Protein 9GVA (pdb70)

Sequence (518 aa):
KMALIQSVRGFTPIIGEDTFLAENATIVGDVVMGKGCSVWFNAVLRGDVNSIRIGDNVNIQDGSILHTLYQKSTIEIGDNVSVGHNVVIHGAKICDYALIGMGAVVLDHVVVGEGAIVAAGSVVLTGTQIEPNSIYAGAPARFIKKVDPEQSREMNFRIAHNYRMYASWFKDEKMALIQSVRGFTPIIGEDTFLAENATIVGDVVMGKGCSVWFNAVLRGDVNSIRIGDNVNIQDGSILHTLYQKSTIEIGDNVSVGHNVVIHGAKICDYALIGMGAVVLDHVVVGEGAIVAAGSVVLTGTQIEPNSIYAGAPARFIKKVDPEQSREMNFRIAHNYRMYASWFKKMALIQSVRGFTPIIGEDTFLAENATIVGDVVMGKGCSVWFNAVLRGDVNSIRIGDNVNIQDGSILHTLYQKSTIEIGDNVSVGHNVVIHGAKICDYALIGMGAVVLDHVVVGEGAIVAAGSVVLTGTQIEPNSIYAGAPARFIKKVDPEQSREMNFRIAHNYRMYASWFKDES

Foldseek 3Di:
DAEAWEAEPRAGEAEEECEAEPRDEYAYGAEYAYYQEYAEACEYHYCHQHHAYYYYNEYHYHLEYEEEPRVPAYEAEYYCEYEAHNEYEYREYEYAQEYEAALEYEYHLEYHAHLEYEAHNEYDDHNHHHYHQFYWFADPTDTLGGQPPVDDSVVSRVVSHDCVSCPPHRDTD/DAEAFEAEPNAGEAEEELEAGPRDEYAYHQEYEYHLEYEEHNEYHYCHQHHAYYYYLEYAYAQEYEEEDHVAAYEAHYYLEYEAHNEYHYREYEYALEYEAALEYEYHLEYHAALEYEHHNEYDDHNHHHYHQFYWYHHPTDTDGGHDNVVSNVVSNVVSVVVSVVSVVVD/DAEAWEAAPNAGEAEAELEFGHRQEYEYHAEYEHHLEYEEHNEYEYCHQHHEYYYHLEYHYALEYEEEDHVAAYEAYEYLEYEAHNEYEYREYEYALEYEAHLEYAYHCEYHAALEYEHHNEYDDHPDHHHHQFYWYHDPTDTDGGHPPVCRSVVSNVVSVVVSVVSCCVVVVD

Secondary structure (P-SEA, 3-state):
ccccccccccbbbbbbccccccccbbbccbbbbccbbbbccccccccccbbbbbbcccccccbbbbcccccccbbbbbcbbbbcccccccbbbbccbbbbccbbbbbccbbbccbbbbccbbbbcccccccccbbbbcccbbbcccccccccaaaaaaaaacccccccccccc/ccccccccccbbbbbbccccccccbbbbcbbbbbcbbbbccccccccccbbbbbbcccccccbbbbccccccbbbbbbcbbbbccbbbbcbbbbccbbbbcccbbbbccbbbccbbbbccbbbbccccccccbbbbbcccbbbcccccaaaaaaaaaaaaaaaaaaaaaac/ccccccccccbbbbbcccccccccbbbbcbbbbbccbbbccccccccccbbbbbbcccccccbbbbcccccccbbbbbcbbbbccbbbbcbbbbccbbbbccbbbbbccbbbccccccccbbbbcccccccccbbbbccccccccccccccaaaaaaaaaaaaaaaaaaccccc

Structure (mmCIF, N/CA/C/O backbone):
data_9GVA
#
_entry.id   9GVA
#
_cell.length_a   120.752
_cell.length_b   120.752
_cell.length_c   91.310
_cell.angle_alpha   90.000
_cell.angle_beta   90.000
_cell.angle_gamma   120.000
#
_symmetry.space_group_name_H-M   'P 65'
#
loop_
_entity.id
_entity.type
_entity.pdbx_description
1 polymer 'Hexapeptide transferase family protein'
2 non-polymer 'ZINC ION'
3 water water
#
loop_
_atom_site.group_PDB
_atom_site.id
_atom_site.type_symbol
_atom_site.label_atom_id
_atom_site.label_alt_id
_atom_site.label_comp_id
_atom_site.label_asym_id
_atom_site.label_entity_id
_atom_site.label_seq_id
_atom_site.pdbx_PDB_ins_code
_atom_site.Cartn_x
_atom_site.Cartn_y
_atom_site.Cartn_z
_atom_site.occupancy
_atom_site.B_iso_or_equiv
_atom_site.auth_seq_id
_atom_site.auth_comp_id
_atom_site.auth_asym_id
_atom_site.auth_atom_id
_atom_site.pdbx_PDB_model_num
ATOM 1 N N . LYS A 1 13 ? -33.419 -10.505 -12.200 1.000 82.161 13 LYS AAA N 1
ATOM 2 C CA . LYS A 1 13 ? -32.033 -10.746 -11.687 1.000 92.217 13 LYS AAA CA 1
ATOM 3 C C . LYS A 1 13 ? -32.008 -10.587 -10.161 1.000 88.263 13 LYS AAA C 1
ATOM 4 O O . LYS A 1 13 ? -31.755 -11.615 -9.493 1.000 74.340 13 LYS AAA O 1
ATOM 10 N N . MET A 1 14 ? -32.195 -9.360 -9.631 1.000 72.740 14 MET AAA N 1
ATOM 11 C CA . MET A 1 14 ? -31.954 -9.078 -8.188 1.000 63.902 14 MET AAA CA 1
ATOM 12 C C . MET A 1 14 ? -32.958 -8.054 -7.605 1.000 54.722 14 MET AAA C 1
ATOM 13 O O . MET A 1 14 ? -33.589 -7.285 -8.347 1.000 46.364 14 MET AAA O 1
ATOM 18 N N . ALA A 1 15 ? -33.105 -8.047 -6.279 1.000 45.228 15 ALA AAA N 1
ATOM 19 C CA . ALA A 1 15 ? -33.952 -7.094 -5.523 1.000 39.805 15 ALA AAA CA 1
ATOM 20 C C . ALA A 1 15 ? -33.642 -5.664 -5.973 1.000 40.598 15 ALA AAA C 1
ATOM 21 O O . ALA A 1 15 ? -32.480 -5.362 -6.178 1.000 45.453 15 ALA AAA O 1
ATOM 23 N N . LEU A 1 16 ? -34.668 -4.819 -6.072 1.000 38.981 16 LEU AAA N 1
ATOM 24 C CA . LEU A 1 16 ? -34.541 -3.368 -6.290 1.000 36.921 16 LEU AAA CA 1
ATOM 25 C C . LEU A 1 16 ? -34.009 -2.725 -4.999 1.000 40.143 16 LEU AAA C 1
ATOM 26 O O . LEU A 1 16 ? -34.708 -2.737 -3.956 1.000 41.258 16 LEU AAA O 1
ATOM 31 N N . ILE A 1 17 ? -32.772 -2.258 -5.030 1.000 40.398 17 ILE AAA N 1
ATOM 32 C CA . ILE A 1 17 ? -32.131 -1.551 -3.890 1.000 42.214 17 ILE AAA CA 1
ATOM 33 C C . ILE A 1 17 ? -31.792 -0.154 -4.373 1.000 42.680 17 ILE AAA C 1
ATOM 34 O O . ILE A 1 17 ? -31.391 -0.021 -5.507 1.000 43.964 17 ILE AAA O 1
ATOM 39 N N . GLN A 1 18 ? -32.037 0.863 -3.566 1.000 43.190 18 GLN AAA N 1
ATOM 40 C CA . GLN A 1 18 ? -32.052 2.228 -4.106 1.000 44.569 18 GLN AAA CA 1
ATOM 41 C C . GLN A 1 18 ? -31.753 3.230 -2.995 1.000 43.217 18 GLN AAA C 1
ATOM 42 O O . GLN A 1 18 ? -32.170 3.036 -1.862 1.000 44.355 18 GLN AAA O 1
ATOM 48 N N . SER A 1 19 ? -30.970 4.233 -3.345 1.000 41.885 19 SER AAA N 1
ATOM 49 C CA . SER A 1 19 ? -30.626 5.370 -2.479 1.000 45.355 19 SER AAA CA 1
ATOM 50 C C . SER A 1 19 ? -31.761 6.358 -2.575 1.000 37.715 19 SER AAA C 1
ATOM 51 O O . SER A 1 19 ? -32.417 6.353 -3.611 1.000 41.677 19 SER AAA O 1
ATOM 54 N N . VAL A 1 20 ? -31.948 7.161 -1.540 1.000 37.816 20 VAL AAA N 1
ATOM 55 C CA . VAL A 1 20 ? -32.849 8.351 -1.575 1.000 44.263 20 VAL AAA CA 1
ATOM 56 C C . VAL A 1 20 ? -32.330 9.344 -0.527 1.000 43.227 20 VAL AAA C 1
ATOM 57 O O . VAL A 1 20 ? -31.984 8.889 0.600 1.000 44.493 20 VAL AAA O 1
ATOM 61 N N . ARG A 1 21 ? -32.226 10.627 -0.921 1.000 43.921 21 ARG AAA N 1
ATOM 62 C CA . ARG A 1 21 ? -31.674 11.734 -0.106 1.000 45.463 21 ARG AAA CA 1
ATOM 63 C C . ARG A 1 21 ? -30.297 11.272 0.430 1.000 47.091 21 ARG AAA C 1
ATOM 64 O O . ARG A 1 21 ? -29.995 11.492 1.628 1.000 45.909 21 ARG AAA O 1
ATOM 72 N N . GLY A 1 22 ? -29.540 10.510 -0.362 1.000 43.596 22 GLY AAA N 1
ATOM 73 C CA . GLY A 1 22 ? -28.192 10.033 0.015 1.000 53.478 22 GLY AAA CA 1
ATOM 74 C C . GLY A 1 22 ? -28.146 8.836 0.970 1.000 54.726 22 GLY AAA C 1
ATOM 75 O O . GLY A 1 22 ? -27.025 8.360 1.250 1.000 56.545 22 GLY AAA O 1
ATOM 76 N N . PHE A 1 23 ? -29.277 8.308 1.444 1.000 50.601 23 PHE AAA N 1
ATOM 77 C CA . PHE A 1 23 ? -29.282 7.098 2.307 1.000 44.992 23 PHE AAA CA 1
ATOM 78 C C . PHE A 1 23 ? -29.378 5.865 1.430 1.000 39.640 23 PHE AAA C 1
ATOM 79 O O . PHE A 1 23 ? -30.251 5.831 0.577 1.000 41.426 23 PHE AAA O 1
ATOM 87 N N . THR A 1 24 ? -28.532 4.880 1.707 1.000 35.171 24 THR AAA N 1
ATOM 88 C CA . THR A 1 24 ? -28.413 3.617 0.963 1.000 38.884 24 THR AAA CA 1
ATOM 89 C C . THR A 1 24 ? -28.701 2.502 1.940 1.000 37.281 24 THR AAA C 1
ATOM 90 O O . THR A 1 24 ? -28.151 2.529 3.026 1.000 36.083 24 THR AAA O 1
ATOM 94 N N . PRO A 1 25 ? -29.571 1.522 1.611 1.000 35.489 25 PRO AAA N 1
ATOM 95 C CA . PRO A 1 25 ? -29.830 0.405 2.517 1.000 35.415 25 PRO AAA CA 1
ATOM 96 C C . PRO A 1 25 ? -28.551 -0.337 2.927 1.000 37.652 25 PRO AAA C 1
ATOM 97 O O . PRO A 1 25 ? -27.714 -0.511 2.097 1.000 37.606 25 PRO AAA O 1
ATOM 101 N N . ILE A 1 26 ? -28.451 -0.738 4.194 1.000 38.627 26 ILE AAA N 1
ATOM 102 C CA . ILE A 1 26 ? -27.369 -1.586 4.749 1.000 36.503 26 ILE AAA CA 1
ATOM 103 C C . ILE A 1 26 ? -27.998 -2.914 5.142 1.000 38.750 26 ILE AAA C 1
ATOM 104 O O . ILE A 1 26 ? -28.818 -2.903 6.066 1.000 43.844 26 ILE AAA O 1
ATOM 109 N N . ILE A 1 27 ? -27.631 -3.997 4.464 1.000 41.048 27 ILE AAA N 1
ATOM 110 C CA . ILE A 1 27 ? -28.153 -5.382 4.656 1.000 39.992 27 ILE AAA CA 1
ATOM 111 C C . ILE A 1 27 ? -27.061 -6.231 5.303 1.000 42.454 27 ILE AAA C 1
ATOM 112 O O . ILE A 1 27 ? -26.039 -6.333 4.688 1.000 43.785 27 ILE AAA O 1
ATOM 117 N N . GLY A 1 28 ? -27.307 -6.940 6.404 1.000 48.360 28 GLY AAA N 1
ATOM 118 C CA . GLY A 1 28 ? -26.273 -7.796 7.032 1.000 42.597 28 GLY AAA CA 1
ATOM 119 C C . GLY A 1 28 ? -25.987 -9.036 6.209 1.000 43.662 28 GLY AAA C 1
ATOM 120 O O . GLY A 1 28 ? -26.691 -9.227 5.213 1.000 51.210 28 GLY AAA O 1
ATOM 121 N N . GLU A 1 29 ? -25.060 -9.880 6.667 1.000 46.719 29 GLU AAA N 1
ATOM 122 C CA . GLU A 1 29 ? -24.640 -11.162 6.024 1.000 50.092 29 GLU AAA CA 1
ATOM 123 C C . GLU A 1 29 ? -25.741 -12.218 6.188 1.000 46.805 29 GLU AAA C 1
ATOM 124 O O . GLU A 1 29 ? -26.519 -12.137 7.138 1.000 47.012 29 GLU AAA O 1
ATOM 130 N N . ASP A 1 30 ? -25.753 -13.213 5.309 1.000 44.148 30 ASP AAA N 1
ATOM 131 C CA . ASP A 1 30 ? -26.731 -14.330 5.250 1.000 51.717 30 ASP AAA CA 1
ATOM 132 C C . ASP A 1 30 ? -28.149 -13.767 5.153 1.000 46.471 30 ASP AAA C 1
ATOM 133 O O . ASP A 1 30 ? -29.049 -14.386 5.704 1.000 46.817 30 ASP AAA O 1
ATOM 138 N N . THR A 1 31 ? -28.361 -12.613 4.538 1.000 44.666 31 THR AAA N 1
ATOM 139 C CA . THR A 1 31 ? -29.741 -12.103 4.405 1.000 44.337 31 THR AAA CA 1
ATOM 140 C C . THR A 1 31 ? -30.201 -12.539 3.024 1.000 38.813 31 THR AAA C 1
ATOM 141 O O . THR A 1 31 ? -29.457 -12.325 2.111 1.000 38.620 31 THR AAA O 1
ATOM 145 N N . PHE A 1 32 ? -31.319 -13.247 2.929 1.000 34.643 32 PHE AAA N 1
ATOM 146 C CA . PHE A 1 32 ? -31.997 -13.527 1.649 1.000 35.362 32 PHE AAA CA 1
ATOM 147 C C . PHE A 1 32 ? -32.919 -12.343 1.256 1.000 34.218 32 PHE AAA C 1
ATOM 148 O O . PHE A 1 32 ? -33.756 -11.889 2.062 1.000 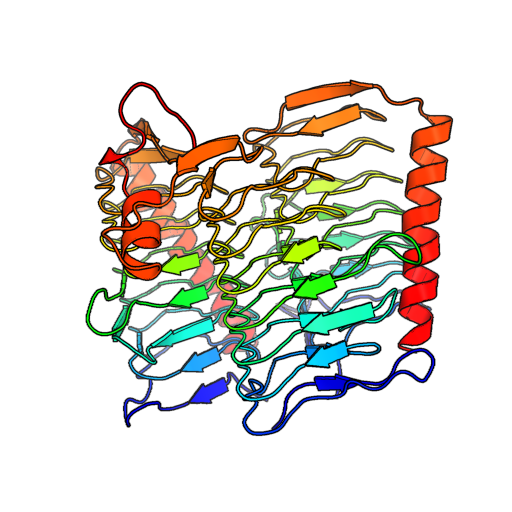32.711 32 PHE AAA O 1
ATOM 156 N N . LEU A 1 33 ? -32.747 -11.817 0.049 1.000 33.468 33 LEU AAA N 1
ATOM 157 C CA . LEU A 1 33 ? -33.658 -10.828 -0.587 1.000 35.764 33 LEU AAA CA 1
ATOM 158 C C . LEU A 1 33 ? -34.295 -11.444 -1.831 1.000 36.210 33 LEU AAA C 1
ATOM 159 O O . LEU A 1 33 ? -33.567 -11.711 -2.765 1.000 40.905 33 LEU AAA O 1
ATOM 164 N N . ALA A 1 34 ? -35.609 -11.627 -1.873 1.000 36.242 34 ALA AAA N 1
ATOM 165 C CA . ALA A 1 34 ? -36.278 -12.091 -3.106 1.000 35.327 34 ALA AAA CA 1
ATOM 166 C C . ALA A 1 34 ? -35.942 -11.122 -4.261 1.000 36.423 34 ALA AAA C 1
ATOM 167 O O . ALA A 1 34 ? -35.696 -9.901 -4.033 1.000 38.590 34 ALA AAA O 1
ATOM 169 N N . GLU A 1 35 ? -35.921 -11.671 -5.468 1.000 37.165 35 GLU AAA N 1
ATOM 170 C CA . GLU A 1 35 ? -35.630 -11.001 -6.767 1.000 42.950 35 GLU AAA CA 1
ATOM 171 C C . GLU A 1 35 ? -36.490 -9.765 -6.985 1.000 41.340 35 GLU AAA C 1
ATOM 172 O O . GLU A 1 35 ? -36.004 -8.902 -7.695 1.000 36.397 35 GLU AAA O 1
ATOM 178 N N . ASN A 1 36 ? -37.738 -9.756 -6.491 1.000 36.014 36 ASN AAA N 1
ATOM 179 C CA . ASN A 1 36 ? -38.739 -8.691 -6.748 1.000 32.344 36 ASN AAA CA 1
ATOM 180 C C . ASN A 1 36 ? -39.087 -8.012 -5.410 1.000 33.740 36 ASN AAA C 1
ATOM 181 O O . ASN A 1 36 ? -40.156 -7.393 -5.300 1.000 30.751 36 ASN AAA O 1
ATOM 186 N N . ALA A 1 37 ? -38.232 -8.151 -4.400 1.000 31.248 37 ALA AAA N 1
ATOM 187 C CA . ALA A 1 37 ? -38.321 -7.344 -3.169 1.000 32.625 37 ALA AAA CA 1
ATOM 188 C C . ALA A 1 37 ? -37.821 -5.930 -3.465 1.000 30.804 37 ALA AAA C 1
ATOM 189 O O . ALA A 1 37 ? -37.060 -5.728 -4.407 1.000 32.704 37 ALA AAA O 1
ATOM 191 N N . THR A 1 38 ? -38.217 -4.966 -2.653 1.000 31.526 38 THR AAA N 1
ATOM 192 C CA . THR A 1 38 ? -37.792 -3.563 -2.808 1.000 30.980 38 THR AAA CA 1
ATOM 193 C C . THR A 1 38 ? -37.282 -3.083 -1.468 1.000 28.991 38 THR AAA C 1
ATOM 194 O O . THR A 1 38 ? -38.050 -3.156 -0.500 1.000 29.352 38 THR AAA O 1
ATOM 198 N N . ILE A 1 39 ? -36.056 -2.576 -1.432 1.000 32.278 39 ILE AAA N 1
ATOM 199 C CA . ILE A 1 39 ? -35.469 -1.922 -0.229 1.000 33.495 39 ILE AAA CA 1
ATOM 200 C C . ILE A 1 39 ? -34.884 -0.581 -0.680 1.000 34.482 39 ILE AAA C 1
ATOM 201 O O . ILE A 1 39 ? -34.030 -0.540 -1.550 1.000 33.291 39 ILE AAA O 1
ATOM 206 N N . VAL A 1 40 ? -35.245 0.472 0.008 1.000 34.629 40 VAL AAA N 1
ATOM 207 C CA . VAL A 1 40 ? -35.069 1.829 -0.523 1.000 33.375 40 VAL AAA CA 1
ATOM 208 C C . VAL A 1 40 ? -34.776 2.789 0.640 1.000 32.015 40 VAL AAA C 1
ATOM 209 O O . VAL A 1 40 ? -35.448 2.718 1.672 1.000 35.597 40 VAL AAA O 1
ATOM 213 N N . GLY A 1 41 ? -33.687 3.552 0.513 1.000 33.190 41 GLY AAA N 1
ATOM 214 C CA . GLY A 1 41 ? -33.247 4.596 1.454 1.000 35.436 41 GLY AAA CA 1
ATOM 215 C C . GLY A 1 41 ? -32.770 4.083 2.804 1.000 33.101 41 GLY AAA C 1
ATOM 216 O O . GLY A 1 41 ? -31.917 3.178 2.835 1.000 31.310 41 GLY AAA O 1
ATOM 217 N N . ASP A 1 42 ? -33.294 4.696 3.872 1.000 31.953 42 ASP AAA N 1
ATOM 218 C CA . ASP A 1 42 ? -32.759 4.661 5.263 1.000 32.065 42 ASP AAA CA 1
ATOM 219 C C . ASP A 1 42 ? -33.216 3.384 5.976 1.000 30.543 42 ASP AAA C 1
ATOM 220 O O . ASP A 1 42 ? -34.095 3.448 6.868 1.000 30.248 42 ASP AAA O 1
ATOM 225 N N . VAL A 1 43 ? -32.657 2.256 5.554 1.000 32.849 43 VAL AAA N 1
ATOM 226 C CA . VAL A 1 43 ? -32.997 0.877 6.016 1.000 32.719 43 VAL AAA CA 1
ATOM 227 C C . VAL A 1 43 ? -31.706 0.220 6.473 1.000 34.761 43 VAL AAA C 1
ATOM 228 O O . VAL A 1 43 ? -30.728 0.274 5.683 1.000 33.865 43 VAL AAA O 1
ATOM 232 N N . VAL A 1 44 ? -31.699 -0.338 7.688 1.000 36.842 44 VAL AAA N 1
ATOM 233 C CA . VAL A 1 44 ? -30.644 -1.266 8.169 1.000 33.227 44 VAL AAA CA 1
ATOM 234 C C . VAL A 1 44 ? -31.306 -2.580 8.555 1.000 34.640 44 VAL AAA C 1
ATOM 235 O O . VAL A 1 44 ? -32.210 -2.551 9.388 1.000 36.963 44 VAL AAA O 1
ATOM 239 N N . MET A 1 45 ? -30.832 -3.677 7.982 1.000 36.890 45 MET AAA N 1
ATOM 240 C CA . MET A 1 45 ? -31.192 -5.060 8.358 1.000 42.168 45 MET AAA CA 1
ATOM 241 C C . MET A 1 45 ? -29.961 -5.727 8.966 1.000 39.523 45 MET AAA C 1
ATOM 242 O O . MET A 1 45 ? -28.846 -5.507 8.434 1.000 37.318 45 MET AAA O 1
ATOM 247 N N . GLY A 1 46 ? -30.172 -6.605 9.952 1.000 41.878 46 GLY AAA N 1
ATOM 248 C CA . GLY A 1 46 ? -29.097 -7.434 10.530 1.000 39.271 46 GLY AAA CA 1
ATOM 249 C C . GLY A 1 46 ? -28.861 -8.691 9.701 1.000 43.129 46 GLY AAA C 1
ATOM 250 O O . GLY A 1 46 ? -29.201 -8.727 8.464 1.000 37.553 46 GLY AAA O 1
ATOM 251 N N . LYS A 1 47 ? -28.308 -9.706 10.354 1.000 40.196 47 LYS AAA N 1
ATOM 252 C CA . LYS A 1 47 ? -27.819 -10.924 9.688 1.000 41.603 47 LYS AAA CA 1
ATOM 253 C C . LYS A 1 47 ? -28.960 -11.934 9.745 1.000 34.678 47 LYS AAA C 1
ATOM 254 O O . LYS A 1 47 ? -29.800 -11.835 10.647 1.000 36.504 47 LYS AAA O 1
ATOM 260 N N . GLY A 1 48 ? -29.025 -12.806 8.747 1.000 33.564 48 GLY AAA N 1
ATOM 261 C CA . GLY A 1 48 ? -29.943 -13.959 8.745 1.000 35.484 48 GLY AAA CA 1
ATOM 262 C C . GLY A 1 48 ? -31.391 -13.559 8.483 1.000 36.141 48 GLY AAA C 1
ATOM 263 O O . GLY A 1 48 ? -32.247 -14.387 8.708 1.000 35.266 48 GLY AAA O 1
ATOM 264 N N . CYS A 1 49 ? -31.668 -12.350 7.990 1.000 35.706 49 CYS AAA N 1
ATOM 265 C CA . CYS A 1 49 ? -33.047 -11.928 7.632 1.000 41.064 49 CYS AAA CA 1
ATOM 266 C C . CYS A 1 49 ? -33.463 -12.563 6.307 1.000 39.356 49 CYS AAA C 1
ATOM 267 O O . CYS A 1 49 ? -32.571 -12.929 5.524 1.000 39.397 49 CYS AAA O 1
ATOM 270 N N . SER A 1 50 ? -34.766 -12.720 6.091 1.000 36.715 50 SER AAA N 1
ATOM 271 C CA . SER A 1 50 ? -35.318 -12.964 4.735 1.000 40.229 50 SER AAA CA 1
ATOM 272 C C . SER A 1 50 ? -36.442 -11.976 4.405 1.000 33.565 50 SER AAA C 1
ATOM 273 O O . SER A 1 50 ? -37.241 -11.604 5.274 1.000 33.223 50 SER AAA O 1
ATOM 276 N N . VAL A 1 51 ? -36.408 -11.517 3.169 1.000 30.019 51 VAL AAA N 1
ATOM 277 C CA . VAL A 1 51 ? -37.354 -10.535 2.596 1.000 29.662 51 VAL AAA CA 1
ATOM 278 C C . VAL A 1 51 ? -37.927 -11.209 1.362 1.000 30.523 51 VAL AAA C 1
ATOM 279 O O . VAL A 1 51 ? -37.219 -11.409 0.373 1.000 32.877 51 VAL AAA O 1
ATOM 283 N N . TRP A 1 52 ? -39.199 -11.524 1.441 1.000 32.451 52 TRP AAA N 1
ATOM 284 C CA . TRP A 1 52 ? -39.877 -12.389 0.469 1.000 30.210 52 TRP AAA CA 1
ATOM 285 C C . TRP A 1 52 ? -40.455 -11.568 -0.680 1.000 29.154 52 TRP AAA C 1
ATOM 286 O O . TRP A 1 52 ? -40.189 -10.358 -0.779 1.000 25.457 52 TRP AAA O 1
ATOM 297 N N . PHE A 1 53 ? -41.113 -12.285 -1.583 1.000 29.591 53 PHE AAA N 1
ATOM 298 C CA . PHE A 1 53 ? -41.550 -11.795 -2.901 1.000 29.157 53 PHE AAA CA 1
ATOM 299 C C . PHE A 1 53 ? -42.405 -10.546 -2.704 1.000 28.978 53 PHE AAA C 1
ATOM 300 O O . PHE A 1 53 ? -43.363 -10.575 -1.907 1.000 30.037 53 PHE AAA O 1
ATOM 308 N N . ASN A 1 54 ? -42.059 -9.480 -3.418 1.000 27.872 54 ASN AAA N 1
ATOM 309 C CA . ASN A 1 54 ? -42.859 -8.232 -3.537 1.000 27.620 54 ASN AAA CA 1
ATOM 310 C C . ASN A 1 54 ? -42.927 -7.491 -2.211 1.000 27.604 54 ASN AAA C 1
ATOM 311 O O . ASN A 1 54 ? -43.691 -6.525 -2.159 1.000 33.409 54 ASN AAA O 1
ATOM 316 N N . ALA A 1 55 ? -42.151 -7.862 -1.193 1.000 27.204 55 ALA AAA N 1
ATOM 317 C CA . ALA A 1 55 ? -42.117 -7.063 0.045 1.000 26.950 55 ALA AAA CA 1
ATOM 318 C C . ALA A 1 55 ? -41.449 -5.721 -0.284 1.000 27.836 55 ALA AAA C 1
ATOM 319 O O . ALA A 1 55 ? -40.620 -5.653 -1.206 1.000 29.802 55 ALA AAA O 1
ATOM 321 N N . VAL A 1 56 ? -41.873 -4.671 0.400 1.000 28.433 56 VAL AAA N 1
ATOM 322 C CA . VAL A 1 56 ? -41.368 -3.285 0.204 1.000 27.864 56 VAL AAA CA 1
ATOM 323 C C . VAL A 1 56 ? -40.941 -2.717 1.558 1.000 27.414 56 VAL AAA C 1
ATOM 324 O O . VAL A 1 56 ? -41.792 -2.610 2.430 1.000 24.876 56 VAL AAA O 1
ATOM 328 N N . LEU A 1 57 ? -39.651 -2.421 1.706 1.000 29.275 57 LEU AAA N 1
ATOM 329 C CA . LEU A 1 57 ? -39.070 -1.700 2.860 1.000 33.064 57 LEU AAA CA 1
ATOM 330 C C . LEU A 1 57 ? -38.744 -0.287 2.353 1.000 34.656 57 LEU AAA C 1
ATOM 331 O O . LEU A 1 57 ? -37.689 -0.102 1.701 1.000 32.615 57 LEU AAA O 1
ATOM 336 N N . ARG A 1 58 ? -39.675 0.640 2.563 1.000 28.703 58 ARG AAA N 1
ATOM 337 C CA . ARG A 1 58 ? -39.598 1.993 1.980 1.000 33.223 58 ARG AAA CA 1
ATOM 338 C C . ARG A 1 58 ? -39.054 2.972 3.030 1.000 27.870 58 ARG AAA C 1
ATOM 339 O O . ARG A 1 58 ? -39.828 3.468 3.824 1.000 28.928 58 ARG AAA O 1
ATOM 347 N N . GLY A 1 59 ? -37.746 3.204 3.050 1.000 29.607 59 GLY AAA N 1
ATOM 348 C CA . GLY A 1 59 ? -37.092 4.124 4.019 1.000 32.028 59 GLY AAA CA 1
ATOM 349 C C . GLY A 1 59 ? -36.857 5.513 3.446 1.000 29.198 59 GLY AAA C 1
ATOM 350 O O . GLY A 1 59 ? -35.813 6.051 3.633 1.000 33.678 59 GLY AAA O 1
ATOM 351 N N . ASP A 1 60 ? -37.833 6.086 2.776 1.000 31.153 60 ASP AAA N 1
ATOM 352 C CA . ASP A 1 60 ? -37.685 7.372 2.073 1.000 33.256 60 ASP AAA CA 1
ATOM 353 C C . ASP A 1 60 ? -37.930 8.522 3.055 1.000 34.656 60 ASP AAA C 1
ATOM 354 O O . ASP A 1 60 ? -37.169 9.472 2.985 1.000 42.742 60 ASP AAA O 1
ATOM 359 N N . VAL A 1 61 ? -38.939 8.450 3.928 1.000 32.251 61 VAL AAA N 1
ATOM 360 C CA . VAL A 1 61 ? -39.369 9.627 4.752 1.000 31.362 61 VAL AAA CA 1
ATOM 361 C C . VAL A 1 61 ? -38.869 9.522 6.193 1.000 30.850 61 VAL AAA C 1
ATOM 362 O O . VAL A 1 61 ? -38.978 10.509 6.899 1.000 31.431 61 VAL AAA O 1
ATOM 366 N N . ASN A 1 62 ? -38.349 8.382 6.623 1.000 28.919 62 ASN AAA N 1
ATOM 367 C CA . ASN A 1 62 ? -37.877 8.211 8.017 1.000 30.954 62 ASN AAA CA 1
ATOM 368 C C . ASN A 1 62 ? -37.295 6.802 8.129 1.000 31.738 62 ASN AAA C 1
ATOM 369 O O . ASN A 1 62 ? -37.340 6.075 7.143 1.000 29.379 62 ASN AAA O 1
ATOM 374 N N . SER A 1 63 ? -36.708 6.445 9.261 1.000 31.032 63 SER AAA N 1
ATOM 375 C CA . SER A 1 63 ? -35.709 5.352 9.254 1.000 32.919 63 SER AAA CA 1
ATOM 376 C C . SER A 1 63 ? -36.418 4.035 9.545 1.000 29.594 63 SER AAA C 1
ATOM 377 O O . SER A 1 63 ? -37.479 4.053 10.237 1.000 29.075 63 SER AAA O 1
ATOM 380 N N . ILE A 1 64 ? -35.862 2.964 8.994 1.000 28.323 64 ILE AAA N 1
ATOM 381 C CA . ILE A 1 64 ? -36.285 1.568 9.269 1.000 30.033 64 ILE AAA CA 1
ATOM 382 C C . ILE A 1 64 ? -35.060 0.822 9.817 1.000 30.734 64 ILE AAA C 1
ATOM 383 O O . ILE A 1 64 ? -34.085 0.721 9.105 1.000 31.617 64 ILE AAA O 1
ATOM 388 N N . ARG A 1 65 ? -35.149 0.270 11.024 1.000 31.540 65 ARG AAA N 1
ATOM 389 C CA . ARG A 1 65 ? -34.083 -0.554 11.645 1.000 32.898 65 ARG AAA CA 1
ATOM 390 C C . ARG A 1 65 ? -34.666 -1.922 11.962 1.000 32.567 65 ARG AAA C 1
ATOM 391 O O . ARG A 1 65 ? -35.664 -2.006 12.692 1.000 33.683 65 ARG AAA O 1
ATOM 399 N N . ILE A 1 66 ? -34.041 -2.944 11.415 1.000 34.243 66 ILE AAA N 1
ATOM 400 C CA . ILE A 1 66 ? -34.474 -4.356 11.533 1.000 34.586 66 ILE AAA CA 1
ATOM 401 C C . ILE A 1 66 ? -33.291 -5.132 12.098 1.000 32.329 66 ILE AAA C 1
ATOM 402 O O . ILE A 1 66 ? -32.182 -4.890 11.644 1.000 32.092 66 ILE AAA O 1
ATOM 407 N N . GLY A 1 67 ? -33.524 -5.993 13.079 1.000 31.036 67 GLY AAA N 1
ATOM 408 C CA . GLY A 1 67 ? -32.458 -6.761 13.737 1.000 28.910 67 GLY AAA CA 1
ATOM 409 C C . GLY A 1 67 ? -32.163 -8.030 12.963 1.000 33.955 67 GLY AAA C 1
ATOM 410 O O . GLY A 1 67 ? -32.157 -7.951 11.681 1.000 39.469 67 GLY AAA O 1
ATOM 411 N N . ASP A 1 68 ? -31.917 -9.140 13.683 1.000 32.559 68 ASP AAA N 1
ATOM 412 C CA . ASP A 1 68 ? -31.298 -10.382 13.143 1.000 35.435 68 ASP AAA CA 1
ATOM 413 C C . ASP A 1 68 ? -32.387 -11.426 13.005 1.000 33.949 68 ASP AAA C 1
ATOM 414 O O . ASP A 1 68 ? -33.288 -11.432 13.846 1.000 34.272 68 ASP AAA O 1
ATOM 419 N N . ASN A 1 69 ? -32.326 -12.265 11.982 1.000 35.469 69 ASN AAA N 1
ATOM 420 C CA . ASN A 1 69 ? -33.230 -13.448 11.871 1.000 34.139 69 ASN AAA CA 1
ATOM 421 C C . ASN A 1 69 ? -34.687 -12.977 11.777 1.000 33.894 69 ASN AAA C 1
ATOM 422 O O . ASN A 1 69 ? -35.596 -13.657 12.278 1.000 37.579 69 ASN AAA O 1
ATOM 427 N N . VAL A 1 70 ? -34.919 -11.841 11.136 1.000 32.241 70 VAL AAA N 1
ATOM 428 C CA . VAL A 1 70 ? -36.280 -11.329 10.838 1.000 29.490 70 VAL AAA CA 1
ATOM 429 C C . VAL A 1 70 ? -36.716 -11.863 9.477 1.000 29.767 70 VAL AAA C 1
ATOM 430 O O . VAL A 1 70 ? -35.938 -11.773 8.516 1.000 34.394 70 VAL AAA O 1
ATOM 434 N N . ASN A 1 71 ? -37.945 -12.355 9.435 1.000 28.801 71 ASN AAA N 1
ATOM 435 C CA . ASN A 1 71 ? -38.696 -12.817 8.246 1.000 32.570 71 ASN AAA CA 1
ATOM 436 C C . ASN A 1 71 ? -39.772 -11.775 7.875 1.000 30.184 71 ASN AAA C 1
ATOM 437 O O . ASN A 1 71 ? -40.746 -11.628 8.658 1.000 28.155 71 ASN AAA O 1
ATOM 442 N N . ILE A 1 72 ? -39.599 -11.074 6.746 1.000 29.492 72 ILE AAA N 1
ATOM 443 C CA . ILE A 1 72 ? -40.577 -10.134 6.132 1.000 28.824 72 ILE AAA CA 1
ATOM 444 C C . ILE A 1 72 ? -41.223 -10.870 4.958 1.000 27.845 72 ILE AAA C 1
ATOM 445 O O . ILE A 1 72 ? -40.594 -10.981 3.927 1.000 30.374 72 ILE AAA O 1
ATOM 450 N N . GLN A 1 73 ? -42.475 -11.269 5.092 1.000 25.607 73 GLN AAA N 1
ATOM 451 C CA . GLN A 1 73 ? -43.146 -12.173 4.151 1.000 30.308 73 GLN AAA CA 1
ATOM 452 C C . GLN A 1 73 ? -43.733 -11.426 2.949 1.000 30.190 73 GLN AAA C 1
ATOM 453 O O . GLN A 1 73 ? -43.629 -10.211 2.864 1.000 26.388 73 GLN AAA O 1
ATOM 459 N N . ASP A 1 74 ? -44.216 -12.194 1.985 1.000 28.410 74 ASP AAA N 1
ATOM 460 C CA . ASP A 1 74 ? -44.541 -11.715 0.628 1.000 29.588 74 ASP AAA CA 1
ATOM 461 C C . ASP A 1 74 ? -45.540 -10.574 0.753 1.000 26.357 74 ASP AAA C 1
ATOM 462 O O . ASP A 1 74 ? -46.490 -10.701 1.548 1.000 27.211 74 ASP AAA O 1
ATOM 467 N N . GLY A 1 75 ? -45.317 -9.518 -0.013 1.000 27.317 75 GLY AAA N 1
ATOM 468 C CA . GLY A 1 75 ? -46.267 -8.410 -0.229 1.000 28.763 75 GLY AAA CA 1
ATOM 469 C C . GLY A 1 75 ? -46.403 -7.479 0.959 1.000 28.072 75 GLY AAA C 1
ATOM 470 O O . GLY A 1 75 ? -47.282 -6.610 0.899 1.000 27.317 75 GLY AAA O 1
ATOM 471 N N . SER A 1 76 ? -45.587 -7.656 2.006 1.000 28.939 76 SER AAA N 1
ATOM 472 C CA . SER A 1 76 ? -45.554 -6.778 3.194 1.000 28.913 76 SER AAA CA 1
ATOM 473 C C . SER A 1 76 ? -44.965 -5.419 2.809 1.000 26.668 76 SER AAA C 1
ATOM 474 O O . SER A 1 76 ? -44.099 -5.342 1.953 1.000 26.278 76 SER AAA O 1
ATOM 477 N N . ILE A 1 77 ? -45.466 -4.382 3.441 1.000 24.791 77 ILE AAA N 1
ATOM 478 C CA . ILE A 1 77 ? -45.055 -2.982 3.229 1.000 23.819 77 ILE AAA CA 1
ATOM 479 C C . ILE A 1 77 ? -44.623 -2.456 4.576 1.000 25.115 77 ILE AAA C 1
ATOM 480 O O . ILE A 1 77 ? -45.456 -2.546 5.517 1.000 24.682 77 ILE AAA O 1
ATOM 485 N N . LEU A 1 78 ? -43.401 -1.922 4.623 1.000 25.483 78 LEU AAA N 1
ATOM 486 C CA . LEU A 1 78 ? -42.828 -1.229 5.789 1.000 26.499 78 LEU AAA CA 1
ATOM 487 C C . LEU A 1 78 ? -42.643 0.231 5.401 1.000 27.149 78 LEU AAA C 1
ATOM 488 O O . LEU A 1 78 ? -41.955 0.534 4.398 1.000 26.329 78 LEU AAA O 1
ATOM 493 N N . HIS A 1 79 ? -43.325 1.111 6.120 1.000 25.575 79 HIS AAA N 1
ATOM 494 C CA . HIS A 1 79 ? -43.231 2.557 5.867 1.000 26.059 79 HIS AAA CA 1
ATOM 495 C C . HIS A 1 79 ? -43.355 3.299 7.185 1.000 27.407 79 HIS AAA C 1
ATOM 496 O O . HIS A 1 79 ? -43.577 2.646 8.207 1.000 26.960 79 HIS AAA O 1
ATOM 503 N N . THR A 1 80 ? -43.190 4.624 7.124 1.000 28.181 80 THR AAA N 1
ATOM 504 C CA . THR A 1 80 ? -43.126 5.546 8.282 1.000 28.042 80 THR AAA CA 1
ATOM 505 C C . THR A 1 80 ? -43.837 6.839 7.909 1.000 26.291 80 THR AAA C 1
ATOM 506 O O . THR A 1 80 ? -44.013 7.068 6.728 1.000 27.149 80 THR AAA O 1
ATOM 510 N N . LEU A 1 81 ? -44.197 7.652 8.883 1.000 27.189 81 LEU AAA N 1
ATOM 511 C CA . LEU A 1 81 ? -44.615 9.065 8.649 1.000 29.599 81 LEU AAA CA 1
ATOM 512 C C . LEU A 1 81 ? -43.377 9.986 8.657 1.000 28.787 81 LEU AAA C 1
ATOM 513 O O . LEU A 1 81 ? -42.595 9.916 9.597 1.000 30.178 81 LEU AAA O 1
ATOM 518 N N . TYR A 1 82 ? -43.197 10.789 7.614 1.000 29.752 82 TYR AAA N 1
ATOM 519 C CA . TYR A 1 82 ? -42.138 11.830 7.488 1.000 31.705 82 TYR AAA CA 1
ATOM 520 C C . TYR A 1 82 ? -41.964 12.649 8.770 1.000 30.296 82 TYR AAA C 1
ATOM 521 O O . TYR A 1 82 ? -42.929 13.342 9.210 1.000 27.618 82 TYR AAA O 1
ATOM 530 N N . GLN A 1 83 ? -40.780 12.524 9.379 1.000 31.888 83 GLN AAA N 1
ATOM 531 C CA . GLN A 1 83 ? -40.368 13.244 10.626 1.000 35.232 83 GLN AAA CA 1
ATOM 532 C C . GLN A 1 83 ? -41.342 13.009 11.791 1.000 38.829 83 GLN AAA C 1
ATOM 533 O O . GLN A 1 83 ? -41.360 13.871 12.687 1.000 38.579 83 GLN AAA O 1
ATOM 539 N N . LYS A 1 84 ? -42.186 11.966 11.774 1.000 40.390 84 LYS AAA N 1
ATOM 540 C CA . LYS A 1 84 ? -43.126 11.678 12.897 1.000 37.769 84 LYS AAA CA 1
ATOM 541 C C . LYS A 1 84 ? -42.939 10.252 13.429 1.000 35.668 84 LYS AAA C 1
ATOM 542 O O . LYS A 1 84 ? -43.135 10.034 14.627 1.000 35.373 84 LYS AAA O 1
ATOM 548 N N . SER A 1 85 ? -42.625 9.263 12.600 1.000 32.642 85 SER AAA N 1
ATOM 549 C CA . SER A 1 85 ? -42.634 7.859 13.085 1.000 32.635 85 SER AAA CA 1
ATOM 550 C C . SER A 1 85 ? -41.474 7.124 12.443 1.000 31.183 85 SER AAA C 1
ATOM 551 O O . SER A 1 85 ? -41.108 7.545 11.337 1.000 30.850 85 SER AAA O 1
ATOM 554 N N . THR A 1 86 ? -40.960 6.094 13.134 1.000 30.916 86 THR AAA N 1
ATOM 555 C CA . THR A 1 86 ? -39.881 5.195 12.674 1.000 27.955 86 THR AAA CA 1
ATOM 556 C C . THR A 1 86 ? -40.293 3.730 12.865 1.000 26.859 86 THR AAA C 1
ATOM 557 O O . THR A 1 86 ? -41.286 3.446 13.508 1.000 22.952 86 THR AAA O 1
ATOM 561 N N . ILE A 1 87 ? -39.552 2.832 12.233 1.000 28.865 87 ILE AAA N 1
ATOM 562 C CA . ILE A 1 87 ? -39.693 1.368 12.431 1.000 32.562 87 ILE AAA CA 1
ATOM 563 C C . ILE A 1 87 ? -38.428 0.868 13.122 1.000 30.619 87 ILE AAA C 1
ATOM 564 O O . ILE A 1 87 ? -37.306 1.137 12.627 1.000 31.659 87 ILE AAA O 1
ATOM 569 N N . GLU A 1 88 ? -38.620 0.205 14.250 1.000 33.362 88 GLU AAA N 1
ATOM 570 C CA . GLU A 1 88 ? -37.589 -0.579 14.963 1.000 34.616 88 GLU AAA CA 1
ATOM 571 C C . GLU A 1 88 ? -38.177 -1.962 15.118 1.000 28.745 88 GLU AAA C 1
ATOM 572 O O . GLU A 1 88 ? -39.197 -2.100 15.813 1.000 29.474 88 GLU AAA O 1
ATOM 578 N N . ILE A 1 89 ? -37.618 -2.926 14.414 1.000 28.205 89 ILE AAA N 1
ATOM 579 C CA . ILE A 1 89 ? -37.990 -4.355 14.599 1.000 31.162 89 ILE AAA CA 1
ATOM 580 C C . ILE A 1 89 ? -36.796 -5.028 15.255 1.000 30.765 89 ILE AAA C 1
ATOM 581 O O . ILE A 1 89 ? -35.694 -4.896 14.721 1.000 32.157 89 ILE AAA O 1
ATOM 586 N N . GLY A 1 90 ? -37.011 -5.719 16.364 1.000 29.818 90 GLY AAA N 1
ATOM 587 C CA . GLY A 1 90 ? -35.955 -6.534 17.008 1.000 33.851 90 GLY AAA CA 1
ATOM 588 C C . GLY A 1 90 ? -35.712 -7.909 16.345 1.000 35.495 90 GLY AAA C 1
ATOM 589 O O . GLY A 1 90 ? -36.129 -8.127 15.174 1.000 37.288 90 GLY AAA O 1
ATOM 590 N N . ASP A 1 91 ? -35.092 -8.825 17.090 1.000 29.878 91 ASP AAA N 1
ATOM 591 C CA . ASP A 1 91 ? -34.527 -10.082 16.544 1.000 34.944 91 ASP AAA CA 1
ATOM 592 C C . ASP A 1 91 ? -35.639 -11.132 16.532 1.000 33.853 91 ASP AAA C 1
ATOM 593 O O . ASP A 1 91 ? -36.494 -11.111 17.421 1.000 34.071 91 ASP AAA O 1
ATOM 598 N N . ASN A 1 92 ? -35.625 -11.998 15.526 1.000 31.560 92 ASN AAA N 1
ATOM 599 C CA . ASN A 1 92 ? -36.435 -13.224 15.499 1.000 34.529 92 ASN AAA CA 1
ATOM 600 C C . ASN A 1 92 ? -37.896 -12.848 15.343 1.000 36.471 92 ASN AAA C 1
ATOM 601 O O . ASN A 1 92 ? -38.714 -13.595 15.842 1.000 38.713 92 ASN AAA O 1
ATOM 606 N N . VAL A 1 93 ? -38.187 -11.755 14.639 1.000 33.356 93 VAL AAA N 1
ATOM 607 C CA . VAL A 1 93 ? -39.579 -11.304 14.395 1.000 33.297 93 VAL AAA CA 1
ATOM 608 C C . VAL A 1 93 ? -40.046 -11.915 13.068 1.000 32.328 93 VAL AAA C 1
ATOM 609 O O . VAL A 1 93 ? -39.237 -12.083 12.137 1.000 28.823 93 VAL AAA O 1
ATOM 613 N N . SER A 1 94 ? -41.327 -12.226 12.990 1.000 28.703 94 SER AAA N 1
ATOM 614 C CA . SER A 1 94 ? -42.004 -12.700 11.763 1.000 30.856 94 SER AAA CA 1
ATOM 615 C C . SER A 1 94 ? -43.091 -11.700 11.373 1.000 29.113 94 SER AAA C 1
ATOM 616 O O . SER A 1 94 ? -43.950 -11.418 12.206 1.000 26.928 94 SER AAA O 1
ATOM 619 N N . VAL A 1 95 ? -42.995 -11.130 10.184 1.000 29.179 95 VAL AAA N 1
ATOM 620 C CA . VAL A 1 95 ? -44.012 -10.193 9.631 1.000 31.868 95 VAL AAA CA 1
ATOM 621 C C . VAL A 1 95 ? -44.738 -10.958 8.516 1.000 33.080 95 VAL AAA C 1
ATOM 622 O O . VAL A 1 95 ? -44.096 -11.239 7.503 1.000 33.787 95 VAL AAA O 1
ATOM 626 N N . GLY A 1 96 ? -46.017 -11.286 8.716 1.000 29.769 96 GLY AAA N 1
ATOM 627 C CA . GLY A 1 96 ? -46.786 -12.168 7.826 1.000 26.897 96 GLY AAA CA 1
ATOM 628 C C . GLY A 1 96 ? -47.057 -11.542 6.469 1.000 26.601 96 GLY AAA C 1
ATOM 629 O O . GLY A 1 96 ? -46.753 -10.369 6.273 1.000 26.868 96 GLY AAA O 1
ATOM 630 N N . HIS A 1 97 ? -47.634 -12.325 5.565 1.000 26.136 97 HIS AAA N 1
ATOM 631 C CA . HIS A 1 97 ? -47.901 -11.955 4.162 1.000 25.765 97 HIS AAA CA 1
ATOM 632 C C . HIS A 1 97 ? -48.834 -10.743 4.119 1.000 26.299 97 HIS AAA C 1
ATOM 633 O O . HIS A 1 97 ? -49.793 -10.710 4.910 1.000 25.994 97 HIS AAA O 1
ATOM 640 N N . ASN A 1 98 ? -48.623 -9.835 3.175 1.000 23.255 98 ASN AAA N 1
ATOM 641 C CA . ASN A 1 98 ? -49.522 -8.674 2.944 1.000 24.816 98 ASN AAA CA 1
ATOM 642 C C . ASN A 1 98 ? -49.778 -7.901 4.252 1.000 25.555 98 ASN AAA C 1
ATOM 643 O O . ASN A 1 98 ? -50.840 -7.380 4.394 1.000 30.511 98 ASN AAA O 1
ATOM 648 N N . VAL A 1 99 ? -48.820 -7.824 5.168 1.000 25.067 99 VAL AAA N 1
ATOM 649 C CA . VAL A 1 99 ? -48.890 -6.964 6.379 1.000 27.616 99 VAL AAA CA 1
ATOM 650 C C . VAL A 1 99 ? -48.466 -5.528 6.024 1.000 25.894 99 VAL AAA C 1
ATOM 651 O O . VAL A 1 99 ? -47.526 -5.345 5.249 1.000 25.473 99 VAL AAA O 1
ATOM 655 N N . VAL A 1 100 ? -49.100 -4.516 6.598 1.000 25.655 100 VAL AAA N 1
ATOM 656 C CA . VAL A 1 100 ? -48.527 -3.136 6.580 1.000 24.135 100 VAL AAA CA 1
ATOM 657 C C . VAL A 1 100 ? -48.010 -2.790 7.972 1.000 23.645 100 VAL AAA C 1
ATOM 658 O O . VAL A 1 100 ? -48.751 -2.964 8.930 1.000 23.170 100 VAL AAA O 1
ATOM 662 N N . ILE A 1 101 ? -46.719 -2.482 8.079 1.000 25.070 101 ILE AAA N 1
ATOM 663 C CA . ILE A 1 101 ? -46.120 -1.935 9.322 1.000 27.171 101 ILE AAA CA 1
ATOM 664 C C . ILE A 1 101 ? -45.803 -0.472 9.041 1.000 26.552 101 ILE AAA C 1
ATOM 665 O O . ILE A 1 101 ? -45.005 -0.198 8.149 1.000 24.742 101 ILE AAA O 1
ATOM 670 N N . HIS A 1 102 ? -46.469 0.416 9.749 1.000 23.198 102 HIS AAA N 1
ATOM 671 C CA . HIS A 1 102 ? -46.322 1.873 9.565 1.000 27.027 102 HIS AAA CA 1
ATOM 672 C C . HIS A 1 102 ? -45.834 2.496 10.877 1.000 26.586 102 HIS AAA C 1
ATOM 673 O O . HIS A 1 102 ? -46.645 2.669 11.753 1.000 26.946 102 HIS AAA O 1
ATOM 680 N N . GLY A 1 103 ? -44.547 2.834 10.976 1.000 28.367 103 GLY AAA N 1
ATOM 681 C CA . GLY A 1 103 ? -43.969 3.610 12.090 1.000 27.921 103 GLY AAA CA 1
ATOM 682 C C . GLY A 1 103 ? -44.128 2.896 13.432 1.000 28.143 103 GLY AAA C 1
ATOM 683 O O . GLY A 1 103 ? -44.400 3.565 14.407 1.000 31.084 103 GLY AAA O 1
ATOM 684 N N . ALA A 1 104 ? -44.026 1.568 13.482 1.000 27.637 104 ALA AAA N 1
ATOM 685 C CA . ALA A 1 104 ? -44.210 0.755 14.704 1.000 25.298 104 ALA AAA CA 1
ATOM 686 C C . ALA A 1 104 ? -42.871 0.205 15.193 1.000 27.487 104 ALA AAA C 1
ATOM 687 O O . ALA A 1 104 ? -41.893 0.099 14.409 1.000 32.604 104 ALA AAA O 1
ATOM 689 N N . LYS A 1 105 ? -42.816 -0.027 16.501 1.000 29.662 105 LYS AAA N 1
ATOM 690 C CA . LYS A 1 105 ? -41.723 -0.738 17.181 1.000 32.369 105 LYS AAA CA 1
ATOM 691 C C . LYS A 1 105 ? -42.187 -2.190 17.392 1.000 31.653 105 LYS AAA C 1
ATOM 692 O O . LYS A 1 105 ? -43.272 -2.398 17.939 1.000 28.052 105 LYS AAA O 1
ATOM 698 N N . ILE A 1 106 ? -41.452 -3.177 16.895 1.000 31.721 106 ILE AAA N 1
ATOM 699 C CA . ILE A 1 106 ? -41.831 -4.603 17.135 1.000 32.086 106 ILE AAA CA 1
ATOM 700 C C . ILE A 1 106 ? -40.662 -5.265 17.874 1.000 31.923 106 ILE AAA C 1
ATOM 701 O O . ILE A 1 106 ? -39.571 -5.341 17.306 1.000 32.781 106 ILE AAA O 1
ATOM 706 N N . CYS A 1 107 ? -40.887 -5.697 19.109 1.000 33.548 107 CYS AAA N 1
ATOM 707 C CA . CYS A 1 107 ? -39.859 -6.326 19.972 1.000 33.958 107 CYS AAA CA 1
ATOM 708 C C . CYS A 1 107 ? -39.585 -7.787 19.552 1.000 34.951 107 CYS AAA C 1
ATOM 709 O O . CYS A 1 107 ? -40.393 -8.418 18.796 1.000 30.909 107 CYS AAA O 1
ATOM 712 N N . ASP A 1 108 ? -38.419 -8.280 19.987 1.000 34.904 108 ASP AAA N 1
ATOM 713 C CA . ASP A 1 108 ? -37.920 -9.656 19.790 1.000 34.094 108 ASP AAA CA 1
ATOM 714 C C . ASP A 1 108 ? -39.042 -10.685 19.860 1.000 31.454 108 ASP AAA C 1
ATOM 715 O O . ASP A 1 108 ? -39.882 -10.614 20.769 1.000 34.559 108 ASP AAA O 1
ATOM 720 N N . TYR A 1 109 ? -39.047 -11.597 18.903 1.000 32.830 109 TYR AAA N 1
ATOM 721 C CA . TYR A 1 109 ? -39.867 -12.834 18.891 1.000 36.732 109 TYR AAA CA 1
ATOM 722 C C . TYR A 1 109 ? -41.324 -12.549 18.563 1.000 33.935 109 TYR AAA C 1
ATOM 723 O O . TYR A 1 109 ? -42.108 -13.478 18.588 1.000 35.739 109 TYR AAA O 1
ATOM 732 N N . ALA A 1 110 ? -41.710 -11.305 18.319 1.000 33.651 110 ALA AAA N 1
ATOM 733 C CA . ALA A 1 110 ? -43.138 -11.018 18.081 1.000 31.868 110 ALA AAA CA 1
ATOM 734 C C . ALA A 1 110 ? -43.490 -11.596 16.710 1.000 32.727 110 ALA AAA C 1
ATOM 735 O O . ALA A 1 110 ? -42.595 -11.652 15.849 1.000 28.547 110 ALA AAA O 1
ATOM 737 N N . LEU A 1 111 ? -44.742 -12.025 16.542 1.000 31.407 111 LEU AAA N 1
ATOM 738 C CA . LEU A 1 111 ? -45.313 -12.486 15.261 1.000 32.922 111 LEU AAA CA 1
ATOM 739 C C . LEU A 1 111 ? -46.455 -11.529 14.879 1.000 31.397 111 LEU AAA C 1
ATOM 740 O O . LEU A 1 111 ? -47.369 -11.314 15.723 1.000 29.002 111 LEU AAA O 1
ATOM 745 N N . ILE A 1 112 ? -46.433 -11.026 13.648 1.000 27.686 112 ILE AAA N 1
ATOM 746 C CA . ILE A 1 112 ? -47.542 -10.237 13.051 1.000 32.008 112 ILE AAA CA 1
ATOM 747 C C . ILE A 1 112 ? -48.230 -11.103 11.999 1.000 28.510 112 ILE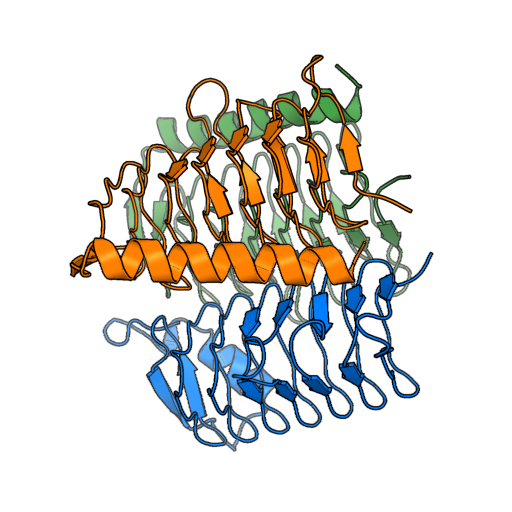 AAA C 1
ATOM 748 O O . ILE A 1 112 ? -47.653 -11.351 10.949 1.000 28.369 112 ILE AAA O 1
ATOM 753 N N . GLY A 1 113 ? -49.466 -11.452 12.269 1.000 30.088 113 GLY AAA N 1
ATOM 754 C CA . GLY A 1 113 ? -50.350 -12.252 11.408 1.000 29.232 113 GLY AAA CA 1
ATOM 755 C C . GLY A 1 113 ? -50.561 -11.627 10.040 1.000 32.840 113 GLY AAA C 1
ATOM 756 O O . GLY A 1 113 ? -50.727 -10.375 9.920 1.000 30.742 113 GLY AAA O 1
ATOM 757 N N . MET A 1 114 ? -50.622 -12.494 9.035 1.000 33.314 114 MET AAA N 1
ATOM 758 C CA . MET A 1 114 ? -50.879 -12.117 7.634 1.000 32.907 114 MET AAA CA 1
ATOM 759 C C . MET A 1 114 ? -52.086 -11.184 7.556 1.000 27.611 114 MET AAA C 1
ATOM 760 O O . MET A 1 114 ? -53.087 -11.409 8.226 1.000 26.430 114 MET AAA O 1
ATOM 765 N N . GLY A 1 115 ? -51.957 -10.153 6.751 1.000 27.028 115 GLY AAA N 1
ATOM 766 C CA . GLY A 1 115 ? -53.030 -9.208 6.433 1.000 27.340 115 GLY AAA CA 1
ATOM 767 C C . GLY A 1 115 ? -53.175 -8.153 7.522 1.000 25.640 115 GLY AAA C 1
ATOM 768 O O . GLY A 1 115 ? -54.017 -7.305 7.389 1.000 31.749 115 GLY AAA O 1
ATOM 769 N N . ALA A 1 116 ? -52.438 -8.198 8.622 1.000 26.651 116 ALA AAA N 1
ATOM 770 C CA . ALA A 1 116 ? -52.624 -7.214 9.696 1.000 24.943 116 ALA AAA CA 1
ATOM 771 C C . ALA A 1 116 ? -52.148 -5.844 9.214 1.000 27.286 116 ALA AAA C 1
ATOM 772 O O . ALA A 1 116 ? -51.270 -5.782 8.327 1.000 26.549 116 ALA AAA O 1
ATOM 774 N N . VAL A 1 117 ? -52.641 -4.787 9.860 1.000 26.784 117 VAL AAA N 1
ATOM 775 C CA . VAL A 1 117 ? -52.118 -3.408 9.687 1.000 27.638 117 VAL AAA CA 1
ATOM 776 C C . VAL A 1 117 ? -51.696 -2.917 11.064 1.000 27.381 117 VAL AAA C 1
ATOM 777 O O . VAL A 1 117 ? -52.524 -2.990 11.964 1.000 27.671 117 VAL AAA O 1
ATOM 781 N N . VAL A 1 118 ? -50.455 -2.461 11.210 1.000 27.727 118 VAL AAA N 1
ATOM 782 C CA . VAL A 1 118 ? -49.924 -1.964 12.505 1.000 27.404 118 VAL AAA CA 1
ATOM 783 C C . VAL A 1 118 ? -49.549 -0.500 12.289 1.000 29.887 118 VAL AAA C 1
ATOM 784 O O . VAL A 1 118 ? -48.619 -0.207 11.480 1.000 29.427 118 VAL AAA O 1
ATOM 788 N N . LEU A 1 119 ? -50.309 0.391 12.928 1.000 27.792 119 LEU AAA N 1
ATOM 789 C CA . LEU A 1 119 ? -50.188 1.849 12.719 1.000 27.807 119 LEU AAA CA 1
ATOM 790 C C . LEU A 1 119 ? -49.087 2.462 13.593 1.000 27.715 119 LEU AAA C 1
ATOM 791 O O . LEU A 1 119 ? -48.387 1.735 14.366 1.000 27.348 119 LEU AAA O 1
ATOM 796 N N . ASP A 1 120 ? -48.866 3.758 13.407 1.000 27.672 120 ASP AAA N 1
ATOM 797 C CA . ASP A 1 120 ? -47.683 4.466 13.959 1.000 29.713 120 ASP AAA CA 1
ATOM 798 C C . ASP A 1 120 ? -47.745 4.502 15.494 1.000 29.089 120 ASP AAA C 1
ATOM 799 O O . ASP A 1 120 ? -48.857 4.497 16.067 1.000 29.299 120 ASP AAA O 1
ATOM 804 N N . HIS A 1 121 ? -46.557 4.538 16.113 1.000 29.845 121 HIS AAA N 1
ATOM 805 C CA . HIS A 1 121 ? -46.289 4.619 17.585 1.000 31.922 121 HIS AAA CA 1
ATOM 806 C C . HIS A 1 121 ? -46.865 3.413 18.346 1.000 29.407 121 HIS AAA C 1
ATOM 807 O O . HIS A 1 121 ? -46.943 3.496 19.559 1.000 29.835 121 HIS AAA O 1
ATOM 814 N N . VAL A 1 122 ? -47.284 2.358 17.645 1.000 29.488 122 VAL AAA N 1
ATOM 815 C CA . VAL A 1 122 ? -47.610 1.043 18.266 1.000 28.750 122 VAL AAA CA 1
ATOM 816 C C . VAL A 1 122 ? -46.293 0.452 18.755 1.000 30.873 122 VAL AAA C 1
ATOM 817 O O . VAL A 1 122 ? -45.270 0.622 18.054 1.000 29.441 122 VAL AAA O 1
ATOM 821 N N . VAL A 1 123 ? -46.329 -0.143 19.947 1.000 28.661 123 VAL AAA N 1
ATOM 822 C CA . VAL A 1 123 ? -45.249 -1.002 20.494 1.000 29.266 123 VAL AAA CA 1
ATOM 823 C C . VAL A 1 123 ? -45.812 -2.417 20.634 1.000 31.277 123 VAL AAA C 1
ATOM 824 O O . VAL A 1 123 ? -46.747 -2.580 21.383 1.000 30.918 123 VAL AAA O 1
ATOM 828 N N . VAL A 1 124 ? -45.241 -3.393 19.924 1.000 32.561 124 VAL AAA N 1
ATOM 829 C CA . VAL A 1 124 ? -45.531 -4.848 20.107 1.000 32.971 124 VAL AAA CA 1
ATOM 830 C C . VAL A 1 124 ? -44.412 -5.424 20.980 1.000 32.676 124 VAL AAA C 1
ATOM 831 O O . VAL A 1 124 ? -43.247 -5.490 20.527 1.000 33.242 124 VAL AAA O 1
ATOM 835 N N . GLY A 1 125 ? -44.757 -5.772 22.215 1.000 32.598 125 GLY AAA N 1
ATOM 836 C CA . GLY A 1 125 ? -43.840 -6.314 23.237 1.000 30.085 125 GLY AAA CA 1
ATOM 837 C C . GLY A 1 125 ? -43.268 -7.669 22.839 1.000 31.503 125 GLY AAA C 1
ATOM 838 O O . GLY A 1 125 ? -43.832 -8.351 21.939 1.000 30.094 125 GLY AAA O 1
ATOM 839 N N . GLU A 1 126 ? -42.162 -8.020 23.484 1.000 35.884 126 GLU AAA N 1
ATOM 840 C CA . GLU A 1 126 ? -41.380 -9.266 23.291 1.000 36.114 126 GLU AAA CA 1
ATOM 841 C C . GLU A 1 126 ? -42.346 -10.446 23.267 1.000 32.247 126 GLU AAA C 1
ATOM 842 O O . GLU A 1 126 ? -43.188 -10.538 24.159 1.000 34.777 126 GLU AAA O 1
ATOM 848 N N . GLY A 1 127 ? -42.294 -11.254 22.213 1.000 31.149 127 GLY AAA N 1
ATOM 849 C CA . GLY A 1 127 ? -43.032 -12.518 22.110 1.000 27.771 127 GLY AAA CA 1
ATOM 850 C C . GLY A 1 127 ? -44.525 -12.357 21.960 1.000 29.307 127 GLY AAA C 1
ATOM 851 O O . GLY A 1 127 ? -45.266 -13.360 22.097 1.000 31.150 127 GLY AAA O 1
ATOM 852 N N . ALA A 1 128 ? -45.020 -11.165 21.668 1.000 32.016 128 ALA AAA N 1
ATOM 853 C CA . ALA A 1 128 ? -46.481 -10.953 21.522 1.000 30.546 128 ALA AAA CA 1
ATOM 854 C C . ALA A 1 128 ? -46.925 -11.415 20.124 1.000 29.435 128 ALA AAA C 1
ATOM 855 O O . ALA A 1 128 ? -46.101 -11.549 19.206 1.000 27.674 128 ALA AAA O 1
ATOM 857 N N . ILE A 1 129 ? -48.221 -11.595 19.963 1.000 30.125 129 ILE AAA N 1
ATOM 858 C CA . ILE A 1 129 ? -48.852 -12.012 18.693 1.000 33.477 129 ILE AAA CA 1
ATOM 859 C C . ILE A 1 129 ? -49.960 -11.013 18.300 1.000 31.905 129 ILE AAA C 1
ATOM 860 O O . ILE A 1 129 ? -50.872 -10.772 19.109 1.000 31.279 129 ILE AAA O 1
ATOM 865 N N . VAL A 1 130 ? -49.903 -10.522 17.060 1.000 28.094 130 VAL AAA N 1
ATOM 866 C CA . VAL A 1 130 ? -51.007 -9.778 16.388 1.000 29.407 130 VAL AAA CA 1
ATOM 867 C C . VAL A 1 130 ? -51.683 -10.758 15.426 1.000 28.517 130 VAL AAA C 1
ATOM 868 O O . VAL A 1 130 ? -51.042 -11.234 14.508 1.000 30.323 130 VAL AAA O 1
ATOM 872 N N . ALA A 1 131 ? -52.940 -11.100 15.656 1.000 28.892 131 ALA AAA N 1
ATOM 873 C CA . ALA A 1 131 ? -53.645 -12.090 14.831 1.000 29.689 131 ALA AAA CA 1
ATOM 874 C C . ALA A 1 131 ? -53.816 -11.573 13.393 1.000 32.424 131 ALA AAA C 1
ATOM 875 O O . ALA A 1 131 ? -53.774 -10.347 13.150 1.000 32.409 131 ALA AAA O 1
ATOM 877 N N . ALA A 1 132 ? -54.022 -12.500 12.456 1.000 32.051 132 ALA AAA N 1
ATOM 878 C CA . ALA A 1 132 ? -54.194 -12.225 11.019 1.000 29.483 132 ALA AAA CA 1
ATOM 879 C C . ALA A 1 132 ? -55.306 -11.183 10.851 1.000 28.964 132 ALA AAA C 1
ATOM 880 O O . ALA A 1 132 ? -56.289 -11.283 11.556 1.000 27.413 132 ALA AAA O 1
ATOM 882 N N . GLY A 1 133 ? -55.127 -10.190 9.982 1.000 29.048 133 GLY AAA N 1
ATOM 883 C CA . GLY A 1 133 ? -56.205 -9.247 9.607 1.000 29.866 133 GLY AAA CA 1
ATOM 884 C C . GLY A 1 133 ? -56.487 -8.201 10.667 1.000 29.026 133 GLY AAA C 1
ATOM 885 O O . GLY A 1 133 ? -57.425 -7.434 10.487 1.000 36.581 133 GLY AAA O 1
ATOM 886 N N . SER A 1 134 ? -55.761 -8.182 11.776 1.000 28.526 134 SER AAA N 1
ATOM 887 C CA . SER A 1 134 ? -55.980 -7.188 12.845 1.000 28.486 134 SER AAA CA 1
ATOM 888 C C . SER A 1 134 ? -55.674 -5.790 12.287 1.000 27.329 134 SER AAA C 1
ATOM 889 O O . SER A 1 134 ? -54.833 -5.669 11.407 1.000 28.669 134 SER AAA O 1
ATOM 892 N N . VAL A 1 135 ? -56.279 -4.757 12.839 1.000 27.982 135 VAL AAA N 1
ATOM 893 C CA . VAL A 1 135 ? -55.824 -3.350 12.647 1.000 27.824 135 VAL AAA CA 1
ATOM 894 C C . VAL A 1 135 ? -55.467 -2.769 14.016 1.000 28.016 135 VAL AAA C 1
ATOM 895 O O . VAL A 1 135 ? -56.369 -2.680 14.851 1.000 28.276 135 VAL AAA O 1
ATOM 899 N N . VAL A 1 136 ? -54.186 -2.486 14.253 1.000 26.141 136 VAL AAA N 1
ATOM 900 C CA . VAL A 1 136 ? -53.688 -2.015 15.568 1.000 29.055 136 VAL AAA CA 1
ATOM 901 C C . VAL A 1 136 ? -53.651 -0.489 15.507 1.000 27.927 136 VAL AAA C 1
ATOM 902 O O . VAL A 1 136 ? -52.871 0.025 14.724 1.000 25.057 136 VAL AAA O 1
ATOM 906 N N . LEU A 1 137 ? -54.498 0.175 16.294 1.000 27.131 137 LEU AAA N 1
ATOM 907 C CA . LEU A 1 137 ? -54.694 1.639 16.250 1.000 26.893 137 LEU AAA CA 1
ATOM 908 C C . LEU A 1 137 ? -53.399 2.296 16.633 1.000 29.326 137 LEU AAA C 1
ATOM 909 O O . LEU A 1 137 ? -52.671 1.697 17.456 1.000 28.734 137 LEU AAA O 1
ATOM 914 N N . THR A 1 138 ? -53.195 3.510 16.119 1.000 29.954 138 THR AAA N 1
ATOM 915 C CA . THR A 1 138 ? -52.052 4.390 16.489 1.000 31.098 138 THR AAA CA 1
ATOM 916 C C . THR A 1 138 ? -51.840 4.387 18.009 1.000 28.789 138 THR AAA C 1
ATOM 917 O O . THR A 1 138 ? -52.777 4.592 18.677 1.000 31.328 138 THR AAA O 1
ATOM 921 N N . GLY A 1 139 ? -50.639 4.135 18.496 1.000 29.586 139 GLY AAA N 1
ATOM 922 C CA . GLY A 1 139 ? -50.246 4.312 19.896 1.000 28.207 139 GLY AAA CA 1
ATOM 923 C C . GLY A 1 139 ? -50.592 3.135 20.783 1.000 29.455 139 GLY AAA C 1
ATOM 924 O O . GLY A 1 139 ? -50.284 3.227 21.985 1.000 31.318 139 GLY AAA O 1
ATOM 925 N N . THR A 1 140 ? -51.245 2.089 20.272 1.000 28.354 140 THR AAA N 1
ATOM 926 C CA . THR A 1 140 ? -51.560 0.877 21.073 1.000 28.729 140 THR AAA CA 1
ATOM 927 C C . THR A 1 140 ? -50.263 0.247 21.620 1.000 29.325 140 THR AAA C 1
ATOM 928 O O . THR A 1 140 ? -49.311 -0.007 20.846 1.000 27.109 140 THR AAA O 1
ATOM 932 N N . GLN A 1 141 ? -50.207 0.005 22.921 1.000 30.772 141 GLN AAA N 1
ATOM 933 C CA . GLN A 1 141 ? -49.046 -0.649 23.597 1.000 33.526 141 GLN AAA CA 1
ATOM 934 C C . GLN A 1 141 ? -49.415 -2.108 23.850 1.000 31.465 141 GLN AAA C 1
ATOM 935 O O . GLN A 1 141 ? -50.297 -2.378 24.633 1.000 32.489 141 GLN AAA O 1
ATOM 941 N N . ILE A 1 142 ? -48.826 -3.015 23.115 1.000 33.120 142 ILE AAA N 1
ATOM 942 C CA . ILE A 1 142 ? -49.159 -4.459 23.199 1.000 34.653 142 ILE AAA CA 1
ATOM 943 C C . ILE A 1 142 ? -48.119 -5.042 24.147 1.000 33.172 142 ILE AAA C 1
ATOM 944 O O . ILE A 1 142 ? -46.940 -4.909 23.872 1.000 30.313 142 ILE AAA O 1
ATOM 949 N N . GLU A 1 143 ? -48.587 -5.588 25.256 1.000 35.359 143 GLU AAA N 1
ATOM 950 C CA . GLU A 1 143 ? -47.769 -6.194 26.335 1.000 37.103 143 GLU AAA CA 1
ATOM 951 C C . GLU A 1 143 ? -46.962 -7.353 25.779 1.000 35.240 143 GLU AAA C 1
ATOM 952 O O . GLU A 1 143 ? -47.406 -8.084 24.898 1.000 30.115 143 GLU AAA O 1
ATOM 958 N N . PRO A 1 144 ? -45.781 -7.596 26.351 1.000 36.348 144 PRO AAA N 1
ATOM 959 C CA . PRO A 1 144 ? -45.043 -8.829 26.076 1.000 40.580 144 PRO AAA CA 1
ATOM 960 C C . PRO A 1 144 ? -45.936 -10.064 26.264 1.000 37.068 144 PRO AAA C 1
ATOM 961 O O . PRO A 1 144 ? -46.659 -10.106 27.229 1.000 35.583 144 PRO AAA O 1
ATOM 965 N N . ASN A 1 145 ? -45.884 -11.023 25.340 1.000 35.735 145 ASN AAA N 1
ATOM 966 C CA . ASN A 1 145 ? -46.443 -12.376 25.584 1.000 36.409 145 ASN AAA CA 1
ATOM 967 C C . ASN A 1 145 ? -47.960 -12.285 25.694 1.000 37.084 145 ASN AAA C 1
ATOM 968 O O . ASN A 1 145 ? -48.559 -13.140 26.360 1.000 39.618 145 ASN AAA O 1
ATOM 973 N N . SER A 1 146 ? -48.565 -11.355 24.978 1.000 36.821 146 SER AAA N 1
ATOM 974 C CA . SER A 1 146 ? -50.039 -11.245 24.853 1.000 39.166 146 SER AAA CA 1
ATOM 975 C C . SER A 1 146 ? -50.459 -11.556 23.415 1.000 37.686 146 SER AAA C 1
ATOM 976 O O . SER A 1 146 ? -49.631 -11.474 22.512 1.000 34.681 146 SER AAA O 1
ATOM 979 N N . ILE A 1 147 ? -51.733 -11.839 23.217 1.000 33.485 147 ILE AAA N 1
ATOM 980 C CA . ILE A 1 147 ? -52.331 -11.961 21.874 1.000 32.838 147 ILE AAA CA 1
ATOM 981 C C . ILE A 1 147 ? -53.345 -10.833 21.718 1.000 30.003 147 ILE AAA C 1
ATOM 982 O O . ILE A 1 147 ? -54.157 -10.634 22.633 1.000 29.674 147 ILE AAA O 1
ATOM 987 N N . TYR A 1 148 ? -53.241 -10.087 20.630 1.000 27.540 148 TYR AAA N 1
ATOM 988 C CA . TYR A 1 148 ? -54.220 -9.056 20.205 1.000 28.061 148 TYR AAA CA 1
ATOM 989 C C . TYR A 1 148 ? -54.812 -9.458 18.867 1.000 26.906 148 TYR AAA C 1
ATOM 990 O O . TYR A 1 148 ? -54.119 -10.086 18.061 1.000 32.439 148 TYR AAA O 1
ATOM 999 N N . ALA A 1 149 ? -56.072 -9.147 18.681 1.000 24.413 149 ALA AAA N 1
ATOM 1000 C CA . ALA A 1 149 ? -56.815 -9.568 17.485 1.000 29.374 149 ALA AAA CA 1
ATOM 1001 C C . ALA A 1 149 ? -57.947 -8.588 17.269 1.000 29.488 149 ALA AAA C 1
ATOM 1002 O O . ALA A 1 149 ? -58.417 -8.046 18.277 1.000 33.817 149 ALA AAA O 1
ATOM 1004 N N . GLY A 1 150 ? -58.361 -8.429 16.012 1.000 28.546 150 GLY AAA N 1
ATOM 1005 C CA . GLY A 1 150 ? -59.538 -7.650 15.596 1.000 26.534 150 GLY AAA CA 1
ATOM 1006 C C . GLY A 1 150 ? -59.165 -6.286 15.013 1.000 27.636 150 GLY AAA C 1
ATOM 1007 O O . GLY A 1 150 ? -57.987 -5.936 14.894 1.000 27.306 150 GLY AAA O 1
ATOM 1008 N N . ALA A 1 151 ? -60.189 -5.526 14.683 1.000 29.041 151 ALA AAA N 1
ATOM 1009 C CA . ALA A 1 151 ? -60.137 -4.232 13.999 1.000 30.085 151 ALA AAA CA 1
ATOM 1010 C C . ALA A 1 151 ? -61.190 -3.381 14.674 1.000 29.262 151 ALA AAA C 1
ATOM 1011 O O . ALA A 1 151 ? -62.349 -3.489 14.291 1.000 31.031 151 ALA AAA O 1
ATOM 1013 N N . PRO A 1 152 ? -60.864 -2.591 15.717 1.000 28.971 152 PRO AAA N 1
ATOM 1014 C CA . PRO A 1 152 ? -59.497 -2.420 16.210 1.000 28.348 152 PRO AAA CA 1
ATOM 1015 C C . PRO A 1 152 ? -58.988 -3.593 17.059 1.000 29.963 152 PRO AAA C 1
ATOM 1016 O O . PRO A 1 152 ? -59.794 -4.326 17.627 1.000 31.405 152 PRO AAA O 1
ATOM 1020 N N . ALA A 1 153 ? -57.664 -3.723 17.158 1.000 29.095 153 ALA AAA N 1
ATOM 1021 C CA . ALA A 1 153 ? -56.990 -4.884 17.792 1.000 31.899 153 ALA AAA CA 1
ATOM 1022 C C . ALA A 1 153 ? -57.145 -4.751 19.313 1.000 28.731 153 ALA AAA C 1
ATOM 1023 O O . ALA A 1 153 ? -56.831 -3.662 19.851 1.000 23.665 153 ALA AAA O 1
ATOM 1025 N N . ARG A 1 154 ? -57.684 -5.791 19.958 1.000 27.359 154 ARG AAA N 1
ATOM 1026 C CA . ARG A 1 154 ? -57.906 -5.765 21.436 1.000 30.472 154 ARG AAA CA 1
ATOM 1027 C C . ARG A 1 154 ? -57.170 -6.934 22.105 1.000 28.975 154 ARG AAA C 1
ATOM 1028 O O . ARG A 1 154 ? -56.860 -7.911 21.430 1.000 28.335 154 ARG AAA O 1
ATOM 1036 N N . PHE A 1 155 ? -56.865 -6.820 23.390 1.000 30.003 155 PHE AAA N 1
ATOM 1037 C CA . PHE A 1 155 ? -56.279 -7.920 24.202 1.000 31.090 155 PHE AAA CA 1
ATOM 1038 C C . PHE A 1 155 ? -57.195 -9.149 24.215 1.000 30.399 155 PHE AAA C 1
ATOM 1039 O O . PHE A 1 155 ? -58.378 -9.025 24.568 1.000 26.226 155 PHE AAA O 1
ATOM 1047 N N . ILE A 1 156 ? -56.681 -10.303 23.779 1.000 32.630 156 ILE AAA N 1
ATOM 1048 C CA . ILE A 1 156 ? -57.421 -11.601 23.844 1.000 35.618 156 ILE AAA CA 1
ATOM 1049 C C . ILE A 1 156 ? -56.927 -12.395 25.063 1.000 34.235 156 ILE AAA C 1
ATOM 1050 O O . ILE A 1 156 ? -57.689 -12.658 25.935 1.000 36.058 156 ILE AAA O 1
ATOM 1055 N N . LYS A 1 157 ? -55.659 -12.715 25.159 1.000 38.629 157 LYS AAA N 1
ATOM 1056 C CA . LYS A 1 157 ? -55.156 -13.444 26.344 1.000 41.494 157 LYS AAA CA 1
ATOM 1057 C C . LYS A 1 157 ? -53.638 -13.466 26.362 1.000 37.541 157 LYS AAA C 1
ATOM 1058 O O . LYS A 1 157 ? -53.018 -13.027 25.405 1.000 40.654 157 LYS AAA O 1
ATOM 1064 N N . LYS A 1 158 ? -53.078 -13.911 27.476 1.000 46.035 158 LYS AAA N 1
ATOM 1065 C CA . LYS A 1 158 ? -51.620 -14.116 27.606 1.000 47.475 158 LYS AAA CA 1
ATOM 1066 C C . LYS A 1 158 ? -51.308 -15.284 26.686 1.000 43.046 158 LYS AAA C 1
ATOM 1067 O O . LYS A 1 158 ? -52.197 -16.085 26.388 1.000 43.188 158 LYS AAA O 1
ATOM 1073 N N . VAL A 1 159 ? -50.145 -15.219 26.078 1.000 46.207 159 VAL AAA N 1
ATOM 1074 C CA . VAL A 1 159 ? -49.528 -16.351 25.338 1.000 47.168 159 VAL AAA CA 1
ATOM 1075 C C . VAL A 1 159 ? -49.370 -17.478 26.359 1.000 49.240 159 VAL AAA C 1
ATOM 1076 O O . VAL A 1 159 ? -48.936 -17.198 27.502 1.000 49.660 159 VAL AAA O 1
ATOM 1080 N N . ASP A 1 160 ? -49.783 -18.694 26.011 1.000 53.121 160 ASP AAA N 1
ATOM 1081 C CA . ASP A 1 160 ? -49.535 -19.871 26.883 1.000 54.771 160 ASP AAA CA 1
ATOM 1082 C C . ASP A 1 160 ? -48.034 -20.114 26.908 1.000 50.763 160 ASP AAA C 1
ATOM 1083 O O . ASP A 1 160 ? -47.480 -20.441 25.862 1.000 48.772 160 ASP AAA O 1
ATOM 1088 N N . PRO A 1 161 ? -47.349 -19.985 28.076 1.000 50.595 161 PRO AAA N 1
ATOM 1089 C CA . PRO A 1 161 ? -45.910 -20.278 28.159 1.000 52.470 161 PRO AAA CA 1
ATOM 1090 C C . PRO A 1 161 ? -45.592 -21.773 27.939 1.000 55.514 161 PRO AAA C 1
ATOM 1091 O O . PRO A 1 161 ? -44.533 -22.085 27.412 1.000 53.575 161 PRO AAA O 1
ATOM 1095 N N . GLU A 1 162 ? -46.535 -22.670 28.255 1.000 56.484 162 GLU AAA N 1
ATOM 1096 C CA . GLU A 1 162 ? -46.340 -24.137 28.098 1.000 58.994 162 GLU AAA CA 1
ATOM 1097 C C . GLU A 1 162 ? -46.362 -24.481 26.607 1.000 57.575 162 GLU AAA C 1
ATOM 1098 O O . GLU A 1 162 ? -46.113 -25.647 26.282 1.000 59.601 162 GLU AAA O 1
ATOM 1104 N N . GLN A 1 163 ? -46.615 -23.531 25.704 1.000 50.363 163 GLN AAA N 1
ATOM 1105 C CA . GLN A 1 163 ? -46.615 -23.877 24.263 1.000 46.835 163 GLN AAA CA 1
ATOM 1106 C C . GLN A 1 163 ? -45.643 -22.985 23.506 1.000 45.769 163 GLN AAA C 1
ATOM 1107 O O . GLN A 1 163 ? -45.294 -21.931 24.025 1.000 56.187 163 GLN AAA O 1
ATOM 1113 N N . SER A 1 164 ? -45.227 -23.412 22.312 1.000 49.505 164 SER AAA N 1
ATOM 1114 C CA . SER A 1 164 ? -44.301 -22.666 21.419 1.000 49.799 164 SER AAA CA 1
ATOM 1115 C C . SER A 1 164 ? -45.001 -21.448 20.798 1.000 57.978 164 SER AAA C 1
ATOM 1116 O O . SER A 1 164 ? -46.274 -21.403 20.826 1.000 51.281 164 SER AAA O 1
ATOM 1119 N N . ARG A 1 165 ? -44.218 -20.511 20.238 1.000 61.764 165 ARG AAA N 1
ATOM 1120 C CA . ARG A 1 165 ? -44.744 -19.297 19.540 1.000 69.924 165 ARG AAA CA 1
ATOM 1121 C C . ARG A 1 165 ? -45.728 -19.722 18.441 1.000 64.814 165 ARG AAA C 1
ATOM 1122 O O . ARG A 1 165 ? -46.856 -19.189 18.403 1.000 64.729 165 ARG AAA O 1
ATOM 1130 N N . GLU A 1 166 ? -45.307 -20.685 17.619 1.000 59.729 166 GLU AAA N 1
ATOM 1131 C CA . GLU A 1 166 ? -46.021 -21.189 16.420 1.000 60.632 166 GLU AAA CA 1
ATOM 1132 C C . GLU A 1 166 ? -47.359 -21.841 16.829 1.000 57.573 166 GLU AAA C 1
ATOM 1133 O O . GLU A 1 166 ? -48.364 -21.638 16.097 1.000 57.381 166 GLU AAA O 1
ATOM 1139 N N . MET A 1 167 ? -47.406 -22.586 17.938 1.000 51.583 167 MET AAA N 1
ATOM 1140 C CA . MET A 1 167 ? -48.636 -23.290 18.378 1.000 59.634 167 MET AAA CA 1
ATOM 1141 C C . MET A 1 167 ? -49.598 -22.261 18.988 1.000 55.756 167 MET AAA C 1
ATOM 1142 O O . MET A 1 167 ? -50.837 -22.333 18.703 1.000 49.805 167 MET AAA O 1
ATOM 11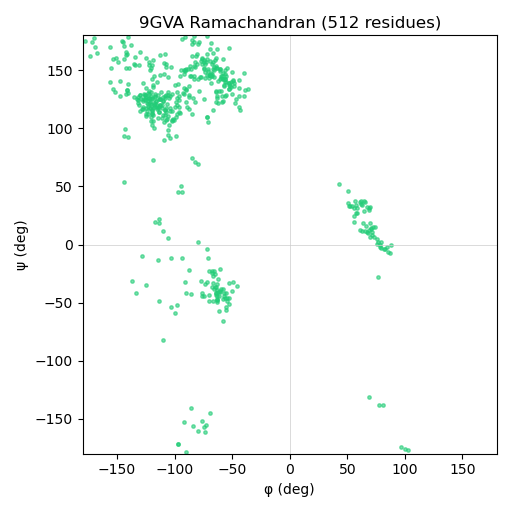47 N N . ASN A 1 168 ? -49.045 -21.333 19.773 1.000 46.931 168 ASN AAA N 1
ATOM 1148 C CA . ASN A 1 168 ? -49.751 -20.130 20.296 1.000 48.663 168 ASN AAA CA 1
ATOM 1149 C C . ASN A 1 168 ? -50.395 -19.360 19.121 1.000 48.110 168 ASN AAA C 1
ATOM 1150 O O . ASN A 1 168 ? -51.591 -19.011 19.219 1.000 43.489 168 ASN AAA O 1
ATOM 1155 N N . PHE A 1 169 ? -49.650 -19.148 18.030 1.000 46.654 169 PHE AAA N 1
ATOM 1156 C CA . PHE A 1 169 ? -50.147 -18.550 16.764 1.000 51.137 169 PHE AAA CA 1
ATOM 1157 C C . PHE A 1 169 ? -51.347 -19.358 16.264 1.000 47.095 169 PHE AAA C 1
ATOM 1158 O O . PHE A 1 169 ? -52.439 -18.765 16.096 1.000 48.451 169 PHE AAA O 1
ATOM 1166 N N . ARG A 1 170 ? -51.166 -20.669 16.065 1.000 46.739 170 ARG AAA N 1
ATOM 1167 C CA . ARG A 1 170 ? -52.204 -21.582 15.512 1.000 48.248 170 ARG AAA CA 1
ATOM 1168 C C . ARG A 1 170 ? -53.472 -21.514 16.384 1.000 44.550 170 ARG AAA C 1
ATOM 1169 O O . ARG A 1 170 ? -54.591 -21.438 15.817 1.000 42.044 170 ARG AAA O 1
ATOM 1177 N N . ILE A 1 171 ? -53.311 -21.536 17.705 1.000 40.574 171 ILE AAA N 1
ATOM 1178 C CA . ILE A 1 171 ? -54.443 -21.514 18.676 1.000 47.330 171 ILE AAA CA 1
ATOM 1179 C C . ILE A 1 171 ? -55.197 -20.176 18.546 1.000 46.930 171 ILE AAA C 1
ATOM 1180 O O . ILE A 1 171 ? -56.454 -20.220 18.571 1.000 50.907 171 ILE AAA O 1
ATOM 1185 N N . ALA A 1 172 ? -54.463 -19.051 18.440 1.000 45.480 172 ALA AAA N 1
ATOM 1186 C CA . ALA A 1 172 ? -54.962 -17.657 18.236 1.000 52.054 172 ALA AAA CA 1
ATOM 1187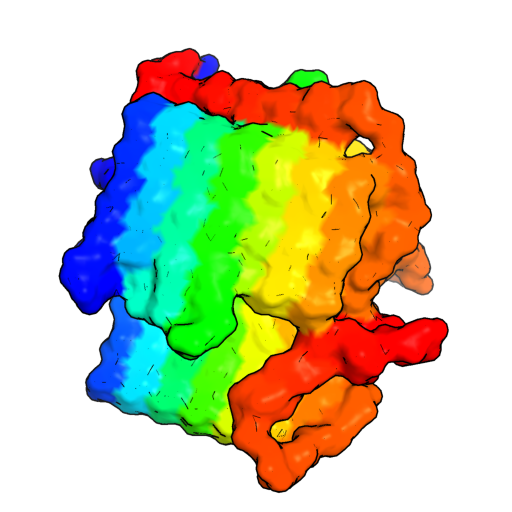 C C . ALA A 1 172 ? -55.751 -17.491 16.925 1.000 51.455 172 ALA AAA C 1
ATOM 1188 O O . ALA A 1 172 ? -56.488 -16.479 16.826 1.000 52.321 172 ALA AAA O 1
ATOM 1190 N N . HIS A 1 173 ? -55.563 -18.394 15.950 1.000 47.043 173 HIS AAA N 1
ATOM 1191 C CA . HIS A 1 173 ? -56.215 -18.356 14.614 1.000 44.075 173 HIS AAA CA 1
ATOM 1192 C C . HIS A 1 173 ? -57.251 -19.471 14.453 1.000 45.054 173 HIS AAA C 1
ATOM 1193 O O . HIS A 1 173 ? -57.752 -19.654 13.319 1.000 39.788 173 HIS AAA O 1
ATOM 1200 N N . ASN A 1 174 ? -57.604 -20.139 15.552 1.000 48.527 174 ASN AAA N 1
ATOM 1201 C CA . ASN A 1 174 ? -58.623 -21.218 15.559 1.000 55.437 174 ASN AAA CA 1
ATOM 1202 C C . ASN A 1 174 ? -59.954 -20.643 16.069 1.000 59.952 174 ASN AAA C 1
ATOM 1203 O O . ASN A 1 174 ? -59.928 -19.869 17.052 1.000 59.968 174 ASN AAA O 1
ATOM 1208 N N . TYR A 1 175 ? -61.069 -21.000 15.424 1.000 64.285 175 TYR AAA N 1
ATOM 1209 C CA . TYR A 1 175 ? -62.415 -20.454 15.740 1.000 76.997 175 TYR AAA CA 1
ATOM 1210 C C . TYR A 1 175 ? -62.800 -20.836 17.178 1.000 83.878 175 TYR AAA C 1
ATOM 1211 O O . TYR A 1 175 ? -63.524 -20.048 17.807 1.000 91.262 175 TYR AAA O 1
ATOM 1220 N N . ARG A 1 176 ? -62.320 -21.978 17.690 1.000 92.224 176 ARG AAA N 1
ATOM 1221 C CA . ARG A 1 176 ? -62.631 -22.500 19.057 1.000 89.168 176 ARG AAA CA 1
ATOM 1222 C C . ARG A 1 176 ? -62.399 -21.391 20.097 1.000 79.755 176 ARG AAA C 1
ATOM 1223 O O . ARG A 1 176 ? -63.248 -21.227 20.968 1.000 78.752 176 ARG AAA O 1
ATOM 1231 N N . MET A 1 177 ? -61.340 -20.595 19.949 1.000 81.842 177 MET AAA N 1
ATOM 1232 C CA . MET A 1 177 ? -60.890 -19.550 20.919 1.000 82.331 177 MET AAA CA 1
ATOM 1233 C C . MET A 1 177 ? -61.698 -18.231 20.819 1.000 85.262 177 MET AAA C 1
ATOM 1234 O O . MET A 1 177 ? -61.355 -17.275 21.533 1.000 74.747 177 MET AAA O 1
ATOM 1239 N N . TYR A 1 178 ? -62.717 -18.147 19.959 1.000 84.860 178 TYR AAA N 1
ATOM 1240 C CA . TYR A 1 178 ? -63.575 -16.948 19.756 1.000 85.369 178 TYR AAA CA 1
ATOM 1241 C C . TYR A 1 178 ? -65.026 -17.401 19.482 1.000 97.791 178 TYR AAA C 1
ATOM 1242 O O . TYR A 1 178 ? -65.581 -17.010 18.431 1.000 119.359 178 TYR AAA O 1
ATOM 1251 N N . ALA A 1 179 ? -65.630 -18.230 20.347 1.000 98.109 179 ALA AAA N 1
ATOM 1252 C CA . ALA A 1 179 ? -66.834 -19.034 20.004 1.000 108.149 179 ALA AAA CA 1
ATOM 1253 C C . ALA A 1 179 ? -68.091 -18.488 20.701 1.000 122.220 179 ALA AAA C 1
ATOM 1254 O O . ALA A 1 179 ? -68.112 -18.495 21.959 1.000 121.098 179 ALA AAA O 1
ATOM 1256 N N . SER A 1 180 ? -69.062 -18.011 19.892 1.000 128.713 180 SER AAA N 1
ATOM 1257 C CA . SER A 1 180 ? -70.473 -17.646 20.228 1.000 125.197 180 SER AAA CA 1
ATOM 1258 C C . SER A 1 180 ? -70.555 -16.284 20.953 1.000 127.916 180 SER AAA C 1
ATOM 1259 O O . SER A 1 180 ? -71.620 -15.619 20.822 1.000 105.034 180 SER AAA O 1
ATOM 1262 N N . TRP A 1 181 ? -69.488 -15.896 21.682 1.000 135.436 181 TRP AAA N 1
ATOM 1263 C CA . TRP A 1 181 ? -69.337 -14.623 22.450 1.000 121.642 181 TRP AAA CA 1
ATOM 1264 C C . TRP A 1 181 ? -68.302 -13.756 21.730 1.000 101.930 181 TRP AAA C 1
ATOM 1265 O O . TRP A 1 181 ? -68.748 -12.899 20.924 1.000 78.164 181 TRP AAA O 1
ATOM 1276 N N . PHE A 1 182 ? -67.000 -14.017 21.965 1.000 90.067 182 PHE AAA N 1
ATOM 1277 C CA . PHE A 1 182 ? -65.844 -13.186 21.513 1.000 98.959 182 PHE AAA CA 1
ATOM 1278 C C . PHE A 1 182 ? -65.818 -13.141 19.975 1.000 120.096 182 PHE AAA C 1
ATOM 1279 O O . PHE A 1 182 ? -65.753 -14.219 19.354 1.000 150.637 182 PHE AAA O 1
ATOM 1287 N N . LYS A 1 183 ? -65.892 -11.937 19.391 1.000 128.821 183 LYS AAA N 1
ATOM 1288 C CA . LYS A 1 183 ? -65.948 -11.692 17.923 1.000 131.828 183 LYS AAA CA 1
ATOM 1289 C C . LYS A 1 183 ? -64.711 -10.854 17.548 1.000 141.636 183 LYS AAA C 1
ATOM 1290 O O . LYS A 1 183 ? -64.892 -9.644 17.288 1.000 159.598 183 LYS AAA O 1
ATOM 1296 N N . ASP A 1 184 ? -63.506 -11.466 17.558 1.000 132.659 184 ASP AAA N 1
ATOM 1297 C CA . ASP A 1 184 ? -62.192 -10.852 17.180 1.000 120.294 184 ASP AAA CA 1
ATOM 1298 C C . ASP A 1 184 ? -61.205 -11.915 16.643 1.000 108.989 184 ASP AAA C 1
ATOM 1299 O O . ASP A 1 184 ? -61.023 -12.930 17.346 1.000 116.433 184 ASP AAA O 1
ATOM 1304 N N . GLU A 1 185 ? -60.552 -11.689 15.484 1.000 82.810 185 GLU AAA N 1
ATOM 1305 C CA . GLU A 1 185 ? -59.836 -12.750 14.704 1.000 77.695 185 GLU AAA CA 1
ATOM 1306 C C . GLU A 1 185 ? -58.986 -13.617 15.630 1.000 78.787 185 GLU AAA C 1
ATOM 1307 O O . GLU A 1 185 ? -57.999 -14.175 15.144 1.000 91.642 185 GLU AAA O 1
ATOM 1313 N N . LYS B 1 13 ? -35.829 -2.082 -15.025 1.000 81.329 13 LYS BBB N 1
ATOM 1314 C CA . LYS B 1 13 ? -35.519 -0.749 -15.623 1.000 79.374 13 LYS BBB CA 1
ATOM 1315 C C . LYS B 1 13 ? -36.688 0.225 -15.370 1.000 73.382 13 LYS BBB C 1
ATOM 1316 O O . LYS B 1 13 ? -36.416 1.310 -14.834 1.000 77.913 13 LYS BBB O 1
ATOM 1322 N N . MET B 1 14 ? -37.942 -0.121 -15.707 1.000 65.566 14 MET BBB N 1
ATOM 1323 C CA . MET B 1 14 ? -39.081 0.825 -15.537 1.000 56.410 14 MET BBB CA 1
ATOM 1324 C C . MET B 1 14 ? -40.473 0.155 -15.414 1.000 46.821 14 MET BBB C 1
ATOM 1325 O O . MET B 1 14 ? -40.646 -1.059 -15.570 1.000 42.693 14 MET BBB O 1
ATOM 1330 N N . ALA B 1 15 ? -41.464 0.967 -15.060 1.000 42.961 15 ALA BBB N 1
ATOM 1331 C CA . ALA B 1 15 ? -42.862 0.560 -14.821 1.000 39.142 15 ALA BBB CA 1
ATOM 1332 C C . ALA B 1 15 ? -43.385 -0.257 -16.001 1.000 37.662 15 ALA BBB C 1
ATOM 1333 O O . ALA B 1 15 ? -43.111 0.114 -17.154 1.000 38.120 15 ALA BBB O 1
ATOM 1335 N N . LEU B 1 16 ? -44.149 -1.311 -15.711 1.000 35.227 16 LEU BBB N 1
ATOM 1336 C CA . LEU B 1 16 ? -44.930 -2.064 -16.717 1.000 33.475 16 LEU BBB CA 1
ATOM 1337 C C . LEU B 1 16 ? -46.129 -1.195 -17.161 1.000 37.784 16 LEU BBB C 1
ATOM 1338 O O . LEU B 1 16 ? -47.072 -0.936 -16.362 1.000 36.572 16 LEU BBB O 1
ATOM 1343 N N . ILE B 1 17 ? -46.084 -0.717 -18.394 1.000 35.083 17 ILE BBB N 1
ATOM 1344 C CA . ILE B 1 17 ? -47.152 0.089 -19.031 1.000 38.119 17 ILE BBB CA 1
ATOM 1345 C C . ILE B 1 17 ? -47.593 -0.614 -20.308 1.000 40.260 17 ILE BBB C 1
ATOM 1346 O O . ILE B 1 17 ? -46.737 -0.832 -21.120 1.000 34.817 17 ILE BBB O 1
ATOM 1351 N N . GLN B 1 18 ? -48.873 -0.944 -20.484 1.000 42.945 18 GLN BBB N 1
ATOM 1352 C CA . GLN B 1 18 ? -49.303 -1.813 -21.613 1.000 39.611 18 GLN BBB CA 1
ATOM 1353 C C . GLN B 1 18 ? -50.712 -1.402 -22.060 1.000 37.538 18 GLN BBB C 1
ATOM 1354 O O . GLN B 1 18 ? -51.520 -1.098 -21.185 1.000 35.169 18 GLN BBB O 1
ATOM 1360 N N . SER B 1 19 ? -50.969 -1.403 -23.371 1.000 33.502 19 SER BBB N 1
ATOM 1361 C CA . SER B 1 19 ? -52.311 -1.324 -23.993 1.000 35.157 19 SER BBB CA 1
ATOM 1362 C C . SER B 1 19 ? -53.051 -2.646 -23.831 1.000 33.807 19 SER BBB C 1
ATOM 1363 O O . SER B 1 19 ? -52.401 -3.665 -23.799 1.000 32.346 19 SER BBB O 1
ATOM 1366 N N . VAL B 1 20 ? -54.375 -2.618 -23.712 1.000 35.127 20 VAL BBB N 1
ATOM 1367 C CA . VAL B 1 20 ? -55.197 -3.853 -23.814 1.000 37.421 20 VAL BBB CA 1
ATOM 1368 C C . VAL B 1 20 ? -56.433 -3.462 -24.598 1.000 36.601 20 VAL BBB C 1
ATOM 1369 O O . VAL B 1 20 ? -56.970 -2.374 -24.297 1.000 32.603 20 VAL BBB O 1
ATOM 1373 N N . ARG B 1 21 ? -56.744 -4.264 -25.630 1.000 34.495 21 ARG BBB N 1
ATOM 1374 C CA . ARG B 1 21 ? -57.801 -4.029 -26.648 1.000 36.533 21 ARG BBB CA 1
ATOM 1375 C C . ARG B 1 21 ? -57.637 -2.644 -27.272 1.000 30.127 21 ARG BBB C 1
ATOM 1376 O O . ARG B 1 21 ? -58.636 -2.007 -27.535 1.000 33.947 21 ARG BBB O 1
ATOM 1384 N N . GLY B 1 22 ? -56.415 -2.155 -27.412 1.000 27.954 22 GLY BBB N 1
ATOM 1385 C CA . GLY B 1 22 ? -56.178 -0.837 -28.025 1.000 27.363 22 GLY BBB CA 1
ATOM 1386 C C . GLY B 1 22 ? -56.254 0.312 -27.042 1.000 28.844 22 GLY BBB C 1
ATOM 1387 O O . GLY B 1 22 ? -55.942 1.387 -27.451 1.000 32.516 22 GLY BBB O 1
ATOM 1388 N N . PHE B 1 23 ? -56.651 0.113 -25.787 1.000 31.940 23 PHE BBB N 1
ATOM 1389 C CA . PHE B 1 23 ? -56.664 1.195 -24.765 1.000 32.804 23 PHE BBB CA 1
ATOM 1390 C C . PHE B 1 23 ? -55.269 1.356 -24.166 1.000 30.018 23 PHE BBB C 1
ATOM 1391 O O . PHE B 1 23 ? -54.732 0.357 -23.665 1.000 34.712 23 PHE BBB O 1
ATOM 1399 N N . THR B 1 24 ? -54.717 2.560 -24.254 1.000 30.333 24 THR BBB N 1
ATOM 1400 C CA . THR B 1 24 ? -53.318 2.913 -23.900 1.000 32.227 24 THR BBB CA 1
ATOM 1401 C C . THR B 1 24 ? -53.358 3.897 -22.754 1.000 31.820 24 THR BBB C 1
ATOM 1402 O O . THR B 1 24 ? -54.052 4.916 -22.818 1.000 35.255 24 THR BBB O 1
ATOM 1406 N N . PRO B 1 25 ? -52.614 3.610 -21.678 1.000 32.116 25 PRO BBB N 1
ATOM 1407 C CA . PRO B 1 25 ? -52.483 4.544 -20.560 1.000 30.963 25 PRO BBB CA 1
ATOM 1408 C C . PRO B 1 25 ? -52.042 5.919 -21.051 1.000 31.194 25 PRO BBB C 1
ATOM 1409 O O . PRO B 1 25 ? -51.245 5.988 -21.913 1.000 32.818 25 PRO BBB O 1
ATOM 1413 N N . ILE B 1 26 ? -52.622 6.964 -20.488 1.000 35.814 26 ILE BBB N 1
ATOM 1414 C CA . ILE B 1 26 ? -52.218 8.382 -20.679 1.000 34.413 26 ILE BBB CA 1
ATOM 1415 C C . ILE B 1 26 ? -51.788 8.919 -19.307 1.000 37.021 26 ILE BBB C 1
ATOM 1416 O O . ILE B 1 26 ? -52.632 8.885 -18.360 1.000 34.696 26 ILE BBB O 1
ATOM 1421 N N . ILE B 1 27 ? -50.521 9.326 -19.199 1.000 35.867 27 ILE BBB N 1
ATOM 1422 C CA . ILE B 1 27 ? -49.874 9.808 -17.941 1.000 37.094 27 ILE BBB CA 1
ATOM 1423 C C . ILE B 1 27 ? -49.539 11.297 -18.094 1.000 34.320 27 ILE BBB C 1
ATOM 1424 O O . ILE B 1 27 ? -48.802 11.588 -19.003 1.000 32.225 27 ILE BBB O 1
ATOM 1429 N N . GLY B 1 28 ? -49.987 12.166 -17.181 1.000 34.319 28 GLY BBB N 1
ATOM 1430 C CA . GLY B 1 28 ? -49.674 13.610 -17.164 1.000 33.874 28 GLY BBB CA 1
ATOM 1431 C C . GLY B 1 28 ? -48.202 13.883 -16.877 1.000 38.612 28 GLY BBB C 1
ATOM 1432 O O . GLY B 1 28 ? -47.480 12.954 -16.405 1.000 40.482 28 GLY BBB O 1
ATOM 1433 N N . GLU B 1 29 ? -47.754 15.113 -17.152 1.000 42.090 29 GLU BBB N 1
ATOM 1434 C CA . GLU B 1 29 ? -46.378 15.603 -16.883 1.000 45.481 29 GLU BBB CA 1
ATOM 1435 C C . GLU B 1 29 ? -46.104 15.511 -15.368 1.000 45.338 29 GLU BBB C 1
ATOM 1436 O O . GLU B 1 29 ? -47.047 15.578 -14.561 1.000 40.259 29 GLU BBB O 1
ATOM 1442 N N . ASP B 1 30 ? -44.841 15.321 -14.991 1.000 42.257 30 ASP BBB N 1
ATOM 1443 C CA . ASP B 1 30 ? -44.376 15.480 -13.589 1.000 46.422 30 ASP BBB CA 1
ATOM 1444 C C . ASP B 1 30 ? -44.979 14.341 -12.754 1.000 40.038 30 ASP BBB C 1
ATOM 1445 O O . ASP B 1 30 ? -45.347 14.605 -11.634 1.000 34.456 30 ASP BBB O 1
ATOM 1450 N N . THR B 1 31 ? -45.200 13.163 -13.331 1.000 36.469 31 THR BBB N 1
ATOM 1451 C CA . THR B 1 31 ? -45.824 12.019 -12.637 1.000 37.500 31 THR BBB CA 1
ATOM 1452 C C . THR B 1 31 ? -44.721 10.982 -12.369 1.000 37.125 31 THR BBB C 1
ATOM 1453 O O . THR B 1 31 ? -43.987 10.632 -13.298 1.000 36.760 31 THR BBB O 1
ATOM 1457 N N . PHE B 1 32 ? -44.590 10.523 -11.131 1.000 34.836 32 PHE BBB N 1
ATOM 1458 C CA . PHE B 1 32 ? -43.666 9.427 -10.742 1.000 31.633 32 PHE BBB CA 1
ATOM 1459 C C . PHE B 1 32 ? -44.376 8.061 -10.838 1.000 29.737 32 PHE BBB C 1
ATOM 1460 O O . PHE B 1 32 ? -45.463 7.828 -10.233 1.000 30.933 32 PHE BBB O 1
ATOM 1468 N N . LEU B 1 33 ? -43.782 7.177 -11.636 1.000 30.224 33 LEU BBB N 1
ATOM 1469 C CA . LEU B 1 33 ? -44.164 5.754 -11.796 1.000 31.142 33 LEU BBB CA 1
ATOM 1470 C C . LEU B 1 33 ? -43.009 4.893 -11.271 1.000 31.899 33 LEU BBB C 1
ATOM 1471 O O . LEU B 1 33 ? -41.977 4.902 -11.884 1.000 33.604 33 LEU BBB O 1
ATOM 1476 N N . ALA B 1 34 ? -43.154 4.226 -10.129 1.000 30.509 34 ALA BBB N 1
ATOM 1477 C CA . ALA B 1 34 ? -42.103 3.351 -9.563 1.000 31.719 34 ALA BBB CA 1
ATOM 1478 C C . ALA B 1 34 ? -41.732 2.288 -10.610 1.000 30.834 34 ALA BBB C 1
ATOM 1479 O O . ALA B 1 34 ? -42.624 1.861 -11.386 1.000 30.000 34 ALA BBB O 1
ATOM 1481 N N . GLU B 1 35 ? -40.458 1.884 -10.629 1.000 32.373 35 GLU BBB N 1
ATOM 1482 C CA . GLU B 1 35 ? -39.901 0.864 -11.562 1.000 38.791 35 GLU BBB CA 1
ATOM 1483 C C . GLU B 1 35 ? -40.766 -0.413 -11.588 1.000 35.387 35 GLU BBB C 1
ATOM 1484 O O . GLU B 1 35 ? -40.789 -1.044 -12.619 1.000 36.860 35 GLU BBB O 1
ATOM 1490 N N . ASN B 1 36 ? -41.423 -0.812 -10.492 1.000 30.829 36 ASN BBB N 1
ATOM 1491 C CA . ASN B 1 36 ? -42.238 -2.055 -10.432 1.000 26.891 36 ASN BBB CA 1
ATOM 1492 C C . ASN B 1 36 ? -43.727 -1.703 -10.256 1.000 27.290 36 ASN BBB C 1
ATOM 1493 O O . ASN B 1 36 ? -44.517 -2.585 -9.890 1.000 29.662 36 ASN BBB O 1
ATOM 1498 N N . ALA B 1 37 ? -44.161 -0.495 -10.608 1.000 26.414 37 ALA BBB N 1
ATOM 1499 C CA . ALA B 1 37 ? -45.610 -0.235 -10.787 1.000 27.531 37 ALA BBB CA 1
ATOM 1500 C C . ALA B 1 37 ? -46.114 -0.924 -12.065 1.000 27.607 37 ALA BBB C 1
ATOM 1501 O O . ALA B 1 37 ? -45.345 -1.197 -12.946 1.000 33.776 37 ALA BBB O 1
ATOM 1503 N N . THR B 1 38 ? -47.412 -1.151 -12.173 1.000 28.561 38 THR BBB N 1
ATOM 1504 C CA . THR B 1 38 ? -48.106 -1.688 -13.362 1.000 25.400 38 THR BBB CA 1
ATOM 1505 C C . THR B 1 38 ? -49.246 -0.738 -13.698 1.000 25.983 38 THR BBB C 1
ATOM 1506 O O . THR B 1 38 ? -50.051 -0.449 -12.814 1.000 27.221 38 THR BBB O 1
ATOM 1510 N N . ILE B 1 39 ? -49.287 -0.255 -14.926 1.000 27.083 39 ILE BBB N 1
ATOM 1511 C CA . ILE B 1 39 ? -50.396 0.575 -15.448 1.000 27.444 39 ILE BBB CA 1
ATOM 1512 C C . ILE B 1 39 ? -50.812 0.005 -16.807 1.000 28.993 39 ILE BBB C 1
ATOM 1513 O O . ILE B 1 39 ? -50.027 0.011 -17.775 1.000 28.655 39 ILE BBB O 1
ATOM 1518 N N . VAL B 1 40 ? -52.070 -0.373 -16.921 1.000 29.222 40 VAL BBB N 1
ATOM 1519 C CA . VAL B 1 40 ? -52.509 -1.249 -18.022 1.000 30.116 40 VAL BBB CA 1
ATOM 1520 C C . VAL B 1 40 ? -53.892 -0.789 -18.489 1.000 28.939 40 VAL BBB C 1
ATOM 1521 O O . VAL B 1 40 ? -54.808 -0.617 -17.674 1.000 31.071 40 VAL BBB O 1
ATOM 1525 N N . GLY B 1 41 ? -54.022 -0.609 -19.793 1.000 29.689 41 GLY BBB N 1
ATOM 1526 C CA . GLY B 1 41 ? -55.320 -0.431 -20.447 1.000 28.357 41 GLY BBB CA 1
ATOM 1527 C C . GLY B 1 41 ? -55.818 0.994 -20.314 1.000 29.763 41 GLY BBB C 1
ATOM 1528 O O . GLY B 1 41 ? -55.015 1.984 -20.513 1.000 25.550 41 GLY BBB O 1
ATOM 1529 N N . ASP B 1 42 ? -57.113 1.092 -20.031 1.000 28.514 42 ASP BBB N 1
ATOM 1530 C CA . ASP B 1 42 ? -57.893 2.343 -20.120 1.000 29.951 42 ASP BBB CA 1
ATOM 1531 C C . ASP B 1 42 ? -57.643 3.199 -18.867 1.000 29.153 42 ASP BBB C 1
ATOM 1532 O O . ASP B 1 42 ? -58.559 3.362 -18.082 1.000 26.168 42 ASP BBB O 1
ATOM 1537 N N . VAL B 1 43 ? -56.445 3.752 -18.694 1.000 29.620 43 VAL BBB N 1
ATOM 1538 C CA . VAL B 1 43 ? -56.081 4.540 -17.480 1.000 29.125 43 VAL BBB CA 1
ATOM 1539 C C . VAL B 1 43 ? -55.665 5.912 -17.973 1.000 28.382 43 VAL BBB C 1
ATOM 1540 O O . VAL B 1 43 ? -54.853 5.964 -18.890 1.000 30.057 43 VAL BBB O 1
ATOM 1544 N N . VAL B 1 44 ? -56.185 6.968 -17.370 1.000 30.282 44 VAL BBB N 1
ATOM 1545 C CA . VAL B 1 44 ? -55.689 8.353 -17.574 1.000 30.529 44 VAL BBB CA 1
ATOM 1546 C C . VAL B 1 44 ? -55.398 8.917 -16.196 1.000 29.028 44 VAL BBB C 1
ATOM 1547 O O . VAL B 1 44 ? -56.273 8.823 -15.342 1.000 29.100 44 VAL BBB O 1
ATOM 1551 N N . MET B 1 45 ? -54.219 9.473 -16.015 1.000 30.397 45 MET BBB N 1
ATOM 1552 C CA . MET B 1 45 ? -53.839 10.204 -14.790 1.000 39.168 45 MET BBB CA 1
ATOM 1553 C C . MET B 1 45 ? -53.495 11.645 -15.187 1.000 31.969 45 MET BBB C 1
ATOM 1554 O O . MET B 1 45 ? -52.864 11.810 -16.210 1.000 32.026 45 MET BBB O 1
ATOM 1559 N N . GLY B 1 46 ? -53.626 12.594 -14.286 1.000 30.823 46 GLY BBB N 1
ATOM 1560 C CA . GLY B 1 46 ? -53.186 13.968 -14.563 1.000 32.935 46 GLY BBB CA 1
ATOM 1561 C C . GLY B 1 46 ? -51.765 14.217 -14.117 1.000 33.467 46 GLY BBB C 1
ATOM 1562 O O . GLY B 1 46 ? -50.975 13.251 -14.045 1.000 41.877 46 GLY BBB O 1
ATOM 1563 N N . LYS B 1 47 ? -51.469 15.479 -13.793 1.000 35.545 47 LYS BBB N 1
ATOM 1564 C CA . LYS B 1 47 ? -50.100 15.956 -13.481 1.000 39.577 47 LYS BBB CA 1
ATOM 1565 C C . LYS B 1 47 ? -49.832 15.726 -11.977 1.000 35.194 47 LYS BBB C 1
ATOM 1566 O O . LYS B 1 47 ? -50.800 15.731 -11.179 1.000 32.355 47 LYS BBB O 1
ATOM 1572 N N . GLY B 1 48 ? -48.549 15.562 -11.622 1.000 31.275 48 GLY BBB N 1
ATOM 1573 C CA . GLY B 1 48 ? -48.038 15.543 -10.233 1.000 33.097 48 GLY BBB CA 1
ATOM 1574 C C . GLY B 1 48 ? -48.414 14.274 -9.471 1.000 32.159 48 GLY BBB C 1
ATOM 1575 O O . GLY B 1 48 ? -48.304 14.280 -8.252 1.000 33.634 48 GLY BBB O 1
ATOM 1576 N N . CYS B 1 49 ? -48.851 13.220 -10.163 1.000 30.562 49 CYS BBB N 1
ATOM 1577 C CA . CYS B 1 49 ? -49.318 11.955 -9.553 1.000 31.479 49 CYS BBB CA 1
ATOM 1578 C C . CYS B 1 49 ? -48.093 11.108 -9.229 1.000 29.800 49 CYS BBB C 1
ATOM 1579 O O . CYS B 1 49 ? -47.058 11.318 -9.839 1.000 31.833 49 CYS BBB O 1
ATOM 1582 N N . SER B 1 50 ? -48.224 10.191 -8.286 1.000 28.604 50 SER BBB N 1
ATOM 1583 C CA . SER B 1 50 ? -47.171 9.219 -7.930 1.000 27.035 50 SER BBB CA 1
ATOM 1584 C C . SER B 1 50 ? -47.825 7.839 -7.777 1.000 26.627 50 SER BBB C 1
ATOM 1585 O O . SER B 1 50 ? -48.916 7.722 -7.147 1.000 30.012 50 SER BBB O 1
ATOM 1588 N N . VAL B 1 51 ? -47.286 6.855 -8.480 1.000 24.780 51 VAL BBB N 1
ATOM 1589 C CA . VAL B 1 51 ? -47.743 5.444 -8.368 1.000 25.710 51 VAL BBB CA 1
ATOM 1590 C C . VAL B 1 51 ? -46.578 4.649 -7.769 1.000 26.012 51 VAL BBB C 1
ATOM 1591 O O . VAL B 1 51 ? -45.518 4.560 -8.393 1.000 25.443 51 VAL BBB O 1
ATOM 1595 N N . TRP B 1 52 ? -46.772 4.080 -6.604 1.000 24.021 52 TRP BBB N 1
ATOM 1596 C CA . TRP B 1 52 ? -45.637 3.606 -5.770 1.000 25.343 52 TRP BBB CA 1
ATOM 1597 C C . TRP B 1 52 ? -45.390 2.100 -5.961 1.000 24.213 52 TRP BBB C 1
ATOM 1598 O O . TRP B 1 52 ? -45.930 1.496 -6.901 1.000 26.248 52 TRP BBB O 1
ATOM 1609 N N . PHE B 1 53 ? -44.524 1.524 -5.144 1.000 24.860 53 PHE BBB N 1
ATOM 1610 C CA . PHE B 1 53 ? -43.899 0.222 -5.447 1.000 25.891 53 PHE BBB CA 1
ATOM 1611 C C . PHE B 1 53 ? -45.014 -0.815 -5.501 1.000 24.412 53 PHE BBB C 1
ATOM 1612 O O . PHE B 1 53 ? -45.838 -0.846 -4.579 1.000 24.116 53 PHE BBB O 1
ATOM 1620 N N . ASN B 1 54 ? -45.065 -1.570 -6.597 1.000 24.247 54 ASN BBB N 1
ATOM 1621 C CA . ASN B 1 54 ? -45.977 -2.723 -6.772 1.000 25.938 54 ASN BBB CA 1
ATOM 1622 C C . ASN B 1 54 ? -47.439 -2.282 -6.823 1.000 23.992 54 ASN BBB C 1
ATOM 1623 O O . ASN B 1 54 ? -48.336 -3.173 -6.717 1.000 25.147 54 ASN BBB O 1
ATOM 1628 N N . ALA B 1 55 ? -47.705 -0.993 -7.033 1.000 23.089 55 ALA BBB N 1
ATOM 1629 C CA . ALA B 1 55 ? -49.089 -0.531 -7.273 1.000 25.191 55 ALA BBB CA 1
ATOM 1630 C C . ALA B 1 55 ? -49.522 -1.054 -8.646 1.000 24.481 55 ALA BBB C 1
ATOM 1631 O O . ALA B 1 55 ? -48.641 -1.245 -9.532 1.000 23.041 55 ALA BBB O 1
ATOM 1633 N N . VAL B 1 56 ? -50.805 -1.384 -8.768 1.000 23.996 56 VAL BBB N 1
ATOM 1634 C CA . VAL B 1 56 ? -51.433 -1.956 -9.994 1.000 24.748 56 VAL BBB CA 1
ATOM 1635 C C . VAL B 1 56 ? -52.687 -1.135 -10.293 1.000 23.555 56 VAL BBB C 1
ATOM 1636 O O . VAL B 1 56 ? -53.654 -1.176 -9.505 1.000 23.221 56 VAL BBB O 1
ATOM 1640 N N . LEU B 1 57 ? -52.666 -0.447 -11.426 1.000 24.536 57 LEU BBB N 1
ATOM 1641 C CA . LEU B 1 57 ? -53.831 0.227 -12.055 1.000 26.156 57 LEU BBB CA 1
ATOM 1642 C C . LEU B 1 57 ? -54.265 -0.615 -13.264 1.000 26.486 57 LEU BBB C 1
ATOM 1643 O O . LEU B 1 57 ? -53.600 -0.561 -14.335 1.000 24.734 57 LEU BBB O 1
ATOM 1648 N N . ARG B 1 58 ? -55.289 -1.448 -13.070 1.000 29.371 58 ARG BBB N 1
ATOM 1649 C CA . ARG B 1 58 ? -55.685 -2.446 -14.087 1.000 29.222 58 ARG BBB CA 1
ATOM 1650 C C . ARG B 1 58 ? -56.948 -1.920 -14.779 1.000 26.323 58 ARG BBB C 1
ATOM 1651 O O . ARG B 1 58 ? -58.035 -2.195 -14.305 1.000 27.818 58 ARG BBB O 1
ATOM 1659 N N . GLY B 1 59 ? -56.767 -1.193 -15.883 1.000 26.158 59 GLY BBB N 1
ATOM 1660 C CA . GLY B 1 59 ? -57.859 -0.684 -16.718 1.000 28.143 59 GLY BBB CA 1
ATOM 1661 C C . GLY B 1 59 ? -58.162 -1.608 -17.867 1.000 28.174 59 GLY BBB C 1
ATOM 1662 O O . GLY B 1 59 ? -58.224 -1.118 -18.991 1.000 31.443 59 GLY BBB O 1
ATOM 1663 N N . ASP B 1 60 ? -58.355 -2.900 -17.610 1.000 31.608 60 ASP BBB N 1
ATOM 1664 C CA . ASP B 1 60 ? -58.513 -3.879 -18.722 1.000 32.183 60 ASP BBB CA 1
ATOM 1665 C C . ASP B 1 60 ? -59.987 -4.023 -19.088 1.000 29.290 60 ASP BBB C 1
ATOM 1666 O O . ASP B 1 60 ? -60.257 -4.320 -20.245 1.000 35.788 60 ASP BBB O 1
ATOM 1671 N N . VAL B 1 61 ? -60.891 -3.887 -18.130 1.000 30.090 61 VAL BBB N 1
ATOM 1672 C CA . VAL B 1 61 ? -62.328 -4.241 -18.312 1.000 32.052 61 VAL BBB CA 1
ATOM 1673 C C . VAL B 1 61 ? -63.195 -2.984 -18.232 1.000 31.266 61 VAL BBB C 1
ATOM 1674 O O . VAL B 1 61 ? -64.366 -3.077 -18.620 1.000 34.601 61 VAL BBB O 1
ATOM 1678 N N . ASN B 1 62 ? -62.656 -1.856 -17.770 1.000 31.649 62 ASN BBB N 1
ATOM 1679 C CA . ASN B 1 62 ? -63.394 -0.567 -17.703 1.000 28.828 62 ASN BBB CA 1
ATOM 1680 C C . ASN B 1 62 ? -62.438 0.568 -17.315 1.000 29.109 62 ASN BBB C 1
ATOM 1681 O O . ASN B 1 62 ? -61.265 0.267 -17.011 1.000 27.903 62 ASN BBB O 1
ATOM 1686 N N . SER B 1 63 ? -62.915 1.823 -17.324 1.000 29.266 63 SER BBB N 1
ATOM 1687 C CA . SER B 1 63 ? -62.057 3.047 -17.254 1.000 27.927 63 SER BBB CA 1
ATOM 1688 C C . SER B 1 63 ? -61.578 3.322 -15.811 1.000 27.398 63 SER BBB C 1
ATOM 1689 O O . SER B 1 63 ? -62.352 3.139 -14.849 1.000 28.607 63 SER BBB O 1
ATOM 1692 N N . ILE B 1 64 ? -60.356 3.812 -15.694 1.000 26.273 64 ILE BBB N 1
ATOM 1693 C CA . ILE B 1 64 ? -59.757 4.416 -14.477 1.000 27.240 64 ILE BBB CA 1
ATOM 1694 C C . ILE B 1 64 ? -59.334 5.845 -14.837 1.000 27.529 64 ILE BBB C 1
ATOM 1695 O O . ILE B 1 64 ? -58.543 6.013 -15.749 1.000 27.779 64 ILE BBB O 1
ATOM 1700 N N . ARG B 1 65 ? -59.932 6.829 -14.176 1.000 28.548 65 ARG BBB N 1
ATOM 1701 C CA . ARG B 1 65 ? -59.647 8.272 -14.359 1.000 29.134 65 ARG BBB CA 1
ATOM 1702 C C . ARG B 1 65 ? -59.171 8.829 -13.029 1.000 28.928 65 ARG BBB C 1
ATOM 1703 O O . ARG B 1 65 ? -59.840 8.629 -12.009 1.000 30.992 65 ARG BBB O 1
ATOM 1711 N N . ILE B 1 66 ? -58.005 9.451 -13.059 1.000 31.493 66 ILE BBB N 1
ATOM 1712 C CA . ILE B 1 66 ? -57.308 9.975 -11.861 1.000 30.090 66 ILE BBB CA 1
ATOM 1713 C C . ILE B 1 66 ? -56.874 11.395 -12.179 1.000 26.976 66 ILE BBB C 1
ATOM 1714 O O . ILE B 1 66 ? -56.224 11.574 -13.192 1.000 31.130 66 ILE BBB O 1
ATOM 1719 N N . GLY B 1 67 ? -57.231 12.339 -11.328 1.000 26.346 67 GLY BBB N 1
ATOM 1720 C CA . GLY B 1 67 ? -56.914 13.754 -11.470 1.000 24.965 67 GLY BBB CA 1
ATOM 1721 C C . GLY B 1 67 ? -55.472 14.014 -11.100 1.000 29.590 67 GLY BBB C 1
ATOM 1722 O O . GLY B 1 67 ? -54.628 13.098 -11.246 1.000 31.310 67 GLY BBB O 1
ATOM 1723 N N . ASP B 1 68 ? -55.202 15.231 -10.631 1.000 30.941 68 ASP BBB N 1
ATOM 1724 C CA . ASP B 1 68 ? -53.843 15.782 -10.415 1.000 30.651 68 ASP BBB CA 1
ATOM 1725 C C . ASP B 1 68 ? -53.419 15.581 -8.971 1.000 30.811 68 ASP BBB C 1
ATOM 1726 O O . ASP B 1 68 ? -54.281 15.647 -8.082 1.000 27.762 68 ASP BBB O 1
ATOM 1731 N N . ASN B 1 69 ? -52.128 15.338 -8.775 1.000 32.599 69 ASN BBB N 1
ATOM 1732 C CA . ASN B 1 69 ? -51.490 15.307 -7.439 1.000 36.269 69 ASN BBB CA 1
ATOM 1733 C C . ASN B 1 69 ? -52.055 14.146 -6.624 1.000 31.396 69 ASN BBB C 1
ATOM 1734 O O . ASN B 1 69 ? -52.216 14.297 -5.403 1.000 31.328 69 ASN BBB O 1
ATOM 1739 N N . VAL B 1 70 ? -52.331 13.028 -7.274 1.000 29.387 70 VAL BBB N 1
ATOM 1740 C CA . VAL B 1 70 ? -52.877 11.820 -6.584 1.000 31.341 70 VAL BBB CA 1
ATOM 1741 C C . VAL B 1 70 ? -51.718 10.865 -6.301 1.000 27.729 70 VAL BBB C 1
ATOM 1742 O O . VAL B 1 70 ? -50.907 10.633 -7.189 1.000 29.224 70 VAL BBB O 1
ATOM 1746 N N . ASN B 1 71 ? -51.612 10.366 -5.083 1.000 25.512 71 ASN BBB N 1
ATOM 1747 C CA . ASN B 1 71 ? -50.651 9.270 -4.789 1.000 27.903 71 ASN BBB CA 1
ATOM 1748 C C . ASN B 1 71 ? -51.450 7.968 -4.619 1.000 24.061 71 ASN BBB C 1
ATOM 1749 O O . ASN B 1 71 ? -52.479 7.947 -3.899 1.000 23.398 71 ASN BBB O 1
ATOM 1754 N N . ILE B 1 72 ? -50.991 6.940 -5.310 1.000 24.546 72 ILE BBB N 1
ATOM 1755 C CA . ILE B 1 72 ? -51.453 5.526 -5.179 1.000 25.030 72 ILE BBB CA 1
ATOM 1756 C C . ILE B 1 72 ? -50.297 4.776 -4.518 1.000 24.032 72 ILE BBB C 1
ATOM 1757 O O . ILE B 1 72 ? -49.273 4.569 -5.177 1.000 26.117 72 ILE BBB O 1
ATOM 1762 N N . GLN B 1 73 ? -50.422 4.447 -3.243 1.000 26.718 73 GLN BBB N 1
ATOM 1763 C CA . GLN B 1 73 ? -49.248 4.010 -2.440 1.000 26.640 73 GLN BBB CA 1
ATOM 1764 C C . GLN B 1 73 ? -49.011 2.519 -2.678 1.000 24.681 73 GLN BBB C 1
ATOM 1765 O O . GLN B 1 73 ? -49.758 1.906 -3.485 1.000 22.438 73 GLN BBB O 1
ATOM 1771 N N . ASP B 1 74 ? -47.980 2.000 -2.019 1.000 25.707 74 ASP BBB N 1
ATOM 1772 C CA . ASP B 1 74 ? -47.321 0.708 -2.357 1.000 27.044 74 ASP BBB CA 1
ATOM 1773 C C . ASP B 1 74 ? -48.354 -0.388 -2.154 1.000 23.010 74 ASP BBB C 1
ATOM 1774 O O . ASP B 1 74 ? -49.091 -0.338 -1.184 1.000 24.252 74 ASP BBB O 1
ATOM 1779 N N . GLY B 1 75 ? -48.474 -1.256 -3.132 1.000 24.649 75 GLY BBB N 1
ATOM 1780 C CA . GLY B 1 75 ? -49.220 -2.517 -3.024 1.000 24.636 75 GLY BBB CA 1
ATOM 1781 C C . GLY B 1 75 ? -50.673 -2.341 -3.370 1.000 24.257 75 GLY BBB C 1
ATOM 1782 O O . GLY B 1 75 ? -51.406 -3.337 -3.294 1.000 24.291 75 GLY BBB O 1
ATOM 1783 N N . SER B 1 76 ? -51.097 -1.126 -3.709 1.000 25.471 76 SER BBB N 1
ATOM 1784 C CA . SER B 1 76 ? -52.532 -0.815 -3.931 1.000 25.661 76 SER BBB CA 1
ATOM 1785 C C . SER B 1 76 ? -52.993 -1.329 -5.294 1.000 22.873 76 SER BBB C 1
ATOM 1786 O O . SER B 1 76 ? -52.234 -1.285 -6.227 1.000 24.964 76 SER BBB O 1
ATOM 1789 N N . ILE B 1 77 ? -54.218 -1.800 -5.365 1.000 21.197 77 ILE BBB N 1
ATOM 1790 C CA . ILE B 1 77 ? -54.842 -2.368 -6.567 1.000 22.616 77 ILE BBB CA 1
ATOM 1791 C C . ILE B 1 77 ? -56.076 -1.527 -6.904 1.000 24.301 77 ILE BBB C 1
ATOM 1792 O O . ILE B 1 77 ? -56.957 -1.384 -6.055 1.000 23.010 77 ILE BBB O 1
ATOM 1797 N N . LEU B 1 78 ? -56.141 -1.045 -8.139 1.000 25.234 78 LEU BBB N 1
ATOM 1798 C CA . LEU B 1 78 ? -57.296 -0.334 -8.722 1.000 25.284 78 LEU BBB CA 1
ATOM 1799 C C . LEU B 1 78 ? -57.829 -1.217 -9.856 1.000 24.285 78 LEU BBB C 1
ATOM 1800 O O . LEU B 1 78 ? -57.086 -1.541 -10.797 1.000 23.912 78 LEU BBB O 1
ATOM 1805 N N . HIS B 1 79 ? -59.063 -1.635 -9.752 1.000 23.471 79 HIS BBB N 1
ATOM 1806 C CA . HIS B 1 79 ? -59.724 -2.454 -10.788 1.000 27.429 79 HIS BBB CA 1
ATOM 1807 C C . HIS B 1 79 ? -61.199 -2.054 -10.856 1.000 25.494 79 HIS BBB C 1
ATOM 1808 O O . HIS B 1 79 ? -61.652 -1.254 -10.006 1.000 22.642 79 HIS BBB O 1
ATOM 1815 N N . THR B 1 80 ? -61.896 -2.619 -11.828 1.000 24.181 80 THR BBB N 1
ATOM 1816 C CA . THR B 1 80 ? -63.315 -2.338 -12.120 1.000 27.784 80 THR BBB CA 1
ATOM 1817 C C . THR B 1 80 ? -64.026 -3.647 -12.431 1.000 26.360 80 THR BBB C 1
ATOM 1818 O O . THR B 1 80 ? -63.327 -4.651 -12.588 1.000 23.260 80 THR BBB O 1
ATOM 1822 N N . LEU B 1 81 ? -65.357 -3.568 -12.538 1.000 29.728 81 LEU BBB N 1
ATOM 1823 C CA . LEU B 1 81 ? -66.240 -4.614 -13.106 1.000 29.563 81 LEU BBB CA 1
ATOM 1824 C C . LEU B 1 81 ? -66.527 -4.302 -14.584 1.000 30.225 81 LEU BBB C 1
ATOM 1825 O O . LEU B 1 81 ? -66.987 -3.160 -14.888 1.000 31.251 81 LEU BBB O 1
ATOM 1830 N N . TYR B 1 82 ? -66.303 -5.290 -15.464 1.000 30.136 82 TYR BBB N 1
ATOM 1831 C CA . TYR B 1 82 ? -66.557 -5.211 -16.925 1.000 34.511 82 TYR BBB CA 1
ATOM 1832 C C . TYR B 1 82 ? -67.955 -4.631 -17.214 1.000 32.261 82 TYR BBB C 1
ATOM 1833 O O . TYR B 1 82 ? -68.948 -5.164 -16.750 1.000 35.710 82 TYR BBB O 1
ATOM 1842 N N . GLN B 1 83 ? -68.047 -3.536 -17.942 1.000 37.561 83 GLN BBB N 1
ATOM 1843 C CA . GLN B 1 83 ? -69.358 -3.024 -18.420 1.000 47.841 83 GLN BBB CA 1
ATOM 1844 C C . GLN B 1 83 ? -70.183 -2.474 -17.239 1.000 39.545 83 GLN BBB C 1
ATOM 1845 O O . GLN B 1 83 ? -71.376 -2.211 -17.473 1.000 39.696 83 GLN BBB O 1
ATOM 1851 N N . LYS B 1 84 ? -69.662 -2.381 -16.010 1.000 36.700 84 LYS BBB N 1
ATOM 1852 C CA . LYS B 1 84 ? -70.544 -2.235 -14.813 1.000 36.064 84 LYS BBB CA 1
ATOM 1853 C C . LYS B 1 84 ? -70.091 -1.149 -13.851 1.000 34.418 84 LYS BBB C 1
ATOM 1854 O O . LYS B 1 84 ? -70.989 -0.508 -13.286 1.000 36.976 84 LYS BBB O 1
ATOM 1860 N N . SER B 1 85 ? -68.789 -1.029 -13.573 1.000 32.772 85 SER BBB N 1
ATOM 1861 C CA . SER B 1 85 ? -68.222 -0.035 -12.626 1.000 28.581 85 SER BBB CA 1
ATOM 1862 C C . SER B 1 85 ? -66.989 0.615 -13.251 1.000 27.429 85 SER BBB C 1
ATOM 1863 O O . SER B 1 85 ? -66.311 -0.017 -14.111 1.000 28.193 85 SER BBB O 1
ATOM 1866 N N . THR B 1 86 ? -66.684 1.825 -12.805 1.000 27.804 86 THR BBB N 1
ATOM 1867 C CA . THR B 1 86 ? -65.503 2.609 -13.228 1.000 28.141 86 THR BBB CA 1
ATOM 1868 C C . THR B 1 86 ? -64.836 3.209 -11.990 1.000 27.598 86 THR BBB C 1
ATOM 1869 O O . THR B 1 86 ? -65.453 3.224 -10.928 1.000 26.367 86 THR BBB O 1
ATOM 1873 N N . ILE B 1 87 ? -63.577 3.616 -12.124 1.000 26.467 87 ILE BBB N 1
ATOM 1874 C CA . ILE B 1 87 ? -62.869 4.425 -11.107 1.000 27.502 87 ILE BBB CA 1
ATOM 1875 C C . ILE B 1 87 ? -62.754 5.860 -11.634 1.000 28.034 87 ILE BBB C 1
ATOM 1876 O O . ILE B 1 87 ? -62.265 6.056 -12.783 1.000 26.755 87 ILE BBB O 1
ATOM 1881 N N . GLU B 1 88 ? -63.173 6.799 -10.801 1.000 27.251 88 GLU BBB N 1
ATOM 1882 C CA . GLU B 1 88 ? -62.999 8.259 -10.966 1.000 31.695 88 GLU BBB CA 1
ATOM 1883 C C . GLU B 1 88 ? -62.365 8.742 -9.665 1.000 28.847 88 GLU BBB C 1
ATOM 1884 O O . GLU B 1 88 ? -62.997 8.609 -8.610 1.000 28.251 88 GLU BBB O 1
ATOM 1890 N N . ILE B 1 89 ? -61.173 9.305 -9.741 1.000 26.882 89 ILE BBB N 1
ATOM 1891 C CA . ILE B 1 89 ? -60.447 9.829 -8.554 1.000 29.494 89 ILE BBB CA 1
ATOM 1892 C C . ILE B 1 89 ? -60.143 11.293 -8.848 1.000 28.081 89 ILE BBB C 1
ATOM 1893 O O . ILE B 1 89 ? -59.547 11.534 -9.883 1.000 28.403 89 ILE BBB O 1
ATOM 1898 N N . GLY B 1 90 ? -60.613 12.205 -7.992 1.000 25.797 90 GLY BBB N 1
ATOM 1899 C CA . GLY B 1 90 ? -60.403 13.650 -8.166 1.000 26.702 90 GLY BBB CA 1
ATOM 1900 C C . GLY B 1 90 ? -58.970 14.053 -7.839 1.000 29.227 90 GLY BBB C 1
ATOM 1901 O O . GLY B 1 90 ? -58.069 13.185 -7.852 1.000 34.727 90 GLY BBB O 1
ATOM 1902 N N . ASP B 1 91 ? -58.766 15.324 -7.509 1.000 29.987 91 ASP BBB N 1
ATOM 1903 C CA . ASP B 1 91 ? -57.424 15.925 -7.318 1.000 32.132 91 ASP BBB CA 1
ATOM 1904 C C . ASP B 1 91 ? -57.016 15.787 -5.844 1.000 32.602 91 ASP BBB C 1
ATOM 1905 O O . ASP B 1 91 ? -57.920 15.782 -4.956 1.000 28.149 91 ASP BBB O 1
ATOM 1910 N N . ASN B 1 92 ? -55.708 15.685 -5.595 1.000 30.309 92 ASN BBB N 1
ATOM 1911 C CA . ASN B 1 92 ? -55.169 15.812 -4.218 1.000 35.430 92 ASN BBB CA 1
ATOM 1912 C C . ASN B 1 92 ? -55.751 14.698 -3.346 1.000 32.750 92 ASN BBB C 1
ATOM 1913 O O . ASN B 1 92 ? -56.033 14.959 -2.193 1.000 34.105 92 ASN BBB O 1
ATOM 1918 N N . VAL B 1 93 ? -55.909 13.501 -3.910 1.000 31.258 93 VAL BBB N 1
ATOM 1919 C CA . VAL B 1 93 ? -56.335 12.274 -3.185 1.000 30.833 93 VAL BBB CA 1
ATOM 1920 C C . VAL B 1 93 ? -55.107 11.439 -2.814 1.000 28.737 93 VAL BBB C 1
ATOM 1921 O O . VAL B 1 93 ? -54.187 11.318 -3.634 1.000 28.507 93 VAL BBB O 1
ATOM 1925 N N . SER B 1 94 ? -55.114 10.907 -1.599 1.000 28.217 94 SER BBB N 1
ATOM 1926 C CA . SER B 1 94 ? -54.082 9.977 -1.080 1.000 31.995 94 SER BBB CA 1
ATOM 1927 C C . SER B 1 94 ? -54.744 8.602 -0.893 1.000 28.984 94 SER BBB C 1
ATOM 1928 O O . SER B 1 94 ? -55.768 8.509 -0.202 1.000 27.967 94 SER BBB O 1
ATOM 1931 N N . VAL B 1 95 ? -54.222 7.606 -1.586 1.000 27.458 95 VAL BBB N 1
ATOM 1932 C CA . VAL B 1 95 ? -54.672 6.186 -1.496 1.000 27.456 95 VAL BBB CA 1
ATOM 1933 C C . VAL B 1 95 ? -53.559 5.415 -0.813 1.000 26.111 95 VAL BBB C 1
ATOM 1934 O O . VAL B 1 95 ? -52.469 5.319 -1.421 1.000 26.516 95 VAL BBB O 1
ATOM 1938 N N . GLY B 1 96 ? -53.841 4.957 0.410 1.000 25.781 96 GLY BBB N 1
ATOM 1939 C CA . GLY B 1 96 ? -52.891 4.291 1.322 1.000 26.615 96 GLY BBB CA 1
ATOM 1940 C C . GLY B 1 96 ? -52.339 2.958 0.806 1.000 27.765 96 GLY BBB C 1
ATOM 1941 O O . GLY B 1 96 ? -52.866 2.411 -0.207 1.000 22.856 96 GLY BBB O 1
ATOM 1942 N N . HIS B 1 97 ? -51.303 2.456 1.492 1.000 24.859 97 HIS BBB N 1
ATOM 1943 C CA . HIS B 1 97 ? -50.606 1.194 1.159 1.000 26.398 97 HIS BBB CA 1
ATOM 1944 C C . HIS B 1 97 ? -51.627 0.039 1.180 1.000 25.086 97 HIS BBB C 1
ATOM 1945 O O . HIS B 1 97 ? -52.475 0.027 2.098 1.000 23.216 97 HIS BBB O 1
ATOM 1952 N N . ASN B 1 98 ? -51.497 -0.922 0.252 1.000 25.219 98 ASN BBB N 1
ATOM 1953 C CA . ASN B 1 98 ? -52.264 -2.212 0.196 1.000 26.108 98 ASN BBB CA 1
ATOM 1954 C C . ASN B 1 98 ? -53.775 -1.955 0.224 1.000 25.631 98 ASN BBB C 1
ATOM 1955 O O . ASN B 1 98 ? -54.548 -2.750 0.817 1.000 30.289 98 ASN BBB O 1
ATOM 1960 N N . VAL B 1 99 ? -54.203 -0.854 -0.359 1.000 26.217 99 VAL BBB N 1
ATOM 1961 C CA . VAL B 1 99 ? -55.645 -0.547 -0.526 1.000 26.542 99 VAL BBB CA 1
ATOM 1962 C C . VAL B 1 99 ? -56.116 -1.277 -1.772 1.000 26.322 99 VAL BBB C 1
ATOM 1963 O O . VAL B 1 99 ? -55.338 -1.347 -2.734 1.000 26.469 99 VAL BBB O 1
ATOM 1967 N N . VAL B 1 100 ? -57.352 -1.765 -1.773 1.000 26.386 100 VAL BBB N 1
ATOM 1968 C CA . VAL B 1 100 ? -58.036 -2.148 -3.037 1.000 25.365 100 VAL BBB CA 1
ATOM 1969 C C . VAL B 1 100 ? -59.176 -1.164 -3.287 1.000 24.168 100 VAL BBB C 1
ATOM 1970 O O . VAL B 1 100 ? -60.067 -1.100 -2.424 1.000 23.000 100 VAL BBB O 1
ATOM 1974 N N . ILE B 1 101 ? -59.137 -0.458 -4.421 1.000 25.423 101 ILE BBB N 1
ATOM 1975 C CA . ILE B 1 101 ? -60.274 0.328 -4.982 1.000 26.032 101 ILE BBB CA 1
ATOM 1976 C C . ILE B 1 101 ? -60.869 -0.446 -6.154 1.000 25.918 101 ILE BBB C 1
ATOM 1977 O O . ILE B 1 101 ? -60.188 -0.605 -7.173 1.000 23.904 101 ILE BBB O 1
ATOM 1982 N N . HIS B 1 102 ? -62.130 -0.842 -6.020 1.000 24.733 102 HIS BBB N 1
ATOM 1983 C CA . HIS B 1 102 ? -62.889 -1.560 -7.057 1.000 24.005 102 HIS BBB CA 1
ATOM 1984 C C . HIS B 1 102 ? -64.098 -0.703 -7.457 1.000 26.650 102 HIS BBB C 1
ATOM 1985 O O . HIS B 1 102 ? -65.070 -0.583 -6.652 1.000 25.319 102 HIS BBB O 1
ATOM 1992 N N . GLY B 1 103 ? -64.026 -0.097 -8.642 1.000 25.695 103 GLY BBB N 1
ATOM 1993 C CA . GLY B 1 103 ? -65.158 0.627 -9.271 1.000 31.046 103 GLY BBB CA 1
ATOM 1994 C C . GLY B 1 103 ? -65.763 1.757 -8.433 1.000 26.702 103 GLY BBB C 1
ATOM 1995 O O . GLY B 1 103 ? -66.972 1.891 -8.469 1.000 25.780 103 GLY BBB O 1
ATOM 1996 N N . ALA B 1 104 ? -64.966 2.525 -7.690 1.000 25.556 104 ALA BBB N 1
ATOM 1997 C CA . ALA B 1 104 ? -65.425 3.585 -6.764 1.000 27.074 104 ALA BBB CA 1
ATOM 1998 C C . ALA B 1 104 ? -65.116 4.971 -7.325 1.000 28.335 104 ALA BBB C 1
ATOM 1999 O O . ALA B 1 104 ? -64.195 5.106 -8.141 1.000 27.980 104 ALA BBB O 1
ATOM 2001 N N . LYS B 1 105 ? -65.883 5.970 -6.885 1.000 29.867 105 LYS BBB N 1
ATOM 2002 C CA . LYS B 1 105 ? -65.598 7.395 -7.158 1.000 30.606 105 LYS BBB CA 1
ATOM 2003 C C . LYS B 1 105 ? -65.028 7.995 -5.864 1.000 29.962 105 LYS BBB C 1
ATOM 2004 O O . LYS B 1 105 ? -65.636 7.834 -4.784 1.000 28.336 105 LYS BBB O 1
ATOM 2010 N N . ILE B 1 106 ? -63.881 8.639 -5.954 1.000 26.648 106 ILE BBB N 1
ATOM 2011 C CA . ILE B 1 106 ? -63.238 9.334 -4.811 1.000 28.011 106 ILE BBB CA 1
ATOM 2012 C C . ILE B 1 106 ? -63.093 10.795 -5.225 1.000 26.792 106 ILE BBB C 1
ATOM 2013 O O . ILE B 1 106 ? -62.364 11.073 -6.212 1.000 29.682 106 ILE BBB O 1
ATOM 2018 N N . CYS B 1 107 ? -63.756 11.689 -4.500 1.000 28.506 107 CYS BBB N 1
ATOM 2019 C CA . CYS B 1 107 ? -63.766 13.155 -4.784 1.000 31.707 107 CYS BBB CA 1
ATOM 2020 C C . CYS B 1 107 ? -62.464 13.810 -4.272 1.000 31.157 107 CYS BBB C 1
ATOM 2021 O O . CYS B 1 107 ? -61.599 13.130 -3.633 1.000 27.492 107 CYS BBB O 1
ATOM 2024 N N . ASP B 1 108 ? -62.309 15.090 -4.565 1.000 33.002 108 ASP BBB N 1
ATOM 2025 C CA . ASP B 1 108 ? -61.105 15.903 -4.236 1.000 34.486 108 ASP BBB CA 1
ATOM 2026 C C . ASP B 1 108 ? -60.837 15.838 -2.728 1.000 31.151 108 ASP BBB C 1
ATOM 2027 O O . ASP B 1 108 ? -61.798 15.841 -1.934 1.000 29.388 108 ASP BBB O 1
ATOM 2032 N N . TYR B 1 109 ? -59.564 15.791 -2.356 1.000 30.106 109 TYR BBB N 1
ATOM 2033 C CA . TYR B 1 109 ? -59.069 15.977 -0.976 1.000 30.307 109 TYR BBB CA 1
ATOM 2034 C C . TYR B 1 109 ? -59.465 14.796 -0.093 1.000 27.491 109 TYR BBB C 1
ATOM 2035 O O . TYR B 1 109 ? -59.400 14.935 1.102 1.000 30.941 109 TYR BBB O 1
ATOM 2044 N N . ALA B 1 110 ? -59.825 13.647 -0.646 1.000 28.190 110 ALA BBB N 1
ATOM 2045 C CA . ALA B 1 110 ? -60.184 12.461 0.174 1.000 28.423 110 ALA BBB CA 1
ATOM 2046 C C . ALA B 1 110 ? -58.930 11.640 0.477 1.000 28.538 110 ALA BBB C 1
ATOM 2047 O O . ALA B 1 110 ? -57.933 11.720 -0.329 1.000 25.649 110 ALA BBB O 1
ATOM 2049 N N . LEU B 1 111 ? -58.933 10.939 1.624 1.000 31.010 111 LEU BBB N 1
ATOM 2050 C CA . LEU B 1 111 ? -57.859 9.969 2.016 1.000 34.078 111 LEU BBB CA 1
ATOM 2051 C C . LEU B 1 111 ? -58.489 8.583 2.162 1.000 30.717 111 LEU BBB C 1
ATOM 2052 O O . LEU B 1 111 ? -59.491 8.443 2.883 1.000 29.023 111 LEU BBB O 1
ATOM 2057 N N . ILE B 1 112 ? -57.825 7.581 1.616 1.000 26.876 112 ILE BBB N 1
ATOM 2058 C CA . ILE B 1 112 ? -58.173 6.163 1.861 1.000 28.100 112 ILE BBB CA 1
ATOM 2059 C C . ILE B 1 112 ? -57.034 5.580 2.693 1.000 24.990 112 ILE BBB C 1
ATOM 2060 O O . ILE B 1 112 ? -55.938 5.417 2.154 1.000 29.638 112 ILE BBB O 1
ATOM 2065 N N . GLY B 1 113 ? -57.290 5.298 3.959 1.000 25.399 113 GLY BBB N 1
ATOM 2066 C CA . GLY B 1 113 ? -56.340 4.648 4.880 1.000 27.212 113 GLY BBB CA 1
ATOM 2067 C C . GLY B 1 113 ? -55.855 3.283 4.402 1.000 27.537 113 GLY BBB C 1
ATOM 2068 O O . GLY B 1 113 ? -56.608 2.491 3.725 1.000 27.189 113 GLY BBB O 1
ATOM 2069 N N . MET B 1 114 ? -54.619 3.003 4.761 1.000 25.997 114 MET BBB N 1
ATOM 2070 C CA . MET B 1 114 ? -53.891 1.797 4.348 1.000 26.599 114 MET BBB CA 1
ATOM 2071 C C . MET B 1 114 ? -54.705 0.571 4.755 1.000 26.753 114 MET BBB C 1
ATOM 2072 O O . MET B 1 114 ? -55.370 0.589 5.834 1.000 25.968 114 MET BBB O 1
ATOM 2077 N N . GLY B 1 115 ? -54.693 -0.446 3.896 1.000 26.113 115 GLY BBB N 1
ATOM 2078 C CA . GLY B 1 115 ? -55.338 -1.741 4.177 1.000 25.622 115 GLY BBB CA 1
ATOM 2079 C C . GLY B 1 115 ? -56.814 -1.707 3.876 1.000 25.702 115 GLY BBB C 1
ATOM 2080 O O . GLY B 1 115 ? -57.412 -2.750 3.870 1.000 26.844 115 GLY BBB O 1
ATOM 2081 N N . ALA B 1 116 ? -57.378 -0.563 3.490 1.000 28.264 116 ALA BBB N 1
ATOM 2082 C CA . ALA B 1 116 ? -58.829 -0.450 3.255 1.000 24.843 116 ALA BBB CA 1
ATOM 2083 C C . ALA B 1 116 ? -59.189 -1.142 1.945 1.000 24.917 116 ALA BBB C 1
ATOM 2084 O O . ALA B 1 116 ? -58.379 -1.166 1.034 1.000 29.654 116 ALA BBB O 1
ATOM 2086 N N . VAL B 1 117 ? -60.416 -1.624 1.861 1.000 25.929 117 VAL BBB N 1
ATOM 2087 C CA . VAL B 1 117 ? -61.067 -2.123 0.628 1.000 26.576 117 VAL BBB CA 1
ATOM 2088 C C . VAL B 1 117 ? -62.275 -1.219 0.338 1.000 29.635 117 VAL BBB C 1
ATOM 2089 O O . VAL B 1 117 ? -63.130 -1.079 1.226 1.000 30.689 117 VAL BBB O 1
ATOM 2093 N N . VAL B 1 118 ? -62.376 -0.669 -0.868 1.000 28.667 118 VAL BBB N 1
ATOM 2094 C CA . VAL B 1 118 ? -63.481 0.234 -1.271 1.000 26.819 118 VAL BBB CA 1
ATOM 2095 C C . VAL B 1 118 ? -64.147 -0.376 -2.503 1.000 27.800 118 VAL BBB C 1
ATOM 2096 O O . VAL B 1 118 ? -63.516 -0.464 -3.566 1.000 26.391 118 VAL BBB O 1
ATOM 2100 N N . LEU B 1 119 ? -65.384 -0.824 -2.343 1.000 27.235 119 LEU BBB N 1
ATOM 2101 C CA . LEU B 1 119 ? -66.080 -1.637 -3.359 1.000 26.800 119 LEU BBB CA 1
ATOM 2102 C C . LEU B 1 119 ? -66.882 -0.770 -4.345 1.000 28.469 119 LEU BBB C 1
ATOM 2103 O O . LEU B 1 119 ? -66.822 0.492 -4.329 1.000 26.706 119 LEU BBB O 1
ATOM 2108 N N . ASP B 1 120 ? -67.508 -1.440 -5.291 1.000 26.088 120 ASP BBB N 1
ATOM 2109 C CA . ASP B 1 120 ? -68.046 -0.800 -6.516 1.000 28.450 120 ASP BBB CA 1
ATOM 2110 C C . ASP B 1 120 ? -69.210 0.134 -6.156 1.000 27.719 120 ASP BBB C 1
ATOM 2111 O O . ASP B 1 120 ? -69.931 -0.124 -5.190 1.000 28.227 120 ASP BBB O 1
ATOM 2116 N N . HIS B 1 121 ? -69.338 1.213 -6.914 1.000 29.548 121 HIS BBB N 1
ATOM 2117 C CA . HIS B 1 121 ? -70.440 2.213 -6.812 1.000 34.035 121 HIS BBB CA 1
ATOM 2118 C C . HIS B 1 121 ? -70.310 2.973 -5.481 1.000 30.396 121 HIS BBB C 1
ATOM 2119 O O . HIS B 1 121 ? -71.157 3.735 -5.176 1.000 33.068 121 HIS BBB O 1
ATOM 2126 N N . VAL B 1 122 ? -69.223 2.829 -4.745 1.000 30.956 122 VAL BBB N 1
ATOM 2127 C CA . VAL B 1 122 ? -68.981 3.703 -3.577 1.000 30.370 122 VAL BBB CA 1
ATOM 2128 C C . VAL B 1 122 ? -68.681 5.101 -4.119 1.000 32.099 122 VAL BBB C 1
ATOM 2129 O O . VAL B 1 122 ? -68.076 5.203 -5.209 1.000 28.330 122 VAL BBB O 1
ATOM 2133 N N . VAL B 1 123 ? -69.150 6.132 -3.415 1.000 30.426 123 VAL BBB N 1
ATOM 2134 C CA . VAL B 1 123 ? -68.752 7.554 -3.650 1.000 26.935 123 VAL BBB CA 1
ATOM 2135 C C . VAL B 1 123 ? -68.137 8.052 -2.353 1.000 28.342 123 VAL BBB C 1
ATOM 2136 O O . VAL B 1 123 ? -68.845 8.053 -1.323 1.000 29.570 123 VAL BBB O 1
ATOM 2140 N N . VAL B 1 124 ? -66.884 8.479 -2.399 1.000 28.659 124 VAL BBB N 1
ATOM 2141 C CA . VAL B 1 124 ? -66.186 9.091 -1.236 1.000 30.600 124 VAL BBB CA 1
ATOM 2142 C C . VAL B 1 124 ? -66.173 10.608 -1.449 1.000 32.841 124 VAL BBB C 1
ATOM 2143 O O . VAL B 1 124 ? -65.413 11.118 -2.323 1.000 29.911 124 VAL BBB O 1
ATOM 2147 N N . GLY B 1 125 ? -67.015 11.295 -0.678 1.000 35.114 125 GLY BBB N 1
ATOM 2148 C CA . GLY B 1 125 ? -67.248 12.743 -0.795 1.000 32.492 125 GLY BBB CA 1
ATOM 2149 C C . GLY B 1 125 ? -65.994 13.581 -0.632 1.000 32.813 125 GLY BBB C 1
ATOM 2150 O O . GLY B 1 125 ? -64.973 13.121 -0.031 1.000 30.913 125 GLY BBB O 1
ATOM 2151 N N . GLU B 1 126 ? -66.061 14.812 -1.126 1.000 34.480 126 GLU BBB N 1
ATOM 2152 C CA . GLU B 1 126 ? -64.935 15.764 -1.004 1.000 34.809 126 GLU BBB CA 1
ATOM 2153 C C . GLU B 1 126 ? -64.472 15.826 0.458 1.000 34.653 126 GLU BBB C 1
ATOM 2154 O O . GLU B 1 126 ? -65.312 15.996 1.372 1.000 27.303 126 GLU BBB O 1
ATOM 2160 N N . GLY B 1 127 ? -63.165 15.667 0.668 1.000 31.080 127 GLY BBB N 1
ATOM 2161 C CA . GLY B 1 127 ? -62.529 15.845 1.983 1.000 31.359 127 GLY BBB CA 1
ATOM 2162 C C . GLY B 1 127 ? -62.858 14.733 2.978 1.000 30.945 127 GLY BBB C 1
ATOM 2163 O O . GLY B 1 127 ? -62.553 14.904 4.178 1.000 31.319 127 GLY BBB O 1
ATOM 2164 N N . ALA B 1 128 ? -63.472 13.637 2.543 1.000 27.557 128 ALA BBB N 1
ATOM 2165 C CA . ALA B 1 128 ? -63.836 12.533 3.456 1.000 28.875 128 ALA BBB CA 1
ATOM 2166 C C . ALA B 1 128 ? -62.596 11.656 3.694 1.000 32.064 128 ALA BBB C 1
ATOM 2167 O O . ALA B 1 128 ? -61.576 11.777 2.964 1.000 27.800 128 ALA BBB O 1
ATOM 2169 N N . ILE B 1 129 ? -62.662 10.869 4.757 1.000 30.612 129 ILE BBB N 1
ATOM 2170 C CA . ILE B 1 129 ? -61.588 9.936 5.170 1.000 33.215 129 ILE BBB CA 1
ATOM 2171 C C . ILE B 1 129 ? -62.191 8.552 5.410 1.000 32.773 129 ILE BBB C 1
ATOM 2172 O O . ILE B 1 129 ? -63.198 8.453 6.156 1.000 32.360 129 ILE BBB O 1
ATOM 2177 N N . VAL B 1 130 ? -61.596 7.532 4.784 1.000 31.293 130 VAL BBB N 1
ATOM 2178 C CA . VAL B 1 130 ? -61.835 6.093 5.103 1.000 28.868 130 VAL BBB CA 1
ATOM 2179 C C . VAL B 1 130 ? -60.668 5.640 5.979 1.000 27.836 130 VAL BBB C 1
ATOM 2180 O O . VAL B 1 130 ? -59.510 5.757 5.537 1.000 26.553 130 VAL BBB O 1
ATOM 2184 N N . ALA B 1 131 ? -60.947 5.222 7.205 1.000 26.377 131 ALA BBB N 1
ATOM 2185 C CA . ALA B 1 131 ? -59.936 4.756 8.192 1.000 26.351 131 ALA BBB CA 1
ATOM 2186 C C . ALA B 1 131 ? -59.177 3.522 7.659 1.000 27.469 131 ALA BBB C 1
ATOM 2187 O O . ALA B 1 131 ? -59.767 2.720 6.864 1.000 28.402 131 ALA BBB O 1
ATOM 2189 N N . ALA B 1 132 ? -57.923 3.351 8.096 1.000 28.364 132 ALA BBB N 1
ATOM 2190 C CA . ALA B 1 132 ? -57.098 2.158 7.816 1.000 28.364 132 ALA BBB CA 1
ATOM 2191 C C . ALA B 1 132 ? -57.962 0.919 8.009 1.000 27.544 132 ALA BBB C 1
ATOM 2192 O O . ALA B 1 132 ? -58.658 0.863 8.965 1.000 30.034 132 ALA BBB O 1
ATOM 2194 N N . GLY B 1 133 ? -57.913 -0.046 7.103 1.000 31.508 133 GLY BBB N 1
ATOM 2195 C CA . GLY B 1 133 ? -58.500 -1.372 7.357 1.000 29.792 133 GLY BBB CA 1
ATOM 2196 C C . GLY B 1 133 ? -59.994 -1.410 7.184 1.000 26.279 133 GLY BBB C 1
ATOM 2197 O O . GLY B 1 133 ? -60.564 -2.453 7.431 1.000 29.709 133 GLY BBB O 1
ATOM 2198 N N . SER B 1 134 ? -60.643 -0.330 6.786 1.000 27.357 134 SER BBB N 1
ATOM 2199 C CA . SER B 1 134 ? -62.114 -0.356 6.569 1.000 28.003 134 SER BBB CA 1
ATOM 2200 C C . SER B 1 134 ? -62.442 -1.251 5.370 1.000 27.341 134 SER BBB C 1
ATOM 2201 O O . SER B 1 134 ? -61.637 -1.400 4.442 1.000 29.977 134 SER BBB O 1
ATOM 2204 N N . VAL B 1 135 ? -63.640 -1.783 5.346 1.000 28.009 135 VAL BBB N 1
ATOM 2205 C CA . VAL B 1 135 ? -64.250 -2.374 4.136 1.000 26.388 135 VAL BBB CA 1
ATOM 2206 C C . VAL B 1 135 ? -65.535 -1.591 3.847 1.000 27.123 135 VAL BBB C 1
ATOM 2207 O O . VAL B 1 135 ? -66.495 -1.662 4.640 1.000 25.207 135 VAL BBB O 1
ATOM 2211 N N . VAL B 1 136 ? -65.561 -0.867 2.740 1.000 28.842 136 VAL BBB N 1
ATOM 2212 C CA . VAL B 1 136 ? -66.708 0.005 2.376 1.000 26.890 136 VAL BBB CA 1
ATOM 2213 C C . VAL B 1 136 ? -67.583 -0.797 1.435 1.000 26.980 136 VAL BBB C 1
ATOM 2214 O O . VAL B 1 136 ? -67.106 -1.112 0.344 1.000 30.490 136 VAL BBB O 1
ATOM 2218 N N . LEU B 1 137 ? -68.802 -1.122 1.865 1.000 28.697 137 LEU BBB N 1
ATOM 2219 C CA . LEU B 1 137 ? -69.734 -2.001 1.105 1.000 31.119 137 LEU BBB CA 1
ATOM 2220 C C . LEU B 1 137 ? -70.108 -1.314 -0.211 1.000 33.759 137 LEU BBB C 1
ATOM 2221 O O . LEU B 1 137 ? -70.166 -0.059 -0.224 1.000 31.594 137 LEU BBB O 1
ATOM 2226 N N . THR B 1 138 ? -70.418 -2.130 -1.232 1.000 32.174 138 THR BBB N 1
ATOM 2227 C CA . THR B 1 138 ? -70.949 -1.703 -2.552 1.000 32.418 138 THR BBB CA 1
ATOM 2228 C C . THR B 1 138 ? -71.966 -0.574 -2.365 1.000 30.735 138 THR BBB C 1
ATOM 2229 O O . THR B 1 138 ? -72.891 -0.725 -1.605 1.000 27.974 138 THR BBB O 1
ATOM 2233 N N . GLY B 1 139 ? -71.818 0.545 -3.052 1.000 33.534 139 GLY BBB N 1
ATOM 2234 C CA . GLY B 1 139 ? -72.894 1.553 -3.061 1.000 32.867 139 GLY BBB CA 1
ATOM 2235 C C . GLY B 1 139 ? -72.857 2.524 -1.880 1.000 32.406 139 GLY BBB C 1
ATOM 2236 O O . GLY B 1 139 ? -73.583 3.505 -1.942 1.000 32.994 139 GLY BBB O 1
ATOM 2237 N N . THR B 1 140 ? -71.989 2.347 -0.880 1.000 29.919 140 THR BBB N 1
ATOM 2238 C CA . THR B 1 140 ? -71.929 3.274 0.269 1.000 28.978 140 THR BBB CA 1
ATOM 2239 C C . THR B 1 140 ? -71.700 4.695 -0.261 1.000 30.947 140 THR BBB C 1
ATOM 2240 O O . THR B 1 140 ? -70.777 4.908 -1.079 1.000 31.788 140 THR BBB O 1
ATOM 2244 N N . GLN B 1 141 ? -72.538 5.647 0.156 1.000 33.539 141 GLN BBB N 1
ATOM 2245 C CA . GLN B 1 141 ? -72.343 7.078 -0.186 1.000 34.619 141 GLN BBB CA 1
ATOM 2246 C C . GLN B 1 141 ? -71.645 7.723 1.020 1.000 35.189 141 GLN BBB C 1
ATOM 2247 O O . GLN B 1 141 ? -72.230 7.777 2.041 1.000 37.096 141 GLN BBB O 1
ATOM 2253 N N . ILE B 1 142 ? -70.403 8.163 0.914 1.000 36.427 142 ILE BBB N 1
ATOM 2254 C CA . ILE B 1 142 ? -69.693 8.777 2.064 1.000 34.959 142 ILE BBB CA 1
ATOM 2255 C C . ILE B 1 142 ? -69.801 10.293 1.903 1.000 34.984 142 ILE BBB C 1
ATOM 2256 O O . ILE B 1 142 ? -69.376 10.822 0.847 1.000 35.589 142 ILE BBB O 1
ATOM 2261 N N . GLU B 1 143 ? -70.412 10.935 2.897 1.000 32.652 143 GLU BBB N 1
ATOM 2262 C CA . GLU B 1 143 ? -70.696 12.391 2.921 1.000 36.077 143 GLU BBB CA 1
ATOM 2263 C C . GLU B 1 143 ? -69.385 13.136 2.790 1.000 30.393 143 GLU BBB C 1
ATOM 2264 O O . GLU B 1 143 ? -68.379 12.744 3.369 1.000 30.863 143 GLU BBB O 1
ATOM 2270 N N . PRO B 1 144 ? -69.362 14.293 2.112 1.000 31.841 144 PRO BBB N 1
ATOM 2271 C CA . PRO B 1 144 ? -68.196 15.173 2.202 1.000 32.280 144 PRO BBB CA 1
ATOM 2272 C C . PRO B 1 144 ? -67.764 15.417 3.649 1.000 31.754 144 PRO BBB C 1
ATOM 2273 O O . PRO B 1 144 ? -68.607 15.459 4.530 1.000 33.041 144 PRO BBB O 1
ATOM 2277 N N . ASN B 1 145 ? -66.458 15.456 3.887 1.000 32.084 145 ASN BBB N 1
ATOM 2278 C CA . ASN B 1 145 ? -65.901 15.920 5.183 1.000 38.649 145 ASN BBB CA 1
ATOM 2279 C C . ASN B 1 145 ? -66.369 15.016 6.313 1.000 37.286 145 ASN BBB C 1
ATOM 2280 O O . ASN B 1 145 ? -66.642 15.547 7.383 1.000 42.258 145 ASN BBB O 1
ATOM 2285 N N . SER B 1 146 ? -66.512 13.718 6.054 1.000 34.475 146 SER BBB N 1
ATOM 2286 C CA . SER B 1 146 ? -66.890 12.718 7.075 1.000 34.060 146 SER BBB CA 1
ATOM 2287 C C . SER B 1 146 ? -65.773 11.672 7.221 1.000 34.476 146 SER BBB C 1
ATOM 2288 O O . SER B 1 146 ? -64.925 11.528 6.312 1.000 35.964 146 SER BBB O 1
ATOM 2291 N N . ILE B 1 147 ? -65.762 10.997 8.363 1.000 35.231 147 ILE BBB N 1
ATOM 2292 C CA . ILE B 1 147 ? -64.864 9.851 8.656 1.000 33.614 147 ILE BBB CA 1
ATOM 2293 C C . ILE B 1 147 ? -65.706 8.585 8.707 1.000 33.633 147 ILE BBB C 1
ATOM 2294 O O . ILE B 1 147 ? -66.700 8.603 9.389 1.000 34.404 147 ILE BBB O 1
ATOM 2299 N N . TYR B 1 148 ? -65.356 7.588 7.887 1.000 32.878 148 TYR BBB N 1
ATOM 2300 C CA . TYR B 1 148 ? -65.977 6.241 7.870 1.000 30.660 148 TYR BBB CA 1
ATOM 2301 C C . TYR B 1 148 ? -64.887 5.265 8.297 1.000 30.951 148 TYR BBB C 1
ATOM 2302 O O . TYR B 1 148 ? -63.714 5.464 7.903 1.000 32.010 148 TYR BBB O 1
ATOM 2311 N N . ALA B 1 149 ? -65.267 4.287 9.106 1.000 26.595 149 ALA BBB N 1
ATOM 2312 C CA . ALA B 1 149 ? -64.344 3.292 9.661 1.000 28.334 149 ALA BBB CA 1
ATOM 2313 C C . ALA B 1 149 ? -65.098 1.989 9.846 1.000 30.034 149 ALA BBB C 1
ATOM 2314 O O . ALA B 1 149 ? -66.330 2.035 9.954 1.000 28.588 149 ALA BBB O 1
ATOM 2316 N N . GLY B 1 150 ? -64.358 0.890 9.872 1.000 27.833 150 GLY BBB N 1
ATOM 2317 C CA . GLY B 1 150 ? -64.881 -0.436 10.226 1.000 25.519 150 GLY BBB CA 1
ATOM 2318 C C . GLY B 1 150 ? -65.152 -1.247 8.979 1.000 30.700 150 GLY BBB C 1
ATOM 2319 O O . GLY B 1 150 ? -64.921 -0.757 7.852 1.000 33.881 150 GLY BBB O 1
ATOM 2320 N N . ALA B 1 151 ? -65.700 -2.434 9.201 1.000 33.844 151 ALA BBB N 1
ATOM 2321 C CA . ALA B 1 151 ? -66.022 -3.464 8.210 1.000 35.098 151 ALA BBB CA 1
ATOM 2322 C C . ALA B 1 151 ? -67.318 -4.113 8.648 1.000 32.981 151 ALA BBB C 1
ATOM 2323 O O . ALA B 1 151 ? -67.258 -4.973 9.496 1.000 34.644 151 ALA BBB O 1
ATOM 2325 N N . PRO B 1 152 ? -68.511 -3.777 8.111 1.000 39.354 152 PRO BBB N 1
ATOM 2326 C CA . PRO B 1 152 ? -68.669 -2.762 7.069 1.000 35.204 152 PRO BBB CA 1
ATOM 2327 C C . PRO B 1 152 ? -68.391 -1.356 7.606 1.000 37.365 152 PRO BBB C 1
ATOM 2328 O O . PRO B 1 152 ? -68.722 -1.093 8.735 1.000 40.252 152 PRO BBB O 1
ATOM 2332 N N . ALA B 1 153 ? -67.826 -0.487 6.763 1.000 35.948 153 ALA BBB N 1
ATOM 2333 C CA . ALA B 1 153 ? -67.500 0.921 7.082 1.000 35.488 153 ALA BBB CA 1
ATOM 2334 C C . ALA B 1 153 ? -68.786 1.687 7.433 1.000 33.622 153 ALA BBB C 1
ATOM 2335 O O . ALA B 1 153 ? -69.745 1.588 6.659 1.000 30.026 153 ALA BBB O 1
ATOM 2337 N N . ARG B 1 154 ? -68.782 2.440 8.531 1.000 33.843 154 ARG BBB N 1
ATOM 2338 C CA . ARG B 1 154 ? -69.950 3.232 9.019 1.000 39.695 154 ARG BBB CA 1
ATOM 2339 C C . ARG B 1 154 ? -69.476 4.651 9.332 1.000 35.600 154 ARG BBB C 1
ATOM 2340 O O . ARG B 1 154 ? -68.241 4.871 9.581 1.000 32.964 154 ARG BBB O 1
ATOM 2348 N N . PHE B 1 155 ? -70.408 5.595 9.270 1.000 34.049 155 PHE BBB N 1
ATOM 2349 C CA . PHE B 1 155 ? -70.187 7.019 9.652 1.000 37.234 155 PHE BBB CA 1
ATOM 2350 C C . PHE B 1 155 ? -69.599 7.111 11.083 1.000 33.695 155 PHE BBB C 1
ATOM 2351 O O . PHE B 1 155 ? -70.085 6.418 11.948 1.000 35.768 155 PHE BBB O 1
ATOM 2359 N N . ILE B 1 156 ? -68.565 7.909 11.322 1.000 31.746 156 ILE BBB N 1
ATOM 2360 C CA . ILE B 1 156 ? -67.966 8.118 12.672 1.000 36.944 156 ILE BBB CA 1
ATOM 2361 C C . ILE B 1 156 ? -68.229 9.573 13.077 1.000 40.925 156 ILE BBB C 1
ATOM 2362 O O . ILE B 1 156 ? -68.700 9.792 14.210 1.000 38.684 156 ILE BBB O 1
ATOM 2367 N N . LYS B 1 157 ? -67.945 10.534 12.200 1.000 40.269 157 LYS BBB N 1
ATOM 2368 C CA . LYS B 1 157 ? -68.082 11.968 12.561 1.000 46.026 157 LYS BBB CA 1
ATOM 2369 C C . LYS B 1 157 ? -67.851 12.859 11.352 1.000 43.417 157 LYS BBB C 1
ATOM 2370 O O . LYS B 1 157 ? -67.254 12.371 10.358 1.000 37.756 157 LYS BBB O 1
ATOM 2376 N N . LYS B 1 158 ? -68.294 14.114 11.461 1.000 41.862 158 LYS BBB N 1
ATOM 2377 C CA . LYS B 1 158 ? -67.974 15.206 10.513 1.000 44.066 158 LYS BBB CA 1
ATOM 2378 C C . LYS B 1 158 ? -66.608 15.753 10.916 1.000 45.457 158 LYS BBB C 1
ATOM 2379 O O . LYS B 1 158 ? -66.198 15.618 12.096 1.000 46.103 158 LYS BBB O 1
ATOM 2385 N N . VAL B 1 159 ? -65.906 16.294 9.942 1.000 42.187 159 VAL BBB N 1
ATOM 2386 C CA . VAL B 1 159 ? -64.663 17.075 10.156 1.000 44.152 159 VAL BBB CA 1
ATOM 2387 C C . VAL B 1 159 ? -64.915 18.446 9.538 1.000 40.952 159 VAL BBB C 1
ATOM 2388 O O . VAL B 1 159 ? -65.808 18.575 8.652 1.000 38.781 159 VAL BBB O 1
ATOM 2392 N N . ASP B 1 160 ? -64.209 19.452 10.036 1.000 43.523 160 ASP BBB N 1
ATOM 2393 C CA . ASP B 1 160 ? -64.355 20.834 9.530 1.000 44.607 160 ASP BBB CA 1
ATOM 2394 C C . ASP B 1 160 ? -63.909 20.852 8.074 1.000 43.575 160 ASP BBB C 1
ATOM 2395 O O . ASP B 1 160 ? -62.781 20.462 7.774 1.000 46.972 160 ASP BBB O 1
ATOM 2400 N N . PRO B 1 161 ? -64.774 21.288 7.131 1.000 44.738 161 PRO BBB N 1
ATOM 2401 C CA . PRO B 1 161 ? -64.447 21.221 5.707 1.000 47.766 161 PRO BBB CA 1
ATOM 2402 C C . PRO B 1 161 ? -63.139 21.914 5.321 1.000 52.938 161 PRO BBB C 1
ATOM 2403 O O . PRO B 1 161 ? -62.397 21.336 4.504 1.000 53.460 161 PRO BBB O 1
ATOM 2407 N N . GLU B 1 162 ? -62.878 23.099 5.885 1.000 57.165 162 GLU BBB N 1
ATOM 2408 C CA . GLU B 1 162 ? -61.698 23.905 5.478 1.000 59.364 162 GLU BBB CA 1
ATOM 2409 C C . GLU B 1 162 ? -60.417 23.208 5.982 1.000 50.211 162 GLU BBB C 1
ATOM 2410 O O . GLU B 1 162 ? -59.448 23.101 5.193 1.000 44.067 162 GLU BBB O 1
ATOM 2416 N N . GLN B 1 163 ? -60.414 22.722 7.226 1.000 46.519 163 GLN BBB N 1
ATOM 2417 C CA . GLN B 1 163 ? -59.288 21.955 7.806 1.000 51.708 163 GLN BBB CA 1
ATOM 2418 C C . GLN B 1 163 ? -59.082 20.639 7.035 1.000 53.470 163 GLN BBB C 1
ATOM 2419 O O . GLN B 1 163 ? -57.920 20.323 6.697 1.000 55.372 163 GLN BBB O 1
ATOM 2425 N N . SER B 1 164 ? -60.144 19.875 6.781 1.000 42.055 164 SER BBB N 1
ATOM 2426 C CA . SER B 1 164 ? -60.008 18.567 6.108 1.000 42.078 164 SER BBB CA 1
ATOM 2427 C C . SER B 1 164 ? -59.340 18.805 4.750 1.000 39.128 164 SER BBB C 1
ATOM 2428 O O . SER B 1 164 ? -58.321 18.128 4.454 1.000 37.610 164 SER BBB O 1
ATOM 2431 N N . ARG B 1 165 ? -59.802 19.798 3.997 1.000 37.906 165 ARG BBB N 1
ATOM 2432 C CA . ARG B 1 165 ? -59.283 20.035 2.618 1.000 47.210 165 ARG BBB CA 1
ATOM 2433 C C . ARG B 1 165 ? -57.805 20.422 2.694 1.000 48.064 165 ARG BBB C 1
ATOM 2434 O O . ARG B 1 165 ? -57.040 19.951 1.826 1.000 44.144 165 ARG BBB O 1
ATOM 2442 N N . GLU B 1 166 ? -57.416 21.270 3.653 1.000 46.301 166 GLU BBB N 1
ATOM 2443 C CA . GLU B 1 166 ? -56.028 21.781 3.694 1.000 50.171 166 GLU BBB CA 1
ATOM 2444 C C . GLU B 1 166 ? -55.129 20.654 4.234 1.000 40.921 166 GLU BBB C 1
ATOM 2445 O O . GLU B 1 166 ? -54.097 20.417 3.653 1.000 41.624 166 GLU BBB O 1
ATOM 2451 N N . MET B 1 167 ? -55.522 19.943 5.272 1.000 36.981 167 MET BBB N 1
ATOM 2452 C CA . MET B 1 167 ? -54.734 18.788 5.759 1.000 39.979 167 MET BBB CA 1
ATOM 2453 C C . MET B 1 167 ? -54.515 17.794 4.603 1.000 40.722 167 MET BBB C 1
ATOM 2454 O O . MET B 1 167 ? -53.343 17.507 4.295 1.000 37.798 167 MET BBB O 1
ATOM 2459 N N . ASN B 1 168 ? -55.587 17.346 3.933 1.000 36.873 168 ASN BBB N 1
ATOM 2460 C CA . ASN B 1 168 ? -55.508 16.273 2.913 1.000 36.661 168 ASN BBB CA 1
ATOM 2461 C C . ASN B 1 168 ? -54.702 16.791 1.732 1.000 32.554 168 ASN BBB C 1
ATOM 2462 O O . ASN B 1 168 ? -53.906 16.000 1.169 1.000 35.964 168 ASN BBB O 1
ATOM 2467 N N . PHE B 1 169 ? -54.804 18.082 1.449 1.000 30.204 169 PHE BBB N 1
ATOM 2468 C CA . PHE B 1 169 ? -53.996 18.756 0.398 1.000 34.569 169 PHE BBB CA 1
ATOM 2469 C C . PHE B 1 169 ? -52.510 18.625 0.739 1.000 33.918 169 PHE BBB C 1
ATOM 2470 O O . PHE B 1 169 ? -51.695 18.308 -0.161 1.000 37.942 169 PHE BBB O 1
ATOM 2478 N N . ARG B 1 170 ? -52.157 18.785 2.013 1.000 37.750 170 ARG BBB N 1
ATOM 2479 C CA . ARG B 1 170 ? -50.733 18.865 2.469 1.000 41.436 170 ARG BBB CA 1
ATOM 2480 C C . ARG B 1 170 ? -50.116 17.472 2.489 1.000 35.544 170 ARG BBB C 1
ATOM 2481 O O . ARG B 1 170 ? -48.917 17.361 2.195 1.000 41.626 170 ARG BBB O 1
ATOM 2489 N N . ILE B 1 171 ? -50.925 16.454 2.767 1.000 32.219 171 ILE BBB N 1
ATOM 2490 C CA . ILE B 1 171 ? -50.500 15.024 2.636 1.000 31.329 171 ILE BBB CA 1
ATOM 2491 C C . ILE B 1 171 ? -50.176 14.735 1.163 1.000 29.238 171 ILE BBB C 1
ATOM 2492 O O . ILE B 1 171 ? -49.050 14.297 0.895 1.000 28.988 171 ILE BBB O 1
ATOM 2497 N N . ALA B 1 172 ? -51.065 15.105 0.228 1.000 27.326 172 ALA BBB N 1
ATOM 2498 C CA . ALA B 1 172 ? -50.845 14.937 -1.235 1.000 29.282 172 ALA BBB CA 1
ATOM 2499 C C . ALA B 1 172 ? -49.652 15.792 -1.706 1.000 31.161 172 ALA BBB C 1
ATOM 2500 O O . ALA B 1 172 ? -48.886 15.317 -2.565 1.000 29.020 172 ALA BBB O 1
ATOM 2502 N N . HIS B 1 173 ? -49.477 16.998 -1.142 1.000 36.313 173 HIS BBB N 1
ATOM 2503 C CA . HIS B 1 173 ? -48.355 17.922 -1.468 1.000 35.956 173 HIS BBB CA 1
ATOM 2504 C C . HIS B 1 173 ? -47.022 17.318 -0.996 1.000 31.076 173 HIS BBB C 1
ATOM 2505 O O . HIS B 1 173 ? -46.101 17.243 -1.824 1.000 29.785 173 HIS BBB O 1
ATOM 2512 N N . ASN B 1 174 ? -46.924 16.828 0.249 1.000 30.300 174 ASN BBB N 1
ATOM 2513 C CA . ASN B 1 174 ? -45.729 16.063 0.734 1.000 32.092 174 ASN BBB CA 1
ATOM 2514 C C . ASN B 1 174 ? -45.421 14.866 -0.177 1.000 34.790 174 ASN BBB C 1
ATOM 2515 O O . ASN B 1 174 ? -44.246 14.653 -0.494 1.000 37.430 174 ASN BBB O 1
ATOM 2520 N N . TYR B 1 175 ? -46.426 14.078 -0.569 1.000 35.592 175 TYR BBB N 1
ATOM 2521 C CA . TYR B 1 175 ? -46.210 12.878 -1.419 1.000 34.043 175 TYR BBB CA 1
ATOM 2522 C C . TYR B 1 175 ? -45.558 13.308 -2.741 1.000 33.742 175 TYR BBB C 1
ATOM 2523 O O . TYR B 1 175 ? -44.659 12.569 -3.237 1.000 31.272 175 TYR BBB O 1
ATOM 2532 N N . ARG B 1 176 ? -45.946 14.457 -3.312 1.000 35.010 176 ARG BBB N 1
ATOM 2533 C CA . ARG B 1 176 ? -45.266 14.926 -4.552 1.000 36.075 176 ARG BBB CA 1
ATOM 2534 C C . ARG B 1 176 ? -43.794 15.194 -4.262 1.000 33.437 176 ARG BBB C 1
ATOM 2535 O O . ARG B 1 176 ? -42.972 14.872 -5.096 1.000 36.224 176 ARG BBB O 1
ATOM 2543 N N . MET B 1 177 ? -43.492 15.785 -3.120 1.000 31.060 177 MET BBB N 1
ATOM 2544 C CA . MET B 1 177 ? -42.093 16.013 -2.692 1.000 34.108 177 MET BBB CA 1
ATOM 2545 C C . MET B 1 177 ? -41.376 14.655 -2.490 1.000 34.099 177 MET BBB C 1
ATOM 2546 O O . MET B 1 177 ? -40.282 14.499 -3.029 1.000 36.190 177 MET BBB O 1
ATOM 2551 N N . TYR B 1 178 ? -41.952 13.663 -1.806 1.000 33.497 178 TYR BBB N 1
ATOM 2552 C CA . TYR B 1 178 ? -41.300 12.328 -1.669 1.000 33.537 178 TYR BBB CA 1
ATOM 2553 C C . TYR B 1 178 ? -41.029 11.742 -3.054 1.000 31.115 178 TYR BBB C 1
ATOM 2554 O O . TYR B 1 178 ? -39.975 11.136 -3.251 1.000 32.713 178 TYR BBB O 1
ATOM 2563 N N . ALA B 1 179 ? -41.970 11.882 -3.982 1.000 32.552 179 ALA BBB N 1
ATOM 2564 C CA . ALA B 1 179 ? -41.837 11.330 -5.359 1.000 35.790 179 ALA BBB CA 1
ATOM 2565 C C . ALA B 1 179 ? -40.612 11.944 -6.055 1.000 38.925 179 ALA BBB C 1
ATOM 2566 O O . ALA B 1 179 ? -39.854 11.196 -6.730 1.000 41.172 179 ALA BBB O 1
ATOM 2568 N N . SER B 1 180 ? -40.388 13.241 -5.864 1.000 36.947 180 SER BBB N 1
ATOM 2569 C CA . SER B 1 180 ? -39.278 13.994 -6.503 1.000 37.337 180 SER BBB CA 1
ATOM 2570 C C . SER B 1 180 ? -37.918 13.498 -6.002 1.000 36.747 180 SER BBB C 1
ATOM 2571 O O . SER B 1 180 ? -36.947 13.657 -6.740 1.000 42.830 180 SER BBB O 1
ATOM 2574 N N . TRP B 1 181 ? -37.844 12.870 -4.824 1.000 41.913 181 TRP BBB N 1
ATOM 2575 C CA . TRP B 1 181 ? -36.589 12.236 -4.326 1.000 37.071 181 TRP BBB CA 1
ATOM 2576 C C . TRP B 1 181 ? -36.257 10.986 -5.141 1.000 39.234 181 TRP BBB C 1
ATOM 2577 O O . TRP B 1 181 ? -35.104 10.557 -5.113 1.000 40.086 181 TRP BBB O 1
ATOM 2588 N N . PHE B 1 182 ? -37.237 10.382 -5.794 1.000 39.728 182 PHE BBB N 1
ATOM 2589 C CA . PHE B 1 182 ? -36.980 9.189 -6.642 1.000 46.022 182 PHE BBB CA 1
ATOM 2590 C C . PHE B 1 182 ? -36.750 9.607 -8.106 1.000 48.715 182 PHE BBB C 1
ATOM 2591 O O . PHE B 1 182 ? -36.300 8.757 -8.845 1.000 54.623 182 PHE BBB O 1
ATOM 2599 N N . LYS B 1 183 ? -37.033 10.854 -8.493 1.000 60.317 183 LYS BBB N 1
ATOM 2600 C CA . LYS B 1 183 ? -36.609 11.469 -9.790 1.000 68.438 183 LYS BBB CA 1
ATOM 2601 C C . LYS B 1 183 ? -35.548 12.538 -9.534 1.000 65.091 183 LYS BBB C 1
ATOM 2602 O O . LYS B 1 183 ? -34.395 12.208 -9.768 1.000 86.135 183 LYS BBB O 1
ATOM 2608 N N . LYS C 1 13 ? -39.661 -9.851 -20.937 1.000 80.947 13 LYS CCC N 1
ATOM 2609 C CA . LYS C 1 13 ? -39.711 -10.239 -19.505 1.000 78.109 13 LYS CCC CA 1
ATOM 2610 C C . LYS C 1 13 ? -40.926 -11.147 -19.282 1.000 80.856 13 LYS CCC C 1
ATOM 2611 O O . LYS C 1 13 ? -41.952 -10.909 -19.954 1.000 77.986 13 LYS CCC O 1
ATOM 2617 N N . MET C 1 14 ? -40.823 -12.135 -18.378 1.000 68.490 14 MET CCC N 1
ATOM 2618 C CA . MET C 1 14 ? -41.970 -13.010 -18.008 1.000 63.203 14 MET CCC CA 1
ATOM 2619 C C . MET C 1 14 ? -41.992 -13.320 -16.495 1.000 46.867 14 MET CCC C 1
ATOM 2620 O O . MET C 1 14 ? -41.157 -12.804 -15.725 1.000 44.990 14 MET CCC O 1
ATOM 2625 N N . ALA C 1 15 ? -43.006 -14.070 -16.077 1.000 41.432 15 ALA CCC N 1
ATOM 2626 C CA . ALA C 1 15 ? -43.282 -14.478 -14.685 1.000 38.404 15 ALA CCC CA 1
ATOM 2627 C C . ALA C 1 15 ? -42.032 -15.129 -14.088 1.000 37.350 15 ALA CCC C 1
ATOM 2628 O O . ALA C 1 15 ? -41.360 -15.890 -14.785 1.000 39.514 15 ALA CCC O 1
ATOM 2630 N N . LEU C 1 16 ? -41.739 -14.822 -12.829 1.000 37.413 16 LEU CCC N 1
ATOM 2631 C CA . LEU C 1 16 ? -40.705 -15.517 -12.042 1.000 35.775 16 LEU CCC CA 1
ATOM 2632 C C . LEU C 1 16 ? -41.233 -16.922 -11.730 1.000 36.632 16 LEU CCC C 1
ATOM 2633 O O . LEU C 1 16 ? -42.185 -17.041 -10.953 1.000 38.483 16 LEU CCC O 1
ATOM 2638 N N . ILE C 1 17 ? -40.702 -17.941 -12.412 1.000 37.406 17 ILE CCC N 1
ATOM 2639 C CA . ILE C 1 17 ? -40.989 -19.376 -12.115 1.000 38.121 17 ILE CCC CA 1
ATOM 2640 C C . ILE C 1 17 ? -39.699 -20.015 -11.594 1.000 37.001 17 ILE CCC C 1
ATOM 2641 O O . ILE C 1 17 ? -38.690 -19.869 -12.232 1.000 40.776 17 ILE CCC O 1
ATOM 2646 N N . GLN C 1 18 ? -39.710 -20.640 -10.424 1.000 39.064 18 GLN CCC N 1
ATOM 2647 C CA . GLN C 1 18 ? -38.492 -21.210 -9.800 1.000 35.034 18 GLN CCC CA 1
ATOM 2648 C C . GLN C 1 18 ? -38.849 -22.546 -9.178 1.000 32.798 18 GLN CCC C 1
ATOM 2649 O O . GLN C 1 18 ? -39.992 -22.676 -8.737 1.000 30.959 18 GLN CCC O 1
ATOM 2655 N N . SER C 1 19 ? -37.871 -23.457 -9.098 1.000 33.300 19 SER CCC N 1
ATOM 2656 C CA . SER C 1 19 ? -37.964 -24.738 -8.355 1.000 33.660 19 SER CCC CA 1
ATOM 2657 C C . SER C 1 19 ? -37.587 -24.455 -6.900 1.000 31.369 19 SER CCC C 1
ATOM 2658 O O . SER C 1 19 ? -36.788 -23.563 -6.663 1.000 30.306 19 SER CCC O 1
ATOM 2661 N N . VAL C 1 20 ? -38.117 -25.198 -5.944 1.000 32.442 20 VAL CCC N 1
ATOM 2662 C CA . VAL C 1 20 ? -37.507 -25.220 -4.586 1.000 37.942 20 VAL CCC CA 1
ATOM 2663 C C . VAL C 1 20 ? -37.593 -26.658 -4.115 1.000 33.217 20 VAL CCC C 1
ATOM 2664 O O . VAL C 1 20 ? -38.620 -27.253 -4.408 1.000 33.482 20 VAL CCC O 1
ATOM 2668 N N . ARG C 1 21 ? -36.519 -27.166 -3.488 1.000 37.660 21 ARG CCC N 1
ATOM 2669 C CA . ARG C 1 21 ? -36.376 -28.584 -3.053 1.000 43.794 21 ARG CCC CA 1
ATOM 2670 C C . ARG C 1 21 ? -36.544 -29.514 -4.274 1.000 35.288 21 ARG CCC C 1
ATOM 2671 O O . ARG C 1 21 ? -37.032 -30.621 -4.133 1.000 44.813 21 ARG CCC O 1
ATOM 2679 N N . GLY C 1 22 ? -36.235 -29.035 -5.467 1.000 34.452 22 GLY CCC N 1
ATOM 2680 C CA . GLY C 1 22 ? -36.325 -29.774 -6.738 1.000 32.336 22 GLY CCC CA 1
ATOM 2681 C C . GLY C 1 22 ? -37.732 -29.861 -7.305 1.000 34.432 22 GLY CCC C 1
ATOM 2682 O O . GLY C 1 22 ? -37.854 -30.409 -8.403 1.000 34.827 22 GLY CCC O 1
ATOM 2683 N N . PHE C 1 23 ? -38.759 -29.347 -6.618 1.000 35.271 23 PHE CCC N 1
ATOM 2684 C CA . PHE C 1 23 ? -40.141 -29.239 -7.154 1.000 32.916 23 PHE CCC CA 1
ATOM 2685 C C . PHE C 1 23 ? -40.229 -28.035 -8.092 1.000 34.355 23 PHE CCC C 1
ATOM 2686 O O . PHE C 1 23 ? -39.770 -26.947 -7.765 1.000 37.493 23 PHE CCC O 1
ATOM 2694 N N . THR C 1 24 ? -40.807 -28.255 -9.267 1.000 35.398 24 THR CCC N 1
ATOM 2695 C CA . THR C 1 24 ? -40.866 -27.280 -10.373 1.000 33.004 24 THR CCC CA 1
ATOM 2696 C C . THR C 1 24 ? -42.329 -27.097 -10.692 1.000 32.613 24 THR CCC C 1
ATOM 2697 O O . THR C 1 24 ? -43.033 -28.089 -10.829 1.000 33.811 24 THR CCC O 1
ATOM 2701 N N . PRO C 1 25 ? -42.832 -25.845 -10.781 1.000 31.667 25 PRO CCC N 1
ATOM 2702 C CA . PRO C 1 25 ? -44.234 -25.620 -11.114 1.000 32.787 25 PRO CCC CA 1
ATOM 2703 C C . PRO C 1 25 ? -44.581 -26.283 -12.443 1.000 31.635 25 PRO CCC C 1
ATOM 2704 O O . PRO C 1 25 ? -43.776 -26.278 -13.318 1.000 31.839 25 PRO CCC O 1
ATOM 2708 N N . ILE C 1 26 ? -45.763 -26.869 -12.489 1.000 32.533 26 ILE CCC N 1
ATOM 2709 C CA . ILE C 1 26 ? -46.394 -27.452 -13.696 1.000 34.062 26 ILE CCC CA 1
ATOM 2710 C C . ILE C 1 26 ? -47.683 -26.690 -13.980 1.000 37.012 26 ILE CCC C 1
ATOM 2711 O O . ILE C 1 26 ? -48.578 -26.676 -13.111 1.000 35.885 26 ILE CCC O 1
ATOM 2716 N N . ILE C 1 27 ? -47.761 -26.109 -15.176 1.000 38.331 27 ILE CCC N 1
ATOM 2717 C CA . ILE C 1 27 ? -48.860 -25.223 -15.631 1.000 40.580 27 ILE CCC CA 1
ATOM 2718 C C . ILE C 1 27 ? -49.573 -25.872 -16.834 1.000 42.753 27 ILE CCC C 1
ATOM 2719 O O . ILE C 1 27 ? -48.927 -26.052 -17.857 1.000 46.529 27 ILE CCC O 1
ATOM 2724 N N . GLY C 1 28 ? -50.875 -26.144 -16.749 1.000 38.810 28 GLY CCC N 1
ATOM 2725 C CA . GLY C 1 28 ? -51.707 -26.504 -17.909 1.000 39.743 28 GLY CCC CA 1
ATOM 2726 C C . GLY C 1 28 ? -51.618 -25.521 -19.077 1.000 40.762 28 GLY CCC C 1
ATOM 2727 O O . GLY C 1 28 ? -51.025 -24.435 -18.945 1.000 45.417 28 GLY CCC O 1
ATOM 2728 N N . GLU C 1 29 ? -52.179 -25.932 -20.211 1.000 45.183 29 GLU CCC N 1
ATOM 2729 C CA . GLU C 1 29 ? -52.289 -25.161 -21.476 1.000 47.949 29 GLU CCC CA 1
ATOM 2730 C C . GLU C 1 29 ? -53.206 -23.973 -21.245 1.000 42.877 29 GLU CCC C 1
ATOM 2731 O O . GLU C 1 29 ? -54.103 -24.040 -20.392 1.000 37.690 29 GLU CCC O 1
ATOM 2737 N N . ASP C 1 30 ? -53.005 -22.922 -22.009 1.000 43.657 30 ASP CCC N 1
ATOM 2738 C CA . ASP C 1 30 ? -54.019 -21.860 -22.105 1.000 44.615 30 ASP CCC CA 1
ATOM 2739 C C . ASP C 1 30 ? -54.090 -21.110 -20.769 1.000 43.031 30 ASP CCC C 1
ATOM 2740 O O . ASP C 1 30 ? -55.185 -20.676 -20.385 1.000 39.204 30 ASP CCC O 1
ATOM 2745 N N . THR C 1 31 ? -52.980 -21.051 -20.036 1.000 40.373 31 THR CCC N 1
ATOM 2746 C CA . THR C 1 31 ? -52.905 -20.424 -18.690 1.000 40.074 31 THR CCC CA 1
ATOM 2747 C C . THR C 1 31 ? -52.182 -19.090 -18.863 1.000 32.796 31 THR CCC C 1
ATOM 2748 O O . THR C 1 31 ? -51.102 -19.057 -19.441 1.000 32.880 31 THR CCC O 1
ATOM 2752 N N . PHE C 1 32 ? -52.776 -18.002 -18.404 1.000 35.605 32 PHE CCC N 1
ATOM 2753 C CA . PHE C 1 32 ? -52.131 -16.661 -18.442 1.000 31.863 32 PHE CCC CA 1
ATOM 2754 C C . PHE C 1 32 ? -51.302 -16.510 -17.162 1.000 30.899 32 PHE CCC C 1
ATOM 2755 O O . PHE C 1 32 ? -51.852 -16.695 -16.075 1.000 30.831 32 PHE CCC O 1
ATOM 2763 N N . LEU C 1 33 ? -50.030 -16.139 -17.288 1.000 36.892 33 LEU CCC N 1
ATOM 2764 C CA . LEU C 1 33 ? -49.172 -15.698 -16.159 1.000 33.200 33 LEU CCC CA 1
ATOM 2765 C C . LEU C 1 33 ? -48.688 -14.264 -16.424 1.000 35.857 33 LEU CCC C 1
ATOM 2766 O O . LEU C 1 33 ? -47.849 -14.072 -17.328 1.000 34.763 33 LEU CCC O 1
ATOM 2771 N N . ALA C 1 34 ? -49.184 -13.288 -15.657 1.000 31.658 34 ALA CCC N 1
ATOM 2772 C CA . ALA C 1 34 ? -48.718 -11.894 -15.743 1.000 33.071 34 ALA CCC CA 1
ATOM 2773 C C . ALA C 1 34 ? -47.190 -11.896 -15.659 1.000 36.321 34 ALA CCC C 1
ATOM 2774 O O . ALA C 1 34 ? -46.586 -12.727 -14.948 1.000 32.250 34 ALA CCC O 1
ATOM 2776 N N . GLU C 1 35 ? -46.556 -10.956 -16.321 1.000 35.910 35 GLU CCC N 1
ATOM 2777 C CA . GLU C 1 35 ? -45.080 -10.980 -16.361 1.000 44.108 35 GLU CCC CA 1
ATOM 2778 C C . GLU C 1 35 ? -44.474 -10.615 -14.997 1.000 39.539 35 GLU CCC C 1
ATOM 2779 O O . GLU C 1 35 ? -43.270 -10.824 -14.868 1.000 39.917 35 GLU CCC O 1
ATOM 2785 N N . ASN C 1 36 ? -45.235 -10.101 -14.012 1.000 33.561 36 ASN CCC N 1
ATOM 2786 C CA . ASN C 1 36 ? -44.681 -9.837 -12.650 1.000 28.014 36 ASN CCC CA 1
ATOM 2787 C C . ASN C 1 36 ? -45.348 -10.785 -11.637 1.000 25.514 36 ASN CCC C 1
ATOM 2788 O O . ASN C 1 36 ? -45.276 -10.511 -10.453 1.000 25.884 36 ASN CCC O 1
ATOM 2793 N N . ALA C 1 37 ? -45.966 -11.878 -12.086 1.000 27.008 37 ALA CCC N 1
ATOM 2794 C CA . ALA C 1 37 ? -46.396 -12.986 -11.213 1.000 27.918 37 ALA CCC CA 1
ATOM 2795 C C . ALA C 1 37 ? -45.156 -13.785 -10.801 1.000 30.339 37 ALA CCC C 1
ATOM 2796 O O . ALA C 1 37 ? -44.095 -13.673 -11.439 1.000 30.147 37 ALA CCC O 1
ATOM 2798 N N . THR C 1 38 ? -45.297 -14.479 -9.687 1.000 29.534 38 THR CCC N 1
ATOM 2799 C CA . THR C 1 38 ? -44.279 -15.337 -9.076 1.000 30.984 38 THR CCC CA 1
ATOM 2800 C C . THR C 1 38 ? -44.962 -16.678 -8.876 1.000 31.199 38 THR CCC C 1
ATOM 2801 O O . THR C 1 38 ? -46.029 -16.715 -8.217 1.000 32.323 38 THR CCC O 1
ATOM 2805 N N . ILE C 1 39 ? -44.380 -17.732 -9.430 1.000 33.257 39 ILE CCC N 1
ATOM 2806 C CA . ILE C 1 39 ? -44.794 -19.138 -9.135 1.000 35.389 39 ILE CCC CA 1
ATOM 2807 C C . ILE C 1 39 ? -43.536 -19.947 -8.837 1.000 31.233 39 ILE CCC C 1
ATOM 2808 O O . ILE C 1 39 ? -42.668 -20.106 -9.710 1.000 31.002 39 ILE CCC O 1
ATOM 2813 N N . VAL C 1 40 ? -43.524 -20.562 -7.683 1.000 29.857 40 VAL CCC N 1
ATOM 2814 C CA . VAL C 1 40 ? -42.286 -21.120 -7.103 1.000 31.497 40 VAL CCC CA 1
ATOM 2815 C C . VAL C 1 40 ? -42.593 -22.467 -6.426 1.000 30.438 40 VAL CCC C 1
ATOM 2816 O O . VAL C 1 40 ? -43.599 -22.582 -5.735 1.000 31.302 40 VAL CCC O 1
ATOM 2820 N N . GLY C 1 41 ? -41.769 -23.482 -6.695 1.000 34.323 41 GLY CCC N 1
ATOM 2821 C CA . GLY C 1 41 ? -41.800 -24.782 -5.998 1.000 31.595 41 GLY CCC CA 1
ATOM 2822 C C . GLY C 1 41 ? -42.916 -25.705 -6.459 1.000 30.642 41 GLY CCC C 1
ATOM 2823 O O . GLY C 1 41 ? -43.162 -25.819 -7.671 1.000 30.274 41 GLY CCC O 1
ATOM 2824 N N . ASP C 1 42 ? -43.549 -26.356 -5.492 1.000 31.294 42 ASP CCC N 1
ATOM 2825 C CA . ASP C 1 42 ? -44.503 -27.465 -5.692 1.000 31.258 42 ASP CCC CA 1
ATOM 2826 C C . ASP C 1 42 ? -45.896 -26.878 -5.959 1.000 32.677 42 ASP CCC C 1
ATOM 2827 O O . ASP C 1 42 ? -46.838 -26.994 -5.071 1.000 28.708 42 ASP CCC O 1
ATOM 2832 N N . VAL C 1 43 ? -46.060 -26.356 -7.175 1.000 32.163 43 VAL CCC N 1
ATOM 2833 C CA . VAL C 1 43 ? -47.351 -25.797 -7.680 1.000 34.453 43 VAL CCC CA 1
ATOM 2834 C C . VAL C 1 43 ? -47.736 -26.556 -8.936 1.000 33.431 43 VAL CCC C 1
ATOM 2835 O O . VAL C 1 43 ? -46.912 -26.617 -9.867 1.000 32.991 43 VAL CCC O 1
ATOM 2839 N N . VAL C 1 44 ? -48.973 -27.026 -8.964 1.000 32.830 44 VAL CCC N 1
ATOM 2840 C CA . VAL C 1 44 ? -49.581 -27.642 -10.168 1.000 36.095 44 VAL CCC CA 1
ATOM 2841 C C . VAL C 1 44 ? -50.886 -26.904 -10.458 1.000 36.666 44 VAL CCC C 1
ATOM 2842 O O . VAL C 1 44 ? -51.740 -26.859 -9.574 1.000 36.649 44 VAL CCC O 1
ATOM 2846 N N . MET C 1 45 ? -51.036 -26.393 -11.675 1.000 40.092 45 MET CCC N 1
ATOM 2847 C CA . MET C 1 45 ? -52.234 -25.662 -12.145 1.000 42.631 45 MET CCC CA 1
ATOM 2848 C C . MET C 1 45 ? -52.829 -26.417 -13.334 1.000 37.457 45 MET CCC C 1
ATOM 2849 O O . MET C 1 45 ? -52.061 -26.846 -14.200 1.000 35.976 45 MET CCC O 1
ATOM 2854 N N . GLY C 1 46 ? -54.149 -26.465 -13.440 1.000 32.724 46 GLY CCC N 1
ATOM 2855 C CA . GLY C 1 46 ? -54.805 -26.956 -14.664 1.000 36.386 46 GLY CCC CA 1
ATOM 2856 C C . GLY C 1 46 ? -54.674 -25.957 -15.802 1.000 36.645 46 GLY CCC C 1
ATOM 2857 O O . GLY C 1 46 ? -53.754 -25.089 -15.784 1.000 42.700 46 GLY CCC O 1
ATOM 2858 N N . LYS C 1 47 ? -55.601 -26.030 -16.741 1.000 38.204 47 LYS CCC N 1
ATOM 2859 C CA . LYS C 1 47 ? -55.609 -25.155 -17.946 1.000 46.283 47 LYS CCC CA 1
ATOM 2860 C C . LYS C 1 47 ? -56.744 -24.130 -17.844 1.000 35.022 47 LYS CCC C 1
ATOM 2861 O O . LYS C 1 47 ? -57.660 -24.268 -16.999 1.000 33.036 47 LYS CCC O 1
ATOM 2867 N N . GLY C 1 48 ? -56.669 -23.099 -18.667 1.000 36.594 48 GLY CCC N 1
ATOM 2868 C CA . GLY C 1 48 ? -57.629 -21.980 -18.592 1.000 36.942 48 GLY CCC CA 1
ATOM 2869 C C . GLY C 1 48 ? -57.426 -21.114 -17.350 1.000 38.352 48 GLY CCC C 1
ATOM 2870 O O . GLY C 1 48 ? -58.353 -20.339 -17.046 1.000 39.559 48 GLY CCC O 1
ATOM 2871 N N . CYS C 1 49 ? -56.289 -21.240 -16.640 1.000 35.017 49 CYS CCC N 1
ATOM 2872 C CA . CYS C 1 49 ? -56.046 -20.485 -15.390 1.000 35.792 49 CYS CCC CA 1
ATOM 2873 C C . CYS C 1 49 ? -55.488 -19.102 -15.754 1.000 33.191 49 CYS CCC C 1
ATOM 2874 O O . CYS C 1 49 ? -54.900 -18.933 -16.852 1.000 31.618 49 CYS CCC O 1
ATOM 2877 N N . SER C 1 50 ? -55.560 -18.171 -14.818 1.000 30.699 50 SER CCC N 1
ATOM 2878 C CA . SER C 1 50 ? -54.937 -16.839 -14.979 1.000 30.122 50 SER CCC CA 1
ATOM 2879 C C . SER C 1 50 ? -54.347 -16.411 -13.640 1.000 30.840 50 SER CCC C 1
ATOM 2880 O O . SER C 1 50 ? -55.026 -16.574 -12.629 1.000 31.148 50 SER CCC O 1
ATOM 2883 N N . VAL C 1 51 ? -53.104 -15.922 -13.667 1.000 29.523 51 VAL CCC N 1
ATOM 2884 C CA . VAL C 1 51 ? -52.333 -15.492 -12.473 1.000 30.020 51 VAL CCC CA 1
ATOM 2885 C C . VAL C 1 51 ? -51.927 -14.054 -12.734 1.000 29.986 51 VAL CCC C 1
ATOM 2886 O O . VAL C 1 51 ? -51.227 -13.798 -13.741 1.000 30.154 51 VAL CCC O 1
ATOM 2890 N N . TRP C 1 52 ? -52.442 -13.138 -11.925 1.000 28.929 52 TRP CCC N 1
ATOM 2891 C CA . TRP C 1 52 ? -52.473 -11.694 -12.295 1.000 28.353 52 TRP CCC CA 1
ATOM 2892 C C . TRP C 1 52 ? -51.281 -10.955 -11.674 1.000 26.193 52 TRP CCC C 1
ATOM 2893 O O . TRP C 1 52 ? -50.350 -11.610 -11.166 1.000 28.390 52 TRP CCC O 1
ATOM 2904 N N . PHE C 1 53 ? -51.270 -9.639 -11.782 1.000 26.431 53 PHE CCC N 1
ATOM 2905 C CA . PHE C 1 53 ? -50.087 -8.789 -11.545 1.000 24.305 53 PHE CCC CA 1
ATOM 2906 C C . PHE C 1 53 ? -49.691 -8.945 -10.080 1.000 25.451 53 PHE CCC C 1
ATOM 2907 O O . PHE C 1 53 ? -50.573 -8.860 -9.183 1.000 25.808 53 PHE CCC O 1
ATOM 2915 N N . ASN C 1 54 ? -48.426 -9.299 -9.851 1.000 24.815 54 ASN CCC N 1
ATOM 2916 C CA . ASN C 1 54 ? -47.796 -9.415 -8.517 1.000 24.615 54 ASN CCC CA 1
ATOM 2917 C C . ASN C 1 54 ? -48.457 -10.504 -7.666 1.000 25.625 54 ASN CCC C 1
ATOM 2918 O O . ASN C 1 54 ? -48.195 -10.543 -6.439 1.000 29.068 54 ASN CCC O 1
ATOM 2923 N N . ALA C 1 55 ? -49.199 -11.434 -8.251 1.000 25.307 55 ALA CCC N 1
ATOM 2924 C CA . ALA C 1 55 ? -49.632 -12.622 -7.487 1.000 26.195 55 ALA CCC CA 1
ATOM 2925 C C . ALA C 1 55 ? -48.399 -13.464 -7.159 1.000 26.869 55 ALA CCC C 1
ATOM 2926 O O . ALA C 1 55 ? -47.462 -13.505 -7.969 1.000 24.152 55 ALA CCC O 1
ATOM 2928 N N . VAL C 1 56 ? -48.398 -14.092 -5.984 1.000 26.774 56 VAL CCC N 1
ATOM 2929 C CA . VAL C 1 56 ? -47.322 -15.011 -5.545 1.000 28.905 56 VAL CCC CA 1
ATOM 2930 C C . VAL C 1 56 ? -47.943 -16.364 -5.162 1.000 31.731 56 VAL CCC C 1
ATOM 2931 O O . VAL C 1 56 ? -48.757 -16.398 -4.194 1.000 29.127 56 VAL CCC O 1
ATOM 2935 N N . LEU C 1 57 ? -47.572 -17.432 -5.877 1.000 29.997 57 LEU CCC N 1
ATOM 2936 C CA . LEU C 1 57 ? -47.888 -18.839 -5.493 1.000 31.561 57 LEU CCC CA 1
ATOM 2937 C C . LEU C 1 57 ? -46.608 -19.491 -4.935 1.000 32.791 57 LEU CCC C 1
ATOM 2938 O O . LEU C 1 57 ? -45.691 -19.843 -5.710 1.000 29.911 57 LEU CCC O 1
ATOM 2943 N N . ARG C 1 58 ? -46.517 -19.620 -3.614 1.000 29.649 58 ARG CCC N 1
ATOM 2944 C CA . ARG C 1 58 ? -45.262 -20.040 -2.956 1.000 31.262 58 ARG CCC CA 1
ATOM 2945 C C . ARG C 1 58 ? -45.453 -21.467 -2.422 1.000 32.745 58 ARG CCC C 1
ATOM 2946 O O . ARG C 1 58 ? -45.967 -21.630 -1.302 1.000 33.960 58 ARG CCC O 1
ATOM 2954 N N . GLY C 1 59 ? -45.126 -22.470 -3.252 1.000 37.671 59 GLY CCC N 1
ATOM 2955 C CA . GLY C 1 59 ? -45.179 -23.906 -2.905 1.000 37.075 59 GLY CCC CA 1
ATOM 2956 C C . GLY C 1 59 ? -43.821 -24.395 -2.413 1.000 39.104 59 GLY CCC C 1
ATOM 2957 O O . GLY C 1 59 ? -43.393 -25.447 -2.836 1.000 40.344 59 GLY CCC O 1
ATOM 2958 N N . ASP C 1 60 ? -43.161 -23.642 -1.542 1.000 40.186 60 ASP CCC N 1
ATOM 2959 C CA . ASP C 1 60 ? -41.757 -23.881 -1.130 1.000 41.420 60 ASP CCC CA 1
ATOM 2960 C C . ASP C 1 60 ? -41.663 -24.863 0.058 1.000 42.461 60 ASP CCC C 1
ATOM 2961 O O . ASP C 1 60 ? -40.580 -25.377 0.251 1.000 51.713 60 ASP CCC O 1
ATOM 2966 N N . VAL C 1 61 ? -42.701 -25.061 0.863 1.000 37.612 61 VAL CCC N 1
ATOM 2967 C CA . VAL C 1 61 ? -42.642 -25.887 2.111 1.000 43.639 61 VAL CCC CA 1
ATOM 2968 C C . VAL C 1 61 ? -43.772 -26.915 2.102 1.000 42.255 61 VAL CCC C 1
ATOM 2969 O O . VAL C 1 61 ? -43.820 -27.738 3.018 1.000 43.859 61 VAL CCC O 1
ATOM 2973 N N . ASN C 1 62 ? -44.699 -26.799 1.159 1.000 38.707 62 ASN CCC N 1
ATOM 2974 C CA . ASN C 1 62 ? -45.750 -27.811 0.952 1.000 37.114 62 ASN CCC CA 1
ATOM 2975 C C . ASN C 1 62 ? -46.496 -27.511 -0.339 1.000 39.407 62 ASN CCC C 1
ATOM 2976 O O . ASN C 1 62 ? -46.201 -26.492 -0.965 1.000 42.490 62 ASN CCC O 1
ATOM 2981 N N . SER C 1 63 ? -47.449 -28.358 -0.709 1.000 36.670 63 SER CCC N 1
ATOM 2982 C CA . SER C 1 63 ? -47.926 -28.383 -2.097 1.000 36.329 63 SER CCC CA 1
ATOM 2983 C C . SER C 1 63 ? -49.126 -27.434 -2.285 1.000 33.144 63 SER CCC C 1
ATOM 2984 O O . SER C 1 63 ? -49.899 -27.189 -1.359 1.000 28.397 63 SER CCC O 1
ATOM 2987 N N . ILE C 1 64 ? -49.209 -26.902 -3.495 1.000 32.788 64 ILE CCC N 1
ATOM 2988 C CA . ILE C 1 64 ? -50.344 -26.118 -4.020 1.000 34.915 64 ILE CCC CA 1
ATOM 2989 C C . ILE C 1 64 ? -50.831 -26.822 -5.286 1.000 32.288 64 ILE CCC C 1
ATOM 2990 O O . ILE C 1 64 ? -50.041 -26.937 -6.241 1.000 33.518 64 ILE CCC O 1
ATOM 2995 N N . ARG C 1 65 ? -52.095 -27.219 -5.278 1.000 31.731 65 ARG CCC N 1
ATOM 2996 C CA . ARG C 1 65 ? -52.784 -27.871 -6.403 1.000 39.009 65 ARG CCC CA 1
ATOM 2997 C C . ARG C 1 65 ? -53.979 -27.006 -6.789 1.000 37.486 65 ARG CCC C 1
ATOM 2998 O O . ARG C 1 65 ? -54.806 -26.718 -5.899 1.000 39.255 65 ARG CCC O 1
ATOM 3006 N N . ILE C 1 66 ? -54.085 -26.674 -8.072 1.000 34.341 66 ILE CCC N 1
ATOM 3007 C CA . ILE C 1 66 ? -55.105 -25.733 -8.613 1.000 36.229 66 ILE CCC CA 1
ATOM 3008 C C . ILE C 1 66 ? -55.746 -26.358 -9.848 1.000 33.984 66 ILE CCC C 1
ATOM 3009 O O . ILE C 1 66 ? -55.008 -26.703 -10.749 1.000 34.680 66 ILE CCC O 1
ATOM 3014 N N . GLY C 1 67 ? -57.071 -26.470 -9.884 1.000 35.880 67 GLY CCC N 1
ATOM 3015 C CA . GLY C 1 67 ? -57.827 -27.021 -11.021 1.000 34.407 67 GLY CCC CA 1
ATOM 3016 C C . GLY C 1 67 ? -57.800 -26.140 -12.253 1.000 35.376 67 GLY CCC C 1
ATOM 3017 O O . GLY C 1 67 ? -56.779 -25.462 -12.518 1.000 36.008 67 GLY CCC O 1
ATOM 3018 N N . ASP C 1 68 ? -58.905 -26.130 -12.988 1.000 39.016 68 ASP CCC N 1
ATOM 3019 C CA . ASP C 1 68 ? -59.043 -25.405 -14.284 1.000 43.979 68 ASP CCC CA 1
ATOM 3020 C C . ASP C 1 68 ? -59.841 -24.105 -14.108 1.000 37.998 68 ASP CCC C 1
ATOM 3021 O O . ASP C 1 68 ? -60.762 -24.037 -13.238 1.000 36.108 68 ASP CCC O 1
ATOM 3026 N N . ASN C 1 69 ? -59.566 -23.148 -14.986 1.000 33.400 69 ASN CCC N 1
ATOM 3027 C CA . ASN C 1 69 ? -60.318 -21.873 -15.079 1.000 39.210 69 ASN CCC CA 1
ATOM 3028 C C . ASN C 1 69 ? -60.275 -21.141 -13.734 1.000 35.773 69 ASN CCC C 1
ATOM 3029 O O . ASN C 1 69 ? -61.273 -20.505 -13.360 1.000 39.496 69 ASN CCC O 1
ATOM 3034 N N . VAL C 1 70 ? -59.163 -21.262 -13.015 1.000 32.786 70 VAL CCC N 1
ATOM 3035 C CA . VAL C 1 70 ? -58.980 -20.527 -11.742 1.000 32.336 70 VAL CCC CA 1
ATOM 3036 C C . VAL C 1 70 ? -58.275 -19.211 -12.055 1.000 33.340 70 VAL CCC C 1
ATOM 3037 O O . VAL C 1 70 ? -57.295 -19.237 -12.837 1.000 31.628 70 VAL CCC O 1
ATOM 3041 N N . ASN C 1 71 ? -58.819 -18.101 -11.552 1.000 31.010 71 ASN CCC N 1
ATOM 3042 C CA . ASN C 1 71 ? -58.092 -16.800 -11.577 1.000 29.355 71 ASN CCC CA 1
ATOM 3043 C C . ASN C 1 71 ? -57.523 -16.544 -10.172 1.000 27.909 71 ASN CCC C 1
ATOM 3044 O O . ASN C 1 71 ? -58.242 -16.758 -9.150 1.000 25.723 71 ASN CCC O 1
ATOM 3049 N N . ILE C 1 72 ? -56.231 -16.230 -10.116 1.000 30.097 72 ILE CCC N 1
ATOM 3050 C CA . ILE C 1 72 ? -55.557 -15.670 -8.908 1.000 29.284 72 ILE CCC CA 1
ATOM 3051 C C . ILE C 1 72 ? -55.295 -14.201 -9.219 1.000 27.970 72 ILE CCC C 1
ATOM 3052 O O . ILE C 1 72 ? -54.394 -13.900 -10.016 1.000 24.045 72 ILE CCC O 1
ATOM 3057 N N . GLN C 1 73 ? -56.052 -13.320 -8.579 1.000 26.882 73 GLN CCC N 1
ATOM 3058 C CA . GLN C 1 73 ? -56.043 -11.897 -8.953 1.000 27.398 73 GLN CCC CA 1
ATOM 3059 C C . GLN C 1 73 ? -54.821 -11.190 -8.355 1.000 27.866 73 GLN CCC C 1
ATOM 3060 O O . GLN C 1 73 ? -54.113 -11.789 -7.532 1.000 23.679 73 GLN CCC O 1
ATOM 3066 N N . ASP C 1 74 ? -54.643 -9.935 -8.755 1.000 26.989 74 ASP CCC N 1
ATOM 3067 C CA . ASP C 1 74 ? -53.484 -9.062 -8.475 1.000 25.931 74 ASP CCC CA 1
ATOM 3068 C C . ASP C 1 74 ? -53.207 -9.000 -6.982 1.000 25.912 74 ASP CCC C 1
ATOM 3069 O O . ASP C 1 74 ? -54.169 -8.880 -6.224 1.000 24.445 74 ASP CCC O 1
ATOM 3074 N N . GLY C 1 75 ? -51.922 -9.145 -6.609 1.000 27.061 75 GLY CCC N 1
ATOM 3075 C CA . GLY C 1 75 ? -51.404 -9.024 -5.239 1.000 24.707 75 GLY CCC CA 1
ATOM 3076 C C . GLY C 1 75 ? -51.794 -10.178 -4.335 1.000 25.095 75 GLY CCC C 1
ATOM 3077 O O . GLY C 1 75 ? -51.482 -10.088 -3.119 1.000 27.222 75 GLY CCC O 1
ATOM 3078 N N . SER C 1 76 ? -52.399 -11.249 -4.843 1.000 24.817 76 SER CCC N 1
ATOM 3079 C CA . SER C 1 76 ? -52.830 -12.385 -3.982 1.000 30.245 76 SER CCC CA 1
ATOM 3080 C C . SER C 1 76 ? -51.628 -13.296 -3.658 1.000 29.632 76 SER CCC C 1
ATOM 3081 O O . SER C 1 76 ? -50.794 -13.494 -4.520 1.000 27.212 76 SER CCC O 1
ATOM 3084 N N . ILE C 1 77 ? -51.589 -13.814 -2.430 1.000 27.251 77 ILE CCC N 1
ATOM 3085 C CA . ILE C 1 77 ? -50.537 -14.685 -1.856 1.000 28.162 77 ILE CCC CA 1
ATOM 3086 C C . ILE C 1 77 ? -51.175 -16.056 -1.533 1.000 27.909 77 ILE CCC C 1
ATOM 3087 O O . ILE C 1 77 ? -52.160 -16.109 -0.761 1.000 26.792 77 ILE CCC O 1
ATOM 3092 N N . LEU C 1 78 ? -50.617 -17.135 -2.096 1.000 27.845 78 LEU CCC N 1
ATOM 3093 C CA . LEU C 1 78 ? -50.923 -18.555 -1.739 1.000 25.795 78 LEU CCC CA 1
ATOM 3094 C C . LEU C 1 78 ? -49.670 -19.122 -1.086 1.000 26.670 78 LEU CCC C 1
ATOM 3095 O O . LEU C 1 78 ? -48.557 -19.053 -1.696 1.000 27.941 78 LEU CCC O 1
ATOM 3100 N N . HIS C 1 79 ? -49.802 -19.564 0.150 1.000 26.949 79 HIS CCC N 1
ATOM 3101 C CA . HIS C 1 79 ? -48.699 -20.181 0.924 1.000 30.817 79 HIS CCC CA 1
ATOM 3102 C C . HIS C 1 79 ? -49.284 -21.302 1.796 1.000 30.819 79 HIS CCC C 1
ATOM 3103 O O . HIS C 1 79 ? -50.520 -21.417 1.860 1.000 29.898 79 HIS CCC O 1
ATOM 3110 N N . THR C 1 80 ? -48.425 -22.094 2.414 1.000 35.873 80 THR CCC N 1
ATOM 3111 C CA . THR C 1 80 ? -48.748 -23.297 3.236 1.000 43.791 80 THR CCC CA 1
ATOM 3112 C C . THR C 1 80 ? -47.788 -23.360 4.431 1.000 40.937 80 THR CCC C 1
ATOM 3113 O O . THR C 1 80 ? -46.741 -22.652 4.379 1.000 42.208 80 THR CCC O 1
ATOM 3117 N N . LEU C 1 81 ? -48.112 -24.187 5.432 1.000 47.873 81 LEU CCC N 1
ATOM 3118 C CA . LEU C 1 81 ? -47.234 -24.515 6.597 1.000 49.369 81 LEU CCC CA 1
ATOM 3119 C C . LEU C 1 81 ? -46.404 -25.757 6.281 1.000 50.645 81 LEU CCC C 1
ATOM 3120 O O . LEU C 1 81 ? -47.001 -26.734 5.764 1.000 47.928 81 LEU CCC O 1
ATOM 3125 N N . TYR C 1 82 ? -45.102 -25.710 6.592 1.000 52.846 82 TYR CCC N 1
ATOM 3126 C CA . TYR C 1 82 ? -44.178 -26.874 6.566 1.000 60.964 82 TYR CCC CA 1
ATOM 3127 C C . TYR C 1 82 ? -44.869 -28.082 7.202 1.000 60.539 82 TYR CCC C 1
ATOM 3128 O O . TYR C 1 82 ? -45.290 -27.980 8.366 1.000 57.987 82 TYR CCC O 1
ATOM 3137 N N . GLN C 1 83 ? -45.049 -29.149 6.408 1.000 66.267 83 GLN CCC N 1
ATOM 3138 C CA . GLN C 1 83 ? -45.480 -30.502 6.848 1.000 70.095 83 GLN CCC CA 1
ATOM 3139 C C . GLN C 1 83 ? -46.811 -30.418 7.606 1.000 74.728 83 GLN CCC C 1
ATOM 3140 O O . GLN C 1 83 ? -47.050 -31.305 8.447 1.000 75.115 83 GLN CCC O 1
ATOM 3146 N N . LYS C 1 84 ? -47.641 -29.398 7.373 1.000 65.990 84 LYS CCC N 1
ATOM 3147 C CA . LYS C 1 84 ? -48.828 -29.174 8.239 1.000 59.926 84 LYS CCC CA 1
ATOM 3148 C C . LYS C 1 84 ? -50.063 -28.827 7.413 1.000 52.310 84 LYS CCC C 1
ATOM 3149 O O . LYS C 1 84 ? -51.140 -29.239 7.840 1.000 54.373 84 LYS CCC O 1
ATOM 3155 N N . SER C 1 85 ? -49.938 -28.158 6.263 1.000 44.513 85 SER CCC N 1
ATOM 3156 C CA . SER C 1 85 ? -51.111 -27.779 5.426 1.000 39.387 85 SER CCC CA 1
ATOM 3157 C C . SER C 1 85 ? -50.733 -27.703 3.942 1.000 37.319 85 SER CCC C 1
ATOM 3158 O O . SER C 1 85 ? -49.546 -27.595 3.593 1.000 43.003 85 SER CCC O 1
ATOM 3161 N N . THR C 1 86 ? -51.733 -27.775 3.084 1.000 35.006 86 THR CCC N 1
ATOM 3162 C CA . THR C 1 86 ? -51.586 -27.755 1.614 1.000 38.256 86 THR CCC CA 1
ATOM 3163 C C . THR C 1 86 ? -52.745 -26.917 1.088 1.000 34.889 86 THR CCC C 1
ATOM 3164 O O . THR C 1 86 ? -53.706 -26.710 1.807 1.000 35.198 86 THR CCC O 1
ATOM 3168 N N . ILE C 1 87 ? -52.645 -26.484 -0.145 1.000 33.231 87 ILE CCC N 1
ATOM 3169 C CA . ILE C 1 87 ? -53.737 -25.763 -0.824 1.000 33.859 87 ILE CCC CA 1
ATOM 3170 C C . ILE C 1 87 ? -54.257 -26.669 -1.937 1.000 33.734 87 ILE CCC C 1
ATOM 3171 O O . ILE C 1 87 ? -53.458 -27.201 -2.722 1.000 32.847 87 ILE CCC O 1
ATOM 3176 N N . GLU C 1 88 ? -55.562 -26.826 -1.983 1.000 36.907 88 GLU CCC N 1
ATOM 3177 C CA . GLU C 1 88 ? -56.300 -27.509 -3.062 1.000 42.769 88 GLU CCC CA 1
ATOM 3178 C C . GLU C 1 88 ? -57.432 -26.568 -3.442 1.000 35.596 88 GLU CCC C 1
ATOM 3179 O O . GLU C 1 88 ? -58.246 -26.231 -2.593 1.000 45.846 88 GLU CCC O 1
ATOM 3185 N N . ILE C 1 89 ? -57.430 -26.167 -4.688 1.000 31.847 89 ILE CCC N 1
ATOM 3186 C CA . ILE C 1 89 ? -58.419 -25.258 -5.284 1.000 33.044 89 ILE CCC CA 1
ATOM 3187 C C . ILE C 1 89 ? -58.993 -25.979 -6.478 1.000 30.983 89 ILE CCC C 1
ATOM 3188 O O . ILE C 1 89 ? -58.180 -26.372 -7.361 1.000 34.538 89 ILE CCC O 1
ATOM 3193 N N . GLY C 1 90 ? -60.325 -26.059 -6.504 1.000 32.288 90 GLY CCC N 1
ATOM 3194 C CA . GLY C 1 90 ? -61.127 -26.712 -7.548 1.000 33.183 90 GLY CCC CA 1
ATOM 3195 C C . GLY C 1 90 ? -61.157 -25.908 -8.818 1.000 35.554 90 GLY CCC C 1
ATOM 3196 O O . GLY C 1 90 ? -60.317 -25.052 -8.971 1.000 44.806 90 GLY CCC O 1
ATOM 3197 N N . ASP C 1 91 ? -62.122 -26.181 -9.688 1.000 37.365 91 ASP CCC N 1
ATOM 3198 C CA . ASP C 1 91 ? -62.269 -25.501 -10.991 1.000 36.487 91 ASP CCC CA 1
ATOM 3199 C C . ASP C 1 91 ? -63.154 -24.263 -10.823 1.000 34.363 91 ASP CCC C 1
ATOM 3200 O O . ASP C 1 91 ? -64.026 -24.230 -9.883 1.000 29.998 91 ASP CCC O 1
ATOM 3205 N N . ASN C 1 92 ? -62.902 -23.269 -11.671 1.000 32.624 92 ASN CCC N 1
ATOM 3206 C CA . ASN C 1 92 ? -63.810 -22.106 -11.879 1.000 38.829 92 ASN CCC CA 1
ATOM 3207 C C . ASN C 1 92 ? -63.909 -21.271 -10.602 1.000 33.016 92 ASN CCC C 1
ATOM 3208 O O . ASN C 1 92 ? -64.940 -20.667 -10.372 1.000 35.719 92 ASN CCC O 1
ATOM 3213 N N . VAL C 1 93 ? -62.848 -21.294 -9.815 1.000 33.429 93 VAL CCC N 1
ATOM 3214 C CA . VAL C 1 93 ? -62.653 -20.514 -8.568 1.000 36.584 93 VAL CCC CA 1
ATOM 3215 C C . VAL C 1 93 ? -62.049 -19.146 -8.907 1.000 34.219 93 VAL CCC C 1
ATOM 3216 O O . VAL C 1 93 ? -61.159 -19.060 -9.758 1.000 35.103 93 VAL CCC O 1
ATOM 3220 N N . SER C 1 94 ? -62.584 -18.107 -8.275 1.000 33.989 94 SER CCC N 1
ATOM 3221 C CA . SER C 1 94 ? -62.103 -16.708 -8.368 1.000 32.809 94 SER CCC CA 1
ATOM 3222 C C . SER C 1 94 ? -61.489 -16.332 -7.005 1.000 32.912 94 SER CCC C 1
ATOM 3223 O O . SER C 1 94 ? -62.164 -16.419 -5.977 1.000 34.573 94 SER CCC O 1
ATOM 3226 N N . VAL C 1 95 ? -60.196 -16.029 -6.981 1.000 31.544 95 VAL CCC N 1
ATOM 3227 C CA . VAL C 1 95 ? -59.505 -15.529 -5.764 1.000 29.351 95 VAL CCC CA 1
ATOM 3228 C C . VAL C 1 95 ? -59.225 -14.047 -5.973 1.000 30.328 95 VAL CCC C 1
ATOM 3229 O O . VAL C 1 95 ? -58.480 -13.721 -6.936 1.000 32.563 95 VAL CCC O 1
ATOM 3233 N N . GLY C 1 96 ? -59.816 -13.207 -5.115 1.000 28.697 96 GLY CCC N 1
ATOM 3234 C CA . GLY C 1 96 ? -59.853 -11.735 -5.305 1.000 28.984 96 GLY CCC CA 1
ATOM 3235 C C . GLY C 1 96 ? -58.493 -11.069 -5.151 1.000 26.995 96 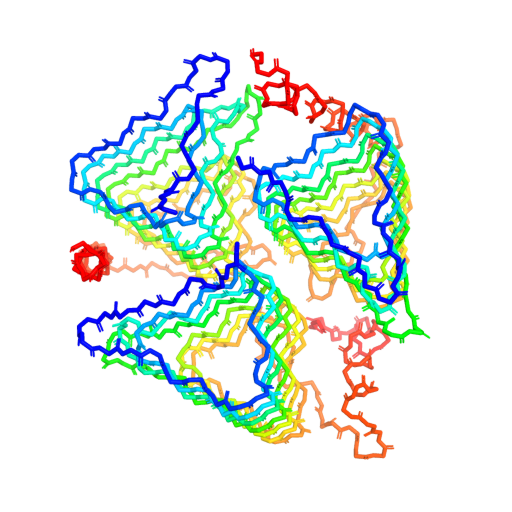GLY CCC C 1
ATOM 3236 O O . GLY C 1 96 ? -57.551 -11.693 -4.645 1.000 25.102 96 GLY CCC O 1
ATOM 3237 N N . HIS C 1 97 ? -58.417 -9.804 -5.544 1.000 28.311 97 HIS CCC N 1
ATOM 3238 C CA . HIS C 1 97 ? -57.222 -8.940 -5.365 1.000 25.494 97 HIS CCC CA 1
ATOM 3239 C C . HIS C 1 97 ? -56.751 -8.954 -3.911 1.000 24.586 97 HIS CCC C 1
ATOM 3240 O O . HIS C 1 97 ? -57.593 -8.876 -3.009 1.000 23.733 97 HIS CCC O 1
ATOM 3247 N N . ASN C 1 98 ? -55.441 -9.066 -3.692 1.000 27.836 98 ASN CCC N 1
ATOM 3248 C CA . ASN C 1 98 ? -54.771 -8.907 -2.368 1.000 28.176 98 ASN CCC CA 1
ATOM 3249 C C . ASN C 1 98 ? -55.325 -9.890 -1.355 1.000 25.800 98 ASN CCC C 1
ATOM 3250 O O . ASN C 1 98 ? -55.420 -9.514 -0.195 1.000 29.866 98 ASN CCC O 1
ATOM 3255 N N . VAL C 1 99 ? -55.751 -11.062 -1.793 1.000 25.868 99 VAL CCC N 1
ATOM 3256 C CA . VAL C 1 99 ? -56.214 -12.124 -0.871 1.000 26.171 99 VAL CCC CA 1
ATOM 3257 C C . VAL C 1 99 ? -55.005 -12.920 -0.413 1.000 28.365 99 VAL CCC C 1
ATOM 3258 O O . VAL C 1 99 ? -54.113 -13.195 -1.250 1.000 27.848 99 VAL CCC O 1
ATOM 3262 N N . VAL C 1 100 ? -55.021 -13.384 0.830 1.000 30.260 100 VAL CCC N 1
ATOM 3263 C CA . VAL C 1 100 ? -54.067 -14.436 1.302 1.000 29.958 100 VAL CCC CA 1
ATOM 3264 C C . VAL C 1 100 ? -54.828 -15.747 1.546 1.000 30.251 100 VAL CCC C 1
ATOM 3265 O O . VAL C 1 100 ? -55.784 -15.771 2.342 1.000 30.115 100 VAL CCC O 1
ATOM 3269 N N . ILE C 1 101 ? -54.386 -16.799 0.874 1.000 29.034 101 ILE CCC N 1
ATOM 3270 C CA . ILE C 1 101 ? -54.859 -18.190 1.078 1.000 30.501 101 ILE CCC CA 1
ATOM 3271 C C . ILE C 1 101 ? -53.684 -18.977 1.643 1.000 29.772 101 ILE CCC C 1
ATOM 3272 O O . ILE C 1 101 ? -52.645 -19.058 0.964 1.000 28.448 101 ILE CCC O 1
ATOM 3277 N N . HIS C 1 102 ? -53.822 -19.428 2.894 1.000 30.219 102 HIS CCC N 1
ATOM 3278 C CA . HIS C 1 102 ? -52.805 -20.192 3.673 1.000 30.045 102 HIS CCC CA 1
ATOM 3279 C C . HIS C 1 102 ? -53.379 -21.574 4.004 1.000 31.512 102 HIS CCC C 1
ATOM 3280 O O . HIS C 1 102 ? -54.285 -21.633 4.839 1.000 34.911 102 HIS CCC O 1
ATOM 3287 N N . GLY C 1 103 ? -52.989 -22.602 3.250 1.000 34.125 103 GLY CCC N 1
ATOM 3288 C CA . GLY C 1 103 ? -53.210 -24.029 3.573 1.000 39.898 103 GLY CCC CA 1
ATOM 3289 C C . GLY C 1 103 ? -54.684 -24.404 3.590 1.000 37.269 103 GLY CCC C 1
ATOM 3290 O O . GLY C 1 103 ? -55.099 -25.176 4.447 1.000 41.399 103 GLY CCC O 1
ATOM 3291 N N . ALA C 1 104 ? -55.454 -23.828 2.686 1.000 34.638 104 ALA CCC N 1
ATOM 3292 C CA . ALA C 1 104 ? -56.916 -23.979 2.636 1.000 34.428 104 ALA CCC CA 1
ATOM 3293 C C . ALA C 1 104 ? -57.286 -24.825 1.426 1.000 36.927 104 ALA CCC C 1
ATOM 3294 O O . ALA C 1 104 ? -56.517 -24.870 0.455 1.000 33.466 104 ALA CCC O 1
ATOM 3296 N N . LYS C 1 105 ? -58.459 -25.441 1.511 1.000 36.028 105 LYS CCC N 1
ATOM 3297 C CA . LYS C 1 105 ? -59.124 -26.113 0.393 1.000 36.684 105 LYS CCC CA 1
ATOM 3298 C C . LYS C 1 105 ? -60.338 -25.288 -0.046 1.000 37.733 105 LYS CCC C 1
ATOM 3299 O O . LYS C 1 105 ? -61.167 -24.918 0.797 1.000 40.049 105 LYS CCC O 1
ATOM 3305 N N . ILE C 1 106 ? -60.400 -24.952 -1.323 1.000 36.543 106 ILE CCC N 1
ATOM 3306 C CA . ILE C 1 106 ? -61.480 -24.162 -1.962 1.000 39.809 106 ILE CCC CA 1
ATOM 3307 C C . ILE C 1 106 ? -62.097 -25.085 -3.016 1.000 42.758 106 ILE CCC C 1
ATOM 3308 O O . ILE C 1 106 ? -61.408 -25.402 -4.010 1.000 43.852 106 ILE CCC O 1
ATOM 3313 N N . CYS C 1 107 ? -63.366 -25.429 -2.881 1.000 45.678 107 CYS CCC N 1
ATOM 3314 C CA . CYS C 1 107 ? -64.077 -26.328 -3.830 1.000 44.730 107 CYS CCC CA 1
ATOM 3315 C C . CYS C 1 107 ? -64.562 -25.502 -5.020 1.000 44.847 107 CYS CCC C 1
ATOM 3316 O O . CYS C 1 107 ? -64.445 -24.263 -4.986 1.000 45.175 107 CYS CCC O 1
ATOM 3319 N N . ASP C 1 108 ? -65.111 -26.175 -6.026 1.000 45.359 108 ASP CCC N 1
ATOM 3320 C CA . ASP C 1 108 ? -65.448 -25.597 -7.355 1.000 45.672 108 ASP CCC CA 1
ATOM 3321 C C . ASP C 1 108 ? -66.363 -24.375 -7.200 1.000 40.725 108 ASP CCC C 1
ATOM 3322 O O . ASP C 1 108 ? -67.220 -24.352 -6.299 1.000 36.450 108 ASP CCC O 1
ATOM 3327 N N . TYR C 1 109 ? -66.201 -23.382 -8.060 1.000 42.828 109 TYR CCC N 1
ATOM 3328 C CA . TYR C 1 109 ? -67.134 -22.226 -8.209 1.000 48.150 109 TYR CCC CA 1
ATOM 3329 C C . TYR C 1 109 ? -67.201 -21.387 -6.925 1.000 43.279 109 TYR CCC C 1
ATOM 3330 O O . TYR C 1 109 ? -68.103 -20.531 -6.820 1.000 40.403 109 TYR CCC O 1
ATOM 3339 N N . ALA C 1 110 ? -66.309 -21.610 -5.962 1.000 35.601 110 ALA CCC N 1
ATOM 3340 C CA . ALA C 1 110 ? -66.196 -20.711 -4.809 1.000 38.133 110 ALA CCC CA 1
ATOM 3341 C C . ALA C 1 110 ? -65.574 -19.378 -5.280 1.000 36.463 110 ALA CCC C 1
ATOM 3342 O O . ALA C 1 110 ? -64.859 -19.341 -6.305 1.000 35.887 110 ALA CCC O 1
ATOM 3344 N N . LEU C 1 111 ? -65.925 -18.297 -4.596 1.000 36.876 111 LEU CCC N 1
ATOM 3345 C CA . LEU C 1 111 ? -65.398 -16.929 -4.842 1.000 37.625 111 LEU CCC CA 1
ATOM 3346 C C . LEU C 1 111 ? -64.845 -16.390 -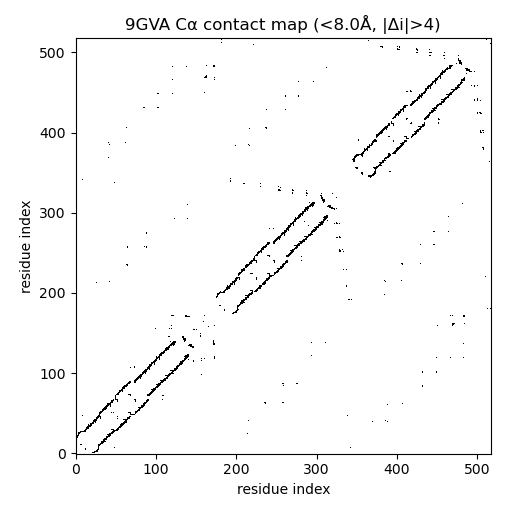3.523 1.000 35.405 111 LEU CCC C 1
ATOM 3347 O O . LEU C 1 111 ? -65.595 -16.420 -2.497 1.000 30.333 111 LEU CCC O 1
ATOM 3352 N N . ILE C 1 112 ? -63.567 -15.989 -3.525 1.000 31.159 112 ILE CCC N 1
ATOM 3353 C CA . ILE C 1 112 ? -62.903 -15.385 -2.331 1.000 30.338 112 ILE CCC CA 1
ATOM 3354 C C . ILE C 1 112 ? -62.818 -13.894 -2.610 1.000 27.996 112 ILE CCC C 1
ATOM 3355 O O . ILE C 1 112 ? -62.183 -13.544 -3.581 1.000 32.552 112 ILE CCC O 1
ATOM 3360 N N . GLY C 1 113 ? -63.520 -13.086 -1.818 1.000 31.653 113 GLY CCC N 1
ATOM 3361 C CA . GLY C 1 113 ? -63.648 -11.622 -1.974 1.000 27.556 113 GLY CCC CA 1
ATOM 3362 C C . GLY C 1 113 ? -62.315 -10.921 -1.761 1.000 31.402 113 GLY CCC C 1
ATOM 3363 O O . GLY C 1 113 ? -61.427 -11.423 -0.967 1.000 27.912 113 GLY CCC O 1
ATOM 3364 N N . MET C 1 114 ? -62.141 -9.793 -2.433 1.000 30.564 114 MET CCC N 1
ATOM 3365 C CA . MET C 1 114 ? -60.842 -9.091 -2.403 1.000 31.270 114 MET CCC CA 1
ATOM 3366 C C . MET C 1 114 ? -60.499 -8.702 -0.958 1.000 27.243 114 MET CCC C 1
ATOM 3367 O O . MET C 1 114 ? -61.393 -8.405 -0.166 1.000 31.709 114 MET CCC O 1
ATOM 3372 N N . GLY C 1 115 ? -59.226 -8.785 -0.619 1.000 25.118 115 GLY CCC N 1
ATOM 3373 C CA . GLY C 1 115 ? -58.713 -8.427 0.718 1.000 26.184 115 GLY CCC CA 1
ATOM 3374 C C . GLY C 1 115 ? -58.956 -9.502 1.779 1.000 25.399 115 GLY CCC C 1
ATOM 3375 O O . GLY C 1 115 ? -58.562 -9.264 2.902 1.000 25.647 115 GLY CCC O 1
ATOM 3376 N N . ALA C 1 116 ? -59.586 -10.641 1.477 1.000 25.552 116 ALA CCC N 1
ATOM 3377 C CA . ALA C 1 116 ? -59.866 -11.696 2.482 1.000 27.283 116 ALA CCC CA 1
ATOM 3378 C C . ALA C 1 116 ? -58.574 -12.460 2.813 1.000 27.680 116 ALA CCC C 1
ATOM 3379 O O . ALA C 1 116 ? -57.652 -12.559 1.944 1.000 29.783 116 ALA CCC O 1
ATOM 3381 N N . VAL C 1 117 ? -58.523 -12.974 4.035 1.000 26.878 117 VAL CCC N 1
ATOM 3382 C CA . VAL C 1 117 ? -57.496 -13.925 4.543 1.000 29.530 117 VAL CCC CA 1
ATOM 3383 C C . VAL C 1 117 ? -58.212 -15.247 4.874 1.000 30.709 117 VAL CCC C 1
ATOM 3384 O O . VAL C 1 117 ? -59.163 -15.244 5.696 1.000 29.958 117 VAL CCC O 1
ATOM 3388 N N . VAL C 1 118 ? -57.766 -16.344 4.272 1.000 29.007 118 VAL CCC N 1
ATOM 3389 C CA . VAL C 1 118 ? -58.371 -17.689 4.478 1.000 29.577 118 VAL CCC CA 1
ATOM 3390 C C . VAL C 1 118 ? -57.259 -18.558 5.040 1.000 31.464 118 VAL CCC C 1
ATOM 3391 O O . VAL C 1 118 ? -56.262 -18.744 4.334 1.000 32.941 118 VAL CCC O 1
ATOM 3395 N N . LEU C 1 119 ? -57.409 -19.019 6.279 1.000 33.009 119 LEU CCC N 1
ATOM 3396 C CA . LEU C 1 119 ? -56.323 -19.689 7.037 1.000 32.479 119 LEU CCC CA 1
ATOM 3397 C C . LEU C 1 119 ? -56.363 -21.229 6.890 1.000 35.006 119 LEU CCC C 1
ATOM 3398 O O . LEU C 1 119 ? -57.224 -21.775 6.145 1.000 31.964 119 LEU CCC O 1
ATOM 3403 N N . ASP C 1 120 ? -55.375 -21.894 7.497 1.000 35.779 120 ASP CCC N 1
ATOM 3404 C CA . ASP C 1 120 ? -55.040 -23.325 7.262 1.000 35.912 120 ASP CCC CA 1
ATOM 3405 C C . ASP C 1 120 ? -56.196 -24.207 7.740 1.000 35.853 120 ASP CCC C 1
ATOM 3406 O O . ASP C 1 120 ? -56.847 -23.870 8.762 1.000 41.070 120 ASP CCC O 1
ATOM 3411 N N . HIS C 1 121 ? -56.440 -25.293 7.010 1.000 36.468 121 HIS CCC N 1
ATOM 3412 C CA . HIS C 1 121 ? -57.454 -26.349 7.313 1.000 40.191 121 HIS CCC CA 1
ATOM 3413 C C . HIS C 1 121 ? -58.862 -25.787 7.143 1.000 42.815 121 HIS CCC C 1
ATOM 3414 O O . HIS C 1 121 ? -59.821 -26.427 7.587 1.000 54.367 121 HIS CCC O 1
ATOM 3421 N N . VAL C 1 122 ? -58.990 -24.611 6.543 1.000 42.030 122 VAL CCC N 1
ATOM 3422 C CA . VAL C 1 122 ? -60.330 -24.110 6.133 1.000 40.794 122 VAL CCC CA 1
ATOM 3423 C C . VAL C 1 122 ? -60.767 -24.909 4.905 1.000 38.213 122 VAL CCC C 1
ATOM 3424 O O . VAL C 1 122 ? -59.942 -25.210 4.002 1.000 36.445 122 VAL CCC O 1
ATOM 3428 N N . VAL C 1 123 ? -62.052 -25.190 4.843 1.000 36.348 123 VAL CCC N 1
ATOM 3429 C CA . VAL C 1 123 ? -62.656 -25.811 3.641 1.000 36.488 123 VAL CCC CA 1
ATOM 3430 C C . VAL C 1 123 ? -63.757 -24.868 3.193 1.000 37.484 123 VAL CCC C 1
ATOM 3431 O O . VAL C 1 123 ? -64.713 -24.685 3.961 1.000 39.785 123 VAL CCC O 1
ATOM 3435 N N . VAL C 1 124 ? -63.621 -24.330 1.986 1.000 36.283 124 VAL CCC N 1
ATOM 3436 C CA . VAL C 1 124 ? -64.630 -23.424 1.418 1.000 36.485 124 VAL CCC CA 1
ATOM 3437 C C . VAL C 1 124 ? -65.480 -24.241 0.455 1.000 43.101 124 VAL CCC C 1
ATOM 3438 O O . VAL C 1 124 ? -65.020 -24.538 -0.658 1.000 38.227 124 VAL CCC O 1
ATOM 3442 N N . GLY C 1 125 ? -66.709 -24.510 0.917 1.000 52.129 125 GLY CCC N 1
ATOM 3443 C CA . GLY C 1 125 ? -67.824 -25.150 0.209 1.000 42.266 125 GLY CCC CA 1
ATOM 3444 C C . GLY C 1 125 ? -67.959 -24.707 -1.229 1.000 44.294 125 GLY CCC C 1
ATOM 3445 O O . GLY C 1 125 ? -67.759 -23.530 -1.576 1.000 41.274 125 GLY CCC O 1
ATOM 3446 N N . GLU C 1 126 ? -68.418 -25.639 -2.032 1.000 47.116 126 GLU CCC N 1
ATOM 3447 C CA . GLU C 1 126 ? -68.700 -25.392 -3.448 1.000 49.643 126 GLU CCC CA 1
ATOM 3448 C C . GLU C 1 126 ? -69.709 -24.234 -3.523 1.000 42.973 126 GLU CCC C 1
ATOM 3449 O O . GLU C 1 126 ? -70.641 -24.222 -2.721 1.000 44.199 126 GLU CCC O 1
ATOM 3455 N N . GLY C 1 127 ? -69.491 -23.297 -4.448 1.000 39.327 127 GLY CCC N 1
ATOM 3456 C CA . GLY C 1 127 ? -70.349 -22.140 -4.752 1.000 38.109 127 GLY CCC CA 1
ATOM 3457 C C . GLY C 1 127 ? -70.425 -21.163 -3.596 1.000 33.734 127 GLY CCC C 1
ATOM 3458 O O . GLY C 1 127 ? -71.313 -20.320 -3.599 1.000 38.220 127 GLY CCC O 1
ATOM 3459 N N . ALA C 1 128 ? -69.576 -21.310 -2.591 1.000 32.392 128 ALA CCC N 1
ATOM 3460 C CA . ALA C 1 128 ? -69.570 -20.396 -1.433 1.000 37.650 128 ALA CCC CA 1
ATOM 3461 C C . ALA C 1 128 ? -68.905 -19.046 -1.793 1.000 40.850 128 ALA CCC C 1
ATOM 3462 O O . ALA C 1 128 ? -68.174 -18.897 -2.840 1.000 39.046 128 ALA CCC O 1
ATOM 3464 N N . ILE C 1 129 ? -69.220 -18.031 -0.993 1.000 41.951 129 ILE CCC N 1
ATOM 3465 C CA . ILE C 1 129 ? -68.643 -16.667 -1.155 1.000 38.038 129 ILE CCC CA 1
ATOM 3466 C C . ILE C 1 129 ? -68.067 -16.224 0.184 1.000 37.177 129 ILE CCC C 1
ATOM 3467 O O . ILE C 1 129 ? -68.823 -16.121 1.158 1.000 40.232 129 ILE CCC O 1
ATOM 3472 N N . VAL C 1 130 ? -66.756 -16.014 0.228 1.000 35.695 130 VAL CCC N 1
ATOM 3473 C CA . VAL C 1 130 ? -66.107 -15.285 1.353 1.000 34.379 130 VAL CCC CA 1
ATOM 3474 C C . VAL C 1 130 ? -66.141 -13.799 1.003 1.000 33.334 130 VAL CCC C 1
ATOM 3475 O O . VAL C 1 130 ? -65.532 -13.410 -0.016 1.000 33.372 130 VAL CCC O 1
ATOM 3479 N N . ALA C 1 131 ? -66.840 -13.000 1.797 1.000 29.981 131 ALA CCC N 1
ATOM 3480 C CA . ALA C 1 131 ? -66.978 -11.546 1.573 1.000 30.534 131 ALA CCC CA 1
ATOM 3481 C C . ALA C 1 131 ? -65.598 -10.866 1.588 1.000 29.640 131 ALA CCC C 1
ATOM 3482 O O . ALA C 1 131 ? -64.709 -11.285 2.400 1.000 25.096 131 ALA CCC O 1
ATOM 3484 N N . ALA C 1 132 ? -65.419 -9.830 0.763 1.000 28.542 132 ALA CCC N 1
ATOM 3485 C CA . ALA C 1 132 ? -64.246 -8.923 0.808 1.000 29.056 132 ALA CCC CA 1
ATOM 3486 C C . ALA C 1 132 ? -63.833 -8.636 2.253 1.000 29.619 132 ALA CCC C 1
ATOM 3487 O O . ALA C 1 132 ? -64.714 -8.323 3.076 1.000 30.215 132 ALA CCC O 1
ATOM 3489 N N . GLY C 1 133 ? -62.535 -8.748 2.539 1.000 27.750 133 GLY CCC N 1
ATOM 3490 C CA . GLY C 1 133 ? -61.962 -8.313 3.826 1.000 28.873 133 GLY CCC CA 1
ATOM 3491 C C . GLY C 1 133 ? -62.249 -9.261 4.963 1.000 28.267 133 GLY CCC C 1
ATOM 3492 O O . GLY C 1 133 ? -61.831 -8.977 6.076 1.000 30.829 133 GLY CCC O 1
ATOM 3493 N N . SER C 1 134 ? -62.878 -10.401 4.728 1.000 30.924 134 SER CCC N 1
ATOM 3494 C CA . SER C 1 134 ? -63.112 -11.381 5.817 1.000 31.287 134 SER CCC CA 1
ATOM 3495 C C . SER C 1 134 ? -61.781 -11.979 6.304 1.000 31.167 134 SER CCC C 1
ATOM 3496 O O . SER C 1 134 ? -60.807 -12.082 5.533 1.000 29.298 134 SER CCC O 1
ATOM 3499 N N . VAL C 1 135 ? -61.773 -12.487 7.525 1.000 30.351 135 VAL CCC N 1
ATOM 3500 C CA . VAL C 1 135 ? -60.707 -13.395 8.015 1.000 30.315 135 VAL CCC CA 1
ATOM 3501 C C . VAL C 1 135 ? -61.364 -14.715 8.425 1.000 32.390 135 VAL CCC C 1
ATOM 3502 O O . VAL C 1 135 ? -62.071 -14.760 9.466 1.000 30.661 135 VAL CCC O 1
ATOM 3506 N N . VAL C 1 136 ? -61.176 -15.753 7.604 1.000 29.998 136 VAL CCC N 1
ATOM 3507 C CA . VAL C 1 136 ? -61.666 -17.115 7.930 1.000 29.261 136 VAL CCC CA 1
ATOM 3508 C C . VAL C 1 136 ? -60.656 -17.853 8.806 1.000 29.091 136 VAL CCC C 1
ATOM 3509 O O . VAL C 1 136 ? -59.537 -18.187 8.337 1.000 31.176 136 VAL CCC O 1
ATOM 3513 N N . LEU C 1 137 ? -61.024 -18.110 10.050 1.000 28.077 137 LEU CCC N 1
ATOM 3514 C CA . LEU C 1 137 ? -60.112 -18.799 11.003 1.000 32.700 137 LEU CCC CA 1
ATOM 3515 C C . LEU C 1 137 ? -59.971 -20.296 10.705 1.000 33.844 137 LEU CCC C 1
ATOM 3516 O O . LEU C 1 137 ? -60.869 -20.883 10.067 1.000 31.958 137 LEU CCC O 1
ATOM 3521 N N . THR C 1 138 ? -58.844 -20.864 11.139 1.000 37.725 138 THR CCC N 1
ATOM 3522 C CA . THR C 1 138 ? -58.490 -22.298 11.018 1.000 43.642 138 THR CCC CA 1
ATOM 3523 C C . THR C 1 138 ? -59.697 -23.154 11.389 1.000 50.375 138 THR CCC C 1
ATOM 3524 O O . THR C 1 138 ? -60.410 -22.789 12.380 1.000 48.059 138 THR CCC O 1
ATOM 3528 N N . GLY C 1 139 ? -59.860 -24.256 10.647 1.000 59.003 139 GLY CCC N 1
ATOM 3529 C CA . GLY C 1 139 ? -60.991 -25.194 10.736 1.000 68.412 139 GLY CCC CA 1
ATOM 3530 C C . GLY C 1 139 ? -62.295 -24.437 10.860 1.000 76.090 139 GLY CCC C 1
ATOM 3531 O O . GLY C 1 139 ? -63.021 -24.633 11.875 1.000 84.418 139 GLY CCC O 1
ATOM 3532 N N . THR C 1 140 ? -62.514 -23.498 9.939 1.000 66.340 140 THR CCC N 1
ATOM 3533 C CA . THR C 1 140 ? -63.869 -23.055 9.548 1.000 59.884 140 THR CCC CA 1
ATOM 3534 C C . THR C 1 140 ? -64.237 -23.951 8.363 1.000 54.877 140 THR CCC C 1
ATOM 3535 O O . THR C 1 140 ? -63.370 -24.157 7.472 1.000 53.100 140 THR CCC O 1
ATOM 3539 N N . GLN C 1 141 ? -65.420 -24.559 8.436 1.000 53.677 141 GLN CCC N 1
ATOM 3540 C CA . GLN C 1 141 ? -66.029 -25.359 7.344 1.000 57.006 141 GLN CCC CA 1
ATOM 3541 C C . GLN C 1 141 ? -67.162 -24.492 6.806 1.000 54.390 141 GLN CCC C 1
ATOM 3542 O O . GLN C 1 141 ? -68.151 -24.264 7.507 1.000 55.498 141 GLN CCC O 1
ATOM 3548 N N . ILE C 1 142 ? -66.969 -23.935 5.629 1.000 48.806 142 ILE CCC N 1
ATOM 3549 C CA . ILE C 1 142 ? -67.981 -23.055 5.013 1.000 45.290 142 ILE CCC CA 1
ATOM 3550 C C . ILE C 1 142 ? -68.897 -23.970 4.200 1.000 48.615 142 ILE CCC C 1
ATOM 3551 O O . ILE C 1 142 ? -68.378 -24.641 3.273 1.000 45.459 142 ILE CCC O 1
ATOM 3556 N N . GLU C 1 143 ? -70.184 -24.006 4.568 1.000 50.563 143 GLU CCC N 1
ATOM 3557 C CA . GLU C 1 143 ? -71.286 -24.671 3.820 1.000 49.547 143 GLU CCC CA 1
ATOM 3558 C C . GLU C 1 143 ? -71.230 -24.263 2.354 1.000 47.623 143 GLU CCC C 1
ATOM 3559 O O . GLU C 1 143 ? -71.056 -23.096 2.013 1.000 43.309 143 GLU CCC O 1
ATOM 3565 N N . PRO C 1 144 ? -71.461 -25.211 1.434 1.000 44.318 144 PRO CCC N 1
ATOM 3566 C CA . PRO C 1 144 ? -71.658 -24.854 0.035 1.000 41.788 144 PRO CCC CA 1
ATOM 3567 C C . PRO C 1 144 ? -72.775 -23.808 -0.118 1.000 40.035 144 PRO CCC C 1
ATOM 3568 O O . PRO C 1 144 ? -73.674 -23.754 0.701 1.000 48.296 144 PRO CCC O 1
ATOM 3572 N N . ASN C 1 145 ? -72.706 -22.989 -1.156 1.000 38.475 145 ASN CCC N 1
ATOM 3573 C CA . ASN C 1 145 ? -73.775 -22.017 -1.499 1.000 44.244 145 ASN CCC CA 1
ATOM 3574 C C . ASN C 1 145 ? -74.042 -21.037 -0.349 1.000 45.704 145 ASN CCC C 1
ATOM 3575 O O . ASN C 1 145 ? -75.170 -20.505 -0.234 1.000 49.628 145 ASN CCC O 1
ATOM 3580 N N . SER C 1 146 ? -73.053 -20.772 0.490 1.000 40.357 146 SER CCC N 1
ATOM 3581 C CA . SER C 1 146 ? -73.263 -19.840 1.610 1.000 43.697 146 SER CCC CA 1
ATOM 3582 C C . SER C 1 146 ? -72.271 -18.667 1.512 1.000 42.415 146 SER CCC C 1
ATOM 3583 O O . SER C 1 146 ? -71.154 -18.816 0.978 1.000 43.116 146 SER CCC O 1
ATOM 3586 N N . ILE C 1 147 ? -72.697 -17.522 2.016 1.000 40.386 147 ILE CCC N 1
ATOM 3587 C CA . ILE C 1 147 ? -71.864 -16.307 2.195 1.000 34.811 147 ILE CCC CA 1
ATOM 3588 C C . ILE C 1 147 ? -71.397 -16.283 3.630 1.000 36.141 147 ILE CCC C 1
ATOM 3589 O O . ILE C 1 147 ? -72.273 -16.334 4.530 1.000 38.928 147 ILE CCC O 1
ATOM 3594 N N . TYR C 1 148 ? -70.076 -16.173 3.805 1.000 34.620 148 TYR CCC N 1
ATOM 3595 C CA . TYR C 1 148 ? -69.393 -15.869 5.088 1.000 31.344 148 TYR CCC CA 1
ATOM 3596 C C . TYR C 1 148 ? -68.814 -14.442 5.024 1.000 33.422 148 TYR CCC C 1
ATOM 3597 O O . TYR C 1 148 ? -68.392 -13.987 3.939 1.000 33.182 148 TYR CCC O 1
ATOM 3606 N N . ALA C 1 149 ? -68.790 -13.736 6.151 1.000 31.906 149 ALA CCC N 1
ATOM 3607 C CA . ALA C 1 149 ? -68.264 -12.358 6.237 1.000 33.712 149 ALA CCC CA 1
ATOM 3608 C C . ALA C 1 149 ? -67.777 -12.065 7.649 1.000 33.414 149 ALA CCC C 1
ATOM 3609 O O . ALA C 1 149 ? -68.159 -12.783 8.587 1.000 34.744 149 ALA CCC O 1
ATOM 3611 N N . GLY C 1 150 ? -66.919 -11.056 7.753 1.000 29.615 150 GLY CCC N 1
ATOM 3612 C CA . GLY C 1 150 ? -66.403 -10.563 9.022 1.000 27.465 150 GLY CCC CA 1
ATOM 3613 C C . GLY C 1 150 ? -65.054 -11.147 9.364 1.000 33.096 150 GLY CCC C 1
ATOM 3614 O O . GLY C 1 150 ? -64.456 -11.929 8.574 1.000 35.856 150 GLY CCC O 1
ATOM 3615 N N . ALA C 1 151 ? -64.619 -10.803 10.560 1.000 35.789 151 ALA CCC N 1
ATOM 3616 C CA . ALA C 1 151 ? -63.303 -11.130 11.122 1.000 39.092 151 ALA CCC CA 1
ATOM 3617 C C . ALA C 1 151 ? -63.505 -11.393 12.612 1.000 37.075 151 ALA CCC C 1
ATOM 3618 O O . ALA C 1 151 ? -63.481 -10.451 13.388 1.000 45.195 151 ALA CCC O 1
ATOM 3620 N N . PRO C 1 152 ? -63.715 -12.641 13.086 1.000 38.611 152 PRO CCC N 1
ATOM 3621 C CA . PRO C 1 152 ? -63.742 -13.853 12.262 1.000 39.499 152 PRO CCC CA 1
ATOM 3622 C C . PRO C 1 152 ? -64.971 -14.018 11.368 1.000 35.848 152 PRO CCC C 1
ATOM 3623 O O . PRO C 1 152 ? -66.027 -13.600 11.732 1.000 41.560 152 PRO CCC O 1
ATOM 3627 N N . ALA C 1 153 ? -64.793 -14.601 10.191 1.000 35.532 153 ALA CCC N 1
ATOM 3628 C CA . ALA C 1 153 ? -65.908 -14.789 9.242 1.000 34.374 153 ALA CCC CA 1
ATOM 3629 C C . ALA C 1 153 ? -66.938 -15.695 9.909 1.000 37.865 153 ALA CCC C 1
ATOM 3630 O O . ALA C 1 153 ? -66.510 -16.619 10.613 1.000 32.107 153 ALA CCC O 1
ATOM 3632 N N . ARG C 1 154 ? -68.225 -15.376 9.699 1.000 43.458 154 ARG CCC N 1
ATOM 3633 C CA . ARG C 1 154 ? -69.431 -16.082 10.219 1.000 47.425 154 ARG CCC CA 1
ATOM 3634 C C . ARG C 1 154 ? -70.433 -16.232 9.081 1.000 40.192 154 ARG CCC C 1
ATOM 3635 O O . ARG C 1 154 ? -70.430 -15.397 8.191 1.000 39.105 154 ARG CCC O 1
ATOM 3643 N N . PHE C 1 155 ? -71.291 -17.233 9.183 1.000 39.925 155 PHE CCC N 1
ATOM 3644 C CA . PHE C 1 155 ? -72.377 -17.556 8.230 1.000 43.787 155 PHE CCC CA 1
ATOM 3645 C C . PHE C 1 155 ? -73.282 -16.321 8.123 1.000 40.314 155 PHE CCC C 1
ATOM 3646 O O . PHE C 1 155 ? -73.716 -15.863 9.143 1.000 37.552 155 PHE CCC O 1
ATOM 3654 N N . ILE C 1 156 ? -73.502 -15.759 6.939 1.000 41.263 156 ILE CCC N 1
ATOM 3655 C CA . ILE C 1 156 ? -74.419 -14.591 6.795 1.000 43.817 156 ILE CCC CA 1
ATOM 3656 C C . ILE C 1 156 ? -75.724 -15.129 6.211 1.000 53.440 156 ILE CCC C 1
ATOM 3657 O O . ILE C 1 156 ? -76.748 -14.849 6.803 1.000 52.775 156 ILE CCC O 1
ATOM 3662 N N . LYS C 1 157 ? -75.697 -15.845 5.084 1.000 52.499 157 LYS CCC N 1
ATOM 3663 C CA . LYS C 1 157 ? -76.935 -16.363 4.456 1.000 53.705 157 LYS CCC CA 1
ATOM 3664 C C . LYS C 1 157 ? -76.608 -17.379 3.373 1.000 60.733 157 LYS CCC C 1
ATOM 3665 O O . LYS C 1 157 ? -75.454 -17.443 2.939 1.000 59.184 157 LYS CCC O 1
ATOM 3671 N N . LYS C 1 158 ? -77.635 -18.132 2.976 1.000 70.144 158 LYS CCC N 1
ATOM 3672 C CA . LYS C 1 158 ? -77.618 -19.054 1.821 1.000 67.408 158 LYS CCC CA 1
ATOM 3673 C C . LYS C 1 158 ? -77.831 -18.237 0.552 1.000 68.473 158 LYS CCC C 1
ATOM 3674 O O . LYS C 1 158 ? -78.301 -17.090 0.624 1.000 78.631 158 LYS CCC O 1
ATOM 3680 N N . VAL C 1 159 ? -77.357 -18.784 -0.549 1.000 64.911 159 VAL CCC N 1
ATOM 3681 C CA . VAL C 1 159 ? -77.654 -18.309 -1.921 1.000 64.436 159 VAL CCC CA 1
ATOM 3682 C C . VAL C 1 159 ? -78.311 -19.525 -2.580 1.000 67.887 159 VAL CCC C 1
ATOM 3683 O O . VAL C 1 159 ? -78.069 -20.662 -2.098 1.000 58.785 159 VAL CCC O 1
ATOM 3687 N N . ASP C 1 160 ? -79.190 -19.316 -3.558 1.000 77.805 160 ASP CCC N 1
ATOM 3688 C CA . ASP C 1 160 ? -79.759 -20.446 -4.331 1.000 74.995 160 ASP CCC CA 1
ATOM 3689 C C . ASP C 1 160 ? -78.601 -21.095 -5.080 1.000 64.940 160 ASP CCC C 1
ATOM 3690 O O . ASP C 1 160 ? -77.801 -20.405 -5.687 1.000 61.234 160 ASP CCC O 1
ATOM 3695 N N . PRO C 1 161 ? -78.450 -22.433 -5.030 1.000 60.250 161 PRO CCC N 1
ATOM 3696 C CA . PRO C 1 161 ? -77.489 -23.134 -5.886 1.000 68.559 161 PRO CCC CA 1
ATOM 3697 C C . PRO C 1 161 ? -77.483 -22.712 -7.363 1.000 83.440 161 PRO CCC C 1
A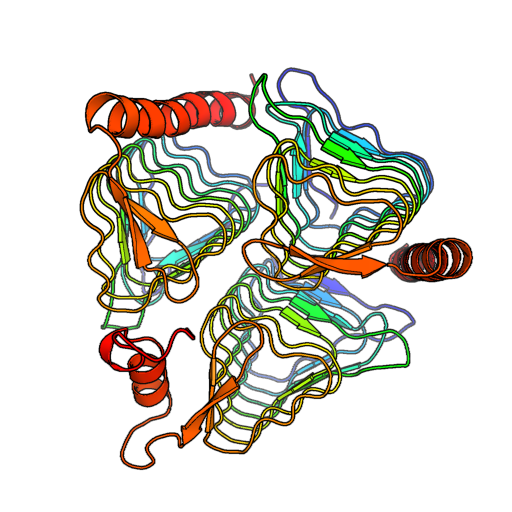TOM 3698 O O . PRO C 1 161 ? -76.408 -22.701 -7.929 1.000 93.086 161 PRO CCC O 1
ATOM 3702 N N . GLU C 1 162 ? -78.657 -22.387 -7.931 1.000 97.407 162 GLU CCC N 1
ATOM 3703 C CA . GLU C 1 162 ? -78.837 -21.933 -9.345 1.000 98.965 162 GLU CCC CA 1
ATOM 3704 C C . GLU C 1 162 ? -77.990 -20.676 -9.608 1.000 98.760 162 GLU CCC C 1
ATOM 3705 O O . GLU C 1 162 ? -77.040 -20.755 -10.416 1.000 99.633 162 GLU CCC O 1
ATOM 3711 N N . GLN C 1 163 ? -78.321 -19.563 -8.947 1.000 88.917 163 GLN CCC N 1
ATOM 3712 C CA . GLN C 1 163 ? -77.682 -18.229 -9.148 1.000 94.939 163 GLN CCC CA 1
ATOM 3713 C C . GLN C 1 163 ? -76.212 -18.226 -8.668 1.000 91.634 163 GLN CCC C 1
ATOM 3714 O O . GLN C 1 163 ? -75.466 -17.360 -9.147 1.000 89.756 163 GLN CCC O 1
ATOM 3720 N N . SER C 1 164 ? -75.809 -19.132 -7.758 1.000 88.476 164 SER CCC N 1
ATOM 3721 C CA . SER C 1 164 ? -74.513 -19.101 -7.016 1.000 87.409 164 SER CCC CA 1
ATOM 3722 C C . SER C 1 164 ? -73.395 -19.863 -7.751 1.000 89.399 164 SER CCC C 1
ATOM 3723 O O . SER C 1 164 ? -72.253 -19.358 -7.708 1.000 78.598 164 SER CCC O 1
ATOM 3726 N N . ARG C 1 165 ? -73.679 -21.040 -8.339 1.000 84.574 165 ARG CCC N 1
ATOM 3727 C CA . ARG C 1 165 ? -72.713 -21.813 -9.179 1.000 75.451 165 ARG CCC CA 1
ATOM 3728 C C . ARG C 1 165 ? -72.586 -21.121 -10.536 1.000 67.663 165 ARG CCC C 1
ATOM 3729 O O . ARG C 1 165 ? -71.461 -20.957 -11.023 1.000 68.150 165 ARG CCC O 1
ATOM 3737 N N . GLU C 1 166 ?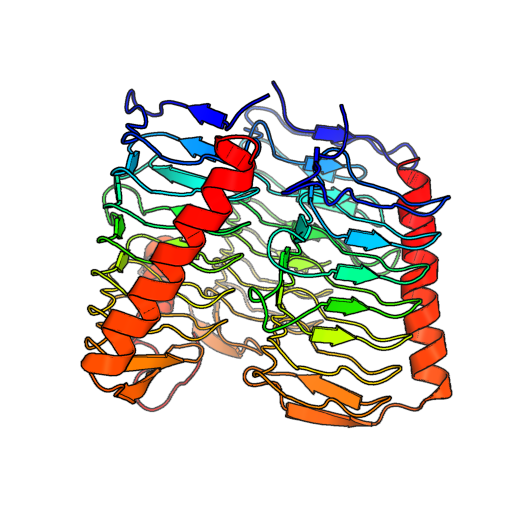 -73.717 -20.720 -11.106 1.000 71.553 166 GLU CCC N 1
ATOM 3738 C CA . GLU C 1 166 ? -73.797 -19.991 -12.397 1.000 82.865 166 GLU CCC CA 1
ATOM 3739 C C . GLU C 1 166 ? -73.037 -18.666 -12.230 1.000 80.078 166 GLU CCC C 1
ATOM 3740 O O . GLU C 1 166 ? -72.062 -18.478 -13.013 1.000 80.524 166 GLU CCC O 1
ATOM 3746 N N . MET C 1 167 ? -73.430 -17.825 -11.247 1.000 80.754 167 MET CCC N 1
ATOM 3747 C CA . MET C 1 167 ? -72.831 -16.486 -10.951 1.000 80.289 167 MET CCC CA 1
ATOM 3748 C C . MET C 1 167 ? -71.302 -16.621 -10.791 1.000 77.186 167 MET CCC C 1
ATOM 3749 O O . MET C 1 167 ? -70.569 -15.886 -11.485 1.000 72.987 167 MET CCC O 1
ATOM 3754 N N . ASN C 1 168 ? -70.822 -17.552 -9.962 1.000 66.485 168 ASN CCC N 1
ATOM 3755 C CA . ASN C 1 168 ? -69.374 -17.687 -9.659 1.000 64.810 168 ASN CCC CA 1
ATOM 3756 C C . ASN C 1 168 ? -68.641 -18.255 -10.878 1.000 68.139 168 ASN CCC C 1
ATOM 3757 O O . ASN C 1 168 ? -67.470 -17.864 -11.044 1.000 54.492 168 ASN CCC O 1
ATOM 3762 N N . PHE C 1 169 ? -69.295 -19.114 -11.683 1.000 73.279 169 PHE CCC N 1
ATOM 3763 C CA . PHE C 1 169 ? -68.772 -19.668 -12.967 1.000 70.199 169 PHE CCC CA 1
ATOM 3764 C C . PHE C 1 169 ? -68.598 -18.520 -13.983 1.000 65.122 169 PHE CCC C 1
ATOM 3765 O O . PHE C 1 169 ? -67.649 -18.545 -14.781 1.000 74.141 169 PHE CCC O 1
ATOM 3773 N N . ARG C 1 170 ? -69.494 -17.535 -13.979 1.000 62.851 170 ARG CCC N 1
ATOM 3774 C CA . ARG C 1 170 ? -69.487 -16.425 -14.975 1.000 69.214 170 ARG CCC CA 1
ATOM 3775 C C . ARG C 1 170 ? -68.327 -15.461 -14.669 1.000 54.532 170 ARG CCC C 1
ATOM 3776 O O . ARG C 1 170 ? -67.754 -14.870 -15.603 1.000 47.539 170 ARG CCC O 1
ATOM 3784 N N . ILE C 1 171 ? -68.006 -15.270 -13.390 1.000 51.644 171 ILE CCC N 1
ATOM 3785 C CA . ILE C 1 171 ? -66.841 -14.447 -12.981 1.000 43.652 171 ILE CCC CA 1
ATOM 3786 C C . ILE C 1 171 ? -65.595 -15.138 -13.514 1.000 39.189 171 ILE CCC C 1
ATOM 3787 O O . ILE C 1 171 ? -64.826 -14.452 -14.226 1.000 40.250 171 ILE CCC O 1
ATOM 3792 N N . ALA C 1 172 ? -65.476 -16.458 -13.302 1.000 36.921 172 ALA CCC N 1
ATOM 3793 C CA . ALA C 1 172 ? -64.305 -17.270 -13.724 1.000 37.584 172 ALA CCC CA 1
ATOM 3794 C C . ALA C 1 172 ? -64.215 -17.377 -15.258 1.000 38.644 172 ALA CCC C 1
ATOM 3795 O O . ALA C 1 172 ? -63.071 -17.306 -15.804 1.000 35.701 172 ALA CCC O 1
ATOM 3797 N N . HIS C 1 173 ? -65.364 -17.466 -15.944 1.000 36.637 173 HIS CCC N 1
ATOM 3798 C CA . HIS C 1 173 ? -65.442 -17.594 -17.416 1.000 42.234 173 HIS CCC CA 1
ATOM 3799 C C . HIS C 1 173 ? -65.021 -16.268 -18.070 1.000 39.874 173 HIS CCC C 1
ATOM 3800 O O . HIS C 1 173 ? -64.163 -16.274 -18.957 1.000 47.476 173 HIS CCC O 1
ATOM 3807 N N . ASN C 1 174 ? -65.560 -15.143 -17.619 1.000 40.021 174 ASN CCC N 1
ATOM 3808 C CA . ASN C 1 174 ? -65.136 -13.798 -18.091 1.000 38.934 174 ASN CCC CA 1
ATOM 3809 C C . ASN C 1 174 ? -63.637 -13.593 -17.842 1.000 37.672 174 ASN CCC C 1
ATOM 3810 O O . ASN C 1 174 ? -62.980 -12.935 -18.686 1.000 39.404 174 ASN CCC O 1
ATOM 3815 N N . TYR C 1 175 ? -63.100 -14.081 -16.718 1.000 36.482 175 TYR CCC N 1
ATOM 3816 C CA . TYR C 1 175 ? -61.685 -13.827 -16.359 1.000 38.349 175 TYR CCC CA 1
ATOM 3817 C C . TYR C 1 175 ? -60.807 -14.470 -17.439 1.000 39.504 175 TYR CCC C 1
ATOM 3818 O O . TYR C 1 175 ? -59.781 -13.868 -17.796 1.000 36.645 175 TYR CCC O 1
ATOM 3827 N N . ARG C 1 176 ? -61.234 -15.599 -18.011 1.000 40.554 176 ARG CCC N 1
ATOM 3828 C CA . ARG C 1 176 ? -60.496 -16.286 -19.115 1.000 42.776 176 ARG CCC CA 1
ATOM 3829 C C . ARG C 1 176 ? -60.455 -15.382 -20.336 1.000 40.022 176 ARG CCC C 1
ATOM 3830 O O . ARG C 1 176 ? -59.399 -15.309 -20.976 1.000 43.965 176 ARG CCC O 1
ATOM 3838 N N . MET C 1 177 ? -61.573 -14.717 -20.624 1.000 40.813 177 MET CCC N 1
ATOM 3839 C CA . MET C 1 177 ? -61.666 -13.678 -21.685 1.000 40.336 177 MET CCC CA 1
ATOM 3840 C C . MET C 1 177 ? -60.717 -12.492 -21.368 1.000 37.544 177 MET CCC C 1
ATOM 3841 O O . MET C 1 177 ? -59.991 -12.041 -22.271 1.000 44.091 177 MET CCC O 1
ATOM 3846 N N . TYR C 1 178 ? -60.654 -12.001 -20.133 1.000 37.842 178 TYR CCC N 1
ATOM 3847 C CA . TYR C 1 178 ? -59.743 -10.876 -19.778 1.000 40.915 178 TYR CCC CA 1
ATOM 3848 C C . TYR C 1 178 ? -58.283 -11.324 -19.918 1.000 38.195 178 TYR CCC C 1
ATOM 3849 O O . TYR C 1 178 ? -57.476 -10.533 -20.388 1.000 39.381 178 TYR CCC O 1
ATOM 3858 N N . ALA C 1 179 ? -57.967 -12.568 -19.541 1.000 40.409 179 ALA CCC N 1
ATOM 3859 C CA . ALA C 1 179 ? -56.617 -13.180 -19.681 1.000 41.314 179 ALA CCC CA 1
ATOM 3860 C C . ALA C 1 179 ? -56.136 -13.131 -21.135 1.000 39.274 179 ALA CCC C 1
ATOM 3861 O O . ALA C 1 179 ? -54.964 -12.755 -21.354 1.000 38.064 179 ALA CCC O 1
ATOM 3863 N N . SER C 1 180 ? -56.997 -13.495 -22.093 1.000 43.163 180 SER CCC N 1
ATOM 3864 C CA . SER C 1 180 ? -56.629 -13.618 -23.540 1.000 48.571 180 SER CCC CA 1
ATOM 3865 C C . SER C 1 180 ? -56.247 -12.255 -24.149 1.000 42.637 180 SER CCC C 1
ATOM 3866 O O . SER C 1 180 ? -55.482 -12.252 -25.129 1.000 44.172 180 SER CCC O 1
ATOM 3869 N N . TRP C 1 181 ? -56.741 -11.140 -23.604 1.000 44.273 181 TRP CCC N 1
ATOM 3870 C CA . TRP C 1 181 ? -56.380 -9.766 -24.073 1.000 43.062 181 TRP CCC CA 1
ATOM 3871 C C . TRP C 1 181 ? -54.914 -9.434 -23.780 1.000 42.913 181 TRP CCC C 1
ATOM 3872 O O . TRP C 1 181 ? -54.369 -8.537 -24.438 1.000 50.657 181 TRP CCC O 1
ATOM 3883 N N . PHE C 1 182 ? -54.318 -10.086 -22.787 1.000 43.087 182 PHE CCC N 1
ATOM 3884 C CA . PHE C 1 182 ? -52.888 -9.924 -22.407 1.000 43.159 182 PHE CCC CA 1
ATOM 3885 C C . PHE C 1 182 ? -52.078 -11.057 -23.036 1.000 46.876 182 PHE CCC C 1
ATOM 3886 O O . PHE C 1 182 ? -51.128 -10.756 -23.750 1.000 55.738 182 PHE CCC O 1
ATOM 3894 N N . LYS C 1 183 ? -52.520 -12.301 -22.808 1.000 51.834 183 LYS CCC N 1
ATOM 3895 C CA . LYS C 1 183 ? -51.854 -13.568 -23.208 1.000 55.459 183 LYS CCC CA 1
ATOM 3896 C C . LYS C 1 183 ? -51.761 -13.658 -24.728 1.000 59.967 183 LYS CCC C 1
ATOM 3897 O O . LYS C 1 183 ? -50.710 -14.095 -25.203 1.000 62.198 183 LYS CCC O 1
ATOM 3903 N N . ASP C 1 184 ? -52.843 -13.325 -25.440 1.000 62.500 184 ASP CCC N 1
ATOM 3904 C CA . ASP C 1 184 ? -52.965 -13.548 -26.908 1.000 66.307 184 ASP CCC CA 1
ATOM 3905 C C . ASP C 1 184 ? -52.813 -12.198 -27.611 1.000 62.859 184 ASP CCC C 1
ATOM 3906 O O . ASP C 1 184 ? -52.946 -12.184 -28.825 1.000 72.582 184 ASP CCC O 1
ATOM 3911 N N . GLU C 1 185 ? -52.504 -11.135 -26.860 1.000 67.006 185 GLU CCC N 1
ATOM 3912 C CA . GLU C 1 185 ? -52.374 -9.740 -27.358 1.000 68.685 185 GLU CCC CA 1
ATOM 3913 C C . GLU C 1 185 ? -53.613 -9.340 -28.186 1.000 71.085 185 GLU CCC C 1
ATOM 3914 O O . GLU C 1 185 ? -53.408 -8.734 -29.242 1.000 104.138 185 GLU CCC O 1
ATOM 3920 N N . SER C 1 186 ? -54.838 -9.621 -27.709 1.000 81.821 186 SER CCC N 1
ATOM 3921 C CA . SER C 1 186 ? -56.152 -9.340 -28.373 1.000 81.516 186 SER CCC CA 1
ATOM 3922 C C . SER C 1 186 ? -56.687 -7.941 -28.025 1.000 78.139 186 SER CCC C 1
ATOM 3923 O O . SER C 1 186 ? -57.858 -7.616 -28.309 1.000 82.307 186 SER CCC O 1
#

Radius of gyration: 20.93 Å; Cα contacts (8 Å, |Δi|>4): 1811; chains: 3; bounding box: 55×54×56 Å

Nearest PDB structures (foldseek):
  9gva-assembly1_BBB  TM=1.006E+00  e=1.433E-32  Porphyromonas gingivalis
  3tio-assembly1_B  TM=9.708E-01  e=5.109E-15  Escherichia coli K-12
  3tis-assembly1_C  TM=9.668E-01  e=4.193E-14  Escherichia coli K-12
  8e73-assembly1_G2  TM=9.592E-01  e=1.563E-13  Vigna radiata
  8b6f-assembly1_AG  TM=9.304E-01  e=1.011E-10  Tetrahymena thermophila SB210

B-factor: mean 41.85, std 19.32, range [18.3, 161.09]

Solvent-accessible surface area: 19051 Å² total; per-residue (Å²): 237,127,4,44,63,41,56,4,105,75,93,81,13,111,48,21,118,112,27,92,36,1,65,38,0,0,0,0,0,20,2,45,3,17,93,31,2,23,0,47,6,8,0,0,0,0,0,0,4,32,22,0,91,8,19,46,79,1,41,0,26,0,11,0,2,0,4,1,74,57,138,157,5,51,0,71,6,21,52,54,2,27,0,5,1,18,0,1,0,7,4,0,89,1,30,47,79,0,27,3,0,12,21,0,6,0,20,9,90,1,45,0,5,87,4,0,2,0,0,0,15,0,12,0,95,85,34,33,105,4,80,72,63,0,0,15,0,2,54,80,13,135,95,20,66,122,23,50,123,165,68,66,107,93,77,2,39,52,55,0,4,42,54,205,43,2,44,80,217,76,90,12,0,234,120,6,29,66,50,48,3,99,68,91,81,12,107,53,24,127,83,19,12,37,0,54,39,1,0,0,0,0,26,0,43,3,19,86,4,1,1,0,0,0,10,0,0,0,0,2,3,6,36,23,0,90,8,19,42,26,0,2,0,14,0,10,0,1,0,3,2,75,54,144,147,5,56,0,83,6,20,51,12,0,6,0,6,0,18,0,1,0,8,4,0,86,1,30,46,54,0,30,3,20,27,21,0,6,0,20,10,95,1,44,0,4,60,0,0,40,0,31,23,17,1,13,0,94,88,32,31,113,4,68,73,18,0,35,17,28,35,59,74,7,170,90,95,110,124,36,70,55,112,130,8,70,100,109,1,77,141,49,1,96,54,15,80,69,16,5,59,58,26,134,185,132,6,34,65,62,60,38,130,71,96,73,11,108,52,27,147,100,11,17,36,0,50,22,1,0,0,3,0,26,1,35,4,19,107,4,2,2,0,0,3,9,0,0,0,8,0,14,41,29,26,0,133,8,20,37,27,0,1,0,11,0,11,0,2,0,19,1,31,136,141,113,6,52,0,76,7,19,49,13,0,0,0,4,0,17,0,1,0,10,4,0,81,1,32,42,56,0,36,0,13,27,21,0,6,0,2,12,90,1,47,0,5,57,0,0,37,0,29,19,19,1,4,0,0,22,39,14,106,5,74,65,15,0,36,16,25,25,27,0,1,84,96,91,112,121,22,79,75,145,88,2,70,98,96,3,72,102,55,1,97,51,12,85,72,16,8,33,24,16,99,99,155,77